Protein AF-A0A841BF61-F1 (afdb_monomer_lite)

Radius of gyration: 32.75 Å; chains: 1; bounding box: 79×41×87 Å

Foldseek 3Di:
DFWPCLVPPVADPVLNVLLVVLQVVLQQVLCVQLVQHPVQWDWDDPSGDIDIHTDPPRDLQSVPQGNQVSSQVSLVVQQVVDDPSNRTADEEEDDDDDWDADPVGIDDPRSVVSVLQSVFPVQVVVSVPFPTRYKYKYFPCCLVPHQVPDPRHDSLQWDWDFRDGDPDTGIITMHGPGGGDDPPVVSVVCVVDDPLVQLAAQDDQDPDDFDPPVLLVVLVVLLVVLVVVVAAEAAAEEAAAPQLCLSNSVRNSCVVCQVLFRSYEAEDEQCLPPPDDHGHALQVVLLVLCVSVVNDPVPQDPDLQSSLVVSLVSCAPGQYEYEHEADNELVRCVSVDHGHSSYYYYYYYNDQNVCCCPPVVYHYRYRYADDPVRLVVSLCVLVNPVVCVVPVVLVVVQCVLQVRRNRSSVLVSVVCVVDVPPDSDDDPDDPPDDVCNVVSVDDDD

Sequence (445 aa):
MDVEAFTDSRRTTPHQLVVREALYSALSQGFEVAGAPWSDCHHEDRGDGVFVLAPAHIPKAPFIELLPNALAARLTLHNAAHPAEQRIRLRMALHAGEIVYDDHGATAKSVNFTFRLLEAASLRTALARSEGVLAVIVSKWFFDEVVRNSEEIDPATFRPARVQVKDTSAIGWIWLPDHQYPADLTYLASSRGRAEPEVRQLPAAPRSFTGRADELAVLTSVLEDAAEEARTIVISAIFGTGGVGKTWLALHWAYQHLDLFPDGQLFVDLRGFAPEGQPLSPSVVVQGFLDTFGVDPARVPAELEAQSALYRSILADKRLLIVLDNARDTKQVIPLLPASPGCTVVITSRDRLAGLVTAHGARPIPVDVFSDSEAREMLATRLGAGRLNAEPGAVDELLSCCGGFPLALSIVAGRAEAHRDFPTRGRHRGCATAPRRARLLSVPP

Structure (mmCIF, N/CA/C/O backbone):
data_AF-A0A841BF61-F1
#
_entry.id   AF-A0A841BF61-F1
#
loop_
_atom_site.group_PDB
_atom_site.id
_atom_site.type_symbol
_atom_site.label_atom_id
_atom_site.label_alt_id
_atom_site.label_comp_id
_atom_site.label_asym_id
_atom_site.label_entity_id
_atom_site.label_seq_id
_atom_site.pdbx_PDB_ins_code
_atom_site.Cartn_x
_atom_site.Cartn_y
_atom_site.Cartn_z
_atom_site.occupancy
_atom_site.B_iso_or_equiv
_atom_site.auth_seq_id
_atom_site.auth_comp_id
_atom_site.auth_asym_id
_atom_site.auth_atom_id
_atom_site.pdbx_PDB_model_num
ATOM 1 N N . MET A 1 1 ? 29.853 -0.343 -21.469 1.00 93.50 1 MET A N 1
ATOM 2 C CA . MET A 1 1 ? 29.676 -1.764 -21.831 1.00 93.50 1 MET A CA 1
ATOM 3 C C . MET A 1 1 ? 31.009 -2.449 -21.643 1.00 93.50 1 MET A C 1
ATOM 5 O O . MET A 1 1 ? 32.015 -1.782 -21.854 1.00 93.50 1 MET A O 1
ATOM 9 N N . ASP A 1 2 ? 31.039 -3.718 -21.256 1.00 95.38 2 ASP A N 1
ATOM 10 C CA . ASP A 1 2 ? 32.288 -4.469 -21.089 1.00 95.38 2 ASP A CA 1
ATOM 11 C C . ASP A 1 2 ? 32.152 -5.941 -21.501 1.00 95.38 2 ASP A C 1
ATOM 13 O O . ASP A 1 2 ? 31.062 -6.523 -21.495 1.00 95.38 2 ASP A O 1
ATOM 17 N N . VAL A 1 3 ? 33.272 -6.533 -21.913 1.00 94.75 3 VAL A N 1
ATOM 18 C CA . VAL A 1 3 ? 33.342 -7.917 -22.385 1.00 94.75 3 VAL A CA 1
ATOM 19 C C . VAL A 1 3 ? 33.635 -8.850 -21.213 1.00 94.75 3 VAL A C 1
ATOM 21 O O . VAL A 1 3 ? 34.612 -8.687 -20.479 1.00 94.75 3 VAL A O 1
ATOM 24 N N . GLU A 1 4 ? 32.803 -9.877 -21.050 1.00 93.00 4 GLU A N 1
ATOM 25 C CA . GLU A 1 4 ? 33.015 -10.919 -20.051 1.00 93.00 4 GLU A CA 1
ATOM 26 C C . GLU A 1 4 ? 34.364 -11.619 -20.278 1.00 93.00 4 GLU A C 1
ATOM 28 O O . GLU A 1 4 ? 34.666 -12.084 -21.377 1.00 93.00 4 GLU A O 1
ATOM 33 N N . ALA A 1 5 ? 35.169 -11.701 -19.213 1.00 88.19 5 ALA A N 1
ATOM 34 C CA . ALA A 1 5 ? 36.451 -12.405 -19.197 1.00 88.19 5 ALA A CA 1
ATOM 35 C C . ALA A 1 5 ? 37.446 -11.944 -20.291 1.00 88.19 5 ALA A C 1
ATOM 37 O O . ALA A 1 5 ? 38.224 -12.740 -20.814 1.00 88.19 5 ALA A O 1
ATOM 38 N N . PHE A 1 6 ? 37.460 -10.648 -20.631 1.00 89.75 6 PHE A N 1
ATOM 39 C CA . PHE A 1 6 ? 38.381 -10.097 -21.636 1.00 89.75 6 PHE A CA 1
ATOM 40 C C . PHE A 1 6 ? 39.869 -10.332 -21.313 1.00 89.75 6 PHE A C 1
ATOM 42 O O . PHE A 1 6 ? 40.676 -10.589 -22.208 1.00 89.75 6 PHE A O 1
ATOM 49 N N . THR A 1 7 ? 40.221 -10.285 -20.027 1.00 86.50 7 THR A N 1
ATOM 50 C CA . THR A 1 7 ? 41.579 -10.479 -19.494 1.00 86.50 7 THR A CA 1
ATOM 51 C C . THR A 1 7 ? 41.870 -11.922 -19.061 1.00 86.50 7 THR A C 1
ATOM 53 O O . THR A 1 7 ? 42.842 -12.162 -18.347 1.00 86.50 7 THR A O 1
ATOM 56 N N . ASP A 1 8 ? 41.045 -12.892 -19.472 1.00 87.94 8 ASP A N 1
ATOM 57 C CA . ASP A 1 8 ? 41.276 -14.318 -19.205 1.00 87.94 8 ASP A CA 1
ATOM 58 C C . ASP A 1 8 ? 42.648 -14.760 -19.737 1.00 87.94 8 ASP A C 1
ATOM 60 O O . ASP A 1 8 ? 43.019 -14.433 -20.865 1.00 87.94 8 ASP A O 1
ATOM 64 N N . SER A 1 9 ? 43.393 -15.530 -18.941 1.00 88.88 9 SER A N 1
ATOM 65 C CA . SER A 1 9 ? 44.755 -15.970 -19.271 1.00 88.88 9 SER A CA 1
ATOM 66 C C . SER A 1 9 ? 44.841 -16.838 -20.531 1.00 88.88 9 SER A C 1
ATOM 68 O O . SER A 1 9 ? 45.921 -16.977 -21.103 1.00 88.88 9 SER A O 1
ATOM 70 N N . ARG A 1 10 ? 43.718 -17.399 -20.995 1.00 91.50 10 ARG A N 1
ATOM 71 C CA . ARG A 1 10 ? 43.618 -18.140 -22.263 1.00 91.50 10 ARG A CA 1
ATOM 72 C C . ARG A 1 10 ? 43.599 -17.223 -23.491 1.00 91.50 10 ARG A C 1
ATOM 74 O O . ARG A 1 10 ? 43.847 -17.679 -24.608 1.00 91.50 10 ARG A O 1
ATOM 81 N N . ARG A 1 11 ? 43.300 -15.929 -23.324 1.00 92.75 11 ARG A N 1
ATOM 82 C CA . ARG A 1 11 ? 43.302 -14.947 -24.416 1.00 92.75 11 ARG A CA 1
ATOM 83 C C . ARG A 1 11 ? 44.697 -14.366 -24.597 1.00 92.75 11 ARG A C 1
ATOM 85 O O . ARG A 1 11 ? 45.239 -13.712 -23.714 1.00 92.75 11 ARG A O 1
ATOM 92 N N . THR A 1 12 ? 45.261 -14.574 -25.780 1.00 94.69 12 THR A N 1
ATOM 93 C CA . THR A 1 12 ? 46.500 -13.921 -26.206 1.00 94.69 12 THR A CA 1
ATOM 94 C C . THR A 1 12 ? 46.198 -12.520 -26.750 1.00 94.69 12 THR A C 1
ATOM 96 O O . THR A 1 12 ? 45.047 -12.201 -27.058 1.00 94.69 12 THR A O 1
ATOM 99 N N . THR A 1 13 ? 47.222 -11.682 -26.932 1.00 93.44 13 THR A N 1
ATOM 100 C CA . THR A 1 13 ? 47.054 -10.349 -27.539 1.00 93.44 13 THR A CA 1
ATOM 101 C C . THR A 1 13 ? 46.372 -10.402 -28.917 1.00 93.44 13 THR A C 1
ATOM 103 O O . THR A 1 13 ? 45.440 -9.627 -29.129 1.00 93.44 13 THR A O 1
ATOM 106 N N . PRO A 1 14 ? 46.717 -11.330 -29.839 1.00 96.06 14 PRO A N 1
ATOM 107 C CA . PRO A 1 14 ? 45.956 -11.507 -31.078 1.00 96.06 14 PRO A CA 1
ATOM 108 C C . PRO A 1 14 ? 44.468 -11.814 -30.861 1.00 96.06 14 PRO A C 1
ATOM 110 O O . PRO A 1 14 ? 43.628 -11.250 -31.556 1.00 96.06 14 PRO A O 1
ATOM 113 N N . HIS A 1 15 ? 44.117 -12.653 -29.876 1.00 95.62 15 HIS A N 1
ATOM 114 C CA . HIS A 1 15 ? 42.710 -12.935 -29.560 1.00 95.62 15 HIS A CA 1
ATOM 115 C C . HIS A 1 15 ? 41.978 -11.671 -29.088 1.00 95.62 15 HIS A C 1
ATOM 117 O O . HIS A 1 15 ? 40.862 -11.401 -29.524 1.00 95.62 15 HIS A O 1
ATOM 123 N N . GLN A 1 16 ? 42.619 -10.872 -28.231 1.00 92.81 16 GLN A N 1
ATOM 124 C CA . GLN A 1 16 ? 42.060 -9.613 -27.733 1.00 92.81 16 GLN A CA 1
ATOM 125 C C . GLN A 1 16 ? 41.846 -8.580 -28.848 1.00 92.81 16 GLN A C 1
ATOM 127 O O . GLN A 1 16 ? 40.845 -7.868 -28.816 1.00 92.81 16 GLN A O 1
ATOM 132 N N . LEU A 1 17 ? 42.740 -8.514 -29.841 1.00 93.88 17 LEU A N 1
ATOM 133 C CA . LEU A 1 17 ? 42.584 -7.625 -30.998 1.00 93.88 17 LEU A CA 1
ATOM 134 C C . LEU A 1 17 ? 41.359 -7.999 -31.842 1.00 93.88 17 LEU A C 1
ATOM 136 O O . LEU A 1 17 ? 40.550 -7.121 -32.127 1.00 93.88 17 LEU A O 1
ATOM 140 N N . VAL A 1 18 ? 41.168 -9.289 -32.148 1.00 95.88 18 VAL A N 1
ATOM 141 C CA . VAL A 1 18 ? 39.983 -9.775 -32.886 1.00 95.88 18 VAL A CA 1
ATOM 142 C C . VAL A 1 18 ? 38.694 -9.475 -32.119 1.00 95.88 18 VAL A C 1
ATOM 144 O O . VAL A 1 18 ? 37.719 -8.997 -32.695 1.00 95.88 18 VAL A O 1
ATOM 147 N N . VAL A 1 19 ? 38.688 -9.703 -30.800 1.00 95.50 19 VAL A N 1
ATOM 148 C CA . VAL A 1 19 ? 37.531 -9.388 -29.946 1.00 95.50 19 VAL A CA 1
ATOM 149 C C . VAL A 1 19 ? 37.205 -7.896 -29.978 1.00 95.50 19 VAL A C 1
ATOM 151 O O . VAL A 1 19 ? 36.034 -7.533 -30.078 1.00 95.50 19 VAL A O 1
ATOM 154 N N . ARG A 1 20 ? 38.219 -7.025 -29.901 1.00 94.75 20 ARG A N 1
ATOM 155 C CA . ARG A 1 20 ? 38.017 -5.571 -29.954 1.00 94.75 20 ARG A CA 1
ATOM 156 C C . ARG A 1 20 ? 37.482 -5.133 -31.310 1.00 94.75 20 ARG A C 1
ATOM 158 O O . ARG A 1 20 ? 36.492 -4.412 -31.347 1.00 94.75 20 ARG A O 1
ATOM 165 N N . GLU A 1 21 ? 38.083 -5.590 -32.403 1.00 94.69 21 GLU A N 1
ATOM 166 C CA . GLU A 1 21 ? 37.637 -5.257 -33.761 1.00 94.69 21 GLU A CA 1
ATOM 167 C C . GLU A 1 21 ? 36.171 -5.657 -33.986 1.00 94.69 21 GLU A C 1
ATOM 169 O O . GLU A 1 21 ? 35.352 -4.838 -34.412 1.00 94.69 21 GLU A O 1
ATOM 174 N N . ALA A 1 22 ? 35.808 -6.884 -33.605 1.00 95.56 22 ALA A N 1
ATOM 175 C CA . ALA A 1 22 ? 34.440 -7.375 -33.713 1.00 95.56 22 ALA A CA 1
ATOM 176 C C . ALA A 1 22 ? 33.457 -6.606 -32.815 1.00 95.56 22 ALA A C 1
ATOM 178 O O . ALA A 1 22 ? 32.346 -6.300 -33.252 1.00 95.56 22 ALA A O 1
ATOM 179 N N . LEU A 1 23 ? 33.859 -6.242 -31.590 1.00 95.62 23 LEU A N 1
ATOM 180 C CA . LEU A 1 23 ? 33.042 -5.425 -30.691 1.00 95.62 23 LEU A CA 1
ATOM 181 C C . LEU A 1 23 ? 32.741 -4.052 -31.305 1.00 95.62 23 LEU A C 1
ATOM 183 O O . LEU A 1 23 ? 31.577 -3.662 -31.365 1.00 95.62 23 LEU A O 1
ATOM 187 N N . TYR A 1 24 ? 33.758 -3.334 -31.787 1.00 95.69 24 TYR A N 1
ATOM 188 C CA . TYR A 1 24 ? 33.568 -2.011 -32.392 1.00 95.69 24 TYR A CA 1
ATOM 189 C C . TYR A 1 24 ? 32.743 -2.073 -33.681 1.00 95.69 24 TYR A C 1
ATOM 191 O O . TYR A 1 24 ? 31.885 -1.217 -33.893 1.00 95.69 24 TYR A O 1
ATOM 199 N N . SER A 1 25 ? 32.929 -3.111 -34.501 1.00 95.50 25 SER A N 1
ATOM 200 C CA . SER A 1 25 ? 32.094 -3.345 -35.684 1.00 95.50 25 SER A CA 1
ATOM 201 C C . SER A 1 25 ? 30.626 -3.592 -35.309 1.00 95.50 25 SER A C 1
ATOM 203 O O . SER A 1 25 ? 29.722 -2.994 -35.898 1.00 95.50 25 SER A O 1
ATOM 205 N N . ALA A 1 26 ? 30.371 -4.415 -34.284 1.00 96.12 26 ALA A N 1
ATOM 206 C CA . ALA A 1 26 ? 29.020 -4.683 -33.798 1.00 96.12 26 ALA A CA 1
ATOM 207 C C . ALA A 1 26 ? 28.352 -3.428 -33.221 1.00 96.12 26 ALA A C 1
ATOM 209 O O . ALA A 1 26 ? 27.184 -3.173 -33.511 1.00 96.12 26 ALA A O 1
ATOM 210 N N . LEU A 1 27 ? 29.096 -2.634 -32.447 1.00 95.88 27 LEU A N 1
ATOM 211 C CA . LEU A 1 27 ? 28.622 -1.381 -31.866 1.00 95.88 27 LEU A CA 1
ATOM 212 C C . LEU A 1 27 ? 28.289 -0.350 -32.930 1.00 95.88 27 LEU A C 1
ATOM 214 O O . LEU A 1 27 ? 27.166 0.139 -32.939 1.00 95.88 27 LEU A O 1
ATOM 218 N N . SER A 1 28 ? 29.216 -0.076 -33.849 1.00 95.31 28 SER A N 1
ATOM 219 C CA . SER A 1 28 ? 28.999 0.896 -34.919 1.00 95.31 28 SER A CA 1
ATOM 220 C C . SER A 1 28 ? 27.721 0.571 -35.691 1.00 95.31 28 SER A C 1
ATOM 222 O O . SER A 1 28 ? 26.822 1.401 -35.771 1.00 95.31 28 SER A O 1
ATOM 224 N N . GLN A 1 29 ? 27.563 -0.674 -36.145 1.00 94.12 29 GLN A N 1
ATOM 225 C CA . GLN A 1 29 ? 26.372 -1.077 -36.891 1.00 94.12 29 GLN A CA 1
ATOM 226 C C . GLN A 1 29 ? 25.094 -1.126 -36.037 1.00 94.12 29 GLN A C 1
ATOM 228 O O . GLN A 1 29 ? 24.009 -0.858 -36.545 1.00 94.12 29 GLN A O 1
ATOM 233 N N . GLY A 1 30 ? 25.187 -1.507 -34.760 1.00 95.75 30 GLY A N 1
ATOM 234 C CA . GLY A 1 30 ? 24.036 -1.531 -33.855 1.00 95.75 30 GLY A CA 1
ATOM 235 C C . GLY A 1 30 ? 23.496 -0.129 -33.570 1.00 95.75 30 GLY A C 1
ATOM 236 O O . GLY A 1 30 ? 22.285 0.068 -33.528 1.00 95.75 30 GLY A O 1
ATOM 237 N N . PHE A 1 31 ? 24.393 0.843 -33.420 1.00 96.06 31 PHE A N 1
ATOM 238 C CA . PHE A 1 31 ? 24.061 2.249 -33.207 1.00 96.06 31 PHE A CA 1
ATOM 239 C C . PHE A 1 31 ? 23.434 2.894 -34.453 1.00 96.06 31 PHE A C 1
ATOM 241 O O . PHE A 1 31 ? 22.434 3.598 -34.323 1.00 96.06 31 PHE A O 1
ATOM 248 N N . GLU A 1 32 ? 23.912 2.550 -35.657 1.00 94.50 32 GLU A N 1
ATOM 249 C CA . GLU A 1 32 ? 23.241 2.930 -36.913 1.00 94.50 32 GLU A CA 1
ATOM 250 C C . GLU A 1 32 ? 21.790 2.423 -36.963 1.00 94.50 32 GLU A C 1
ATOM 252 O O . GLU A 1 32 ? 20.868 3.179 -37.265 1.00 94.50 32 GLU A O 1
ATOM 257 N N . VAL A 1 33 ? 21.555 1.157 -36.596 1.00 93.25 33 VAL A N 1
ATOM 258 C CA . VAL A 1 33 ? 20.197 0.577 -36.550 1.00 93.25 33 VAL A CA 1
ATOM 259 C C . VAL A 1 33 ? 19.308 1.285 -35.523 1.00 93.25 33 VAL A C 1
ATOM 261 O O . VAL A 1 33 ? 18.108 1.421 -35.744 1.00 93.25 33 VAL A O 1
ATOM 264 N N . ALA A 1 34 ? 19.881 1.763 -34.420 1.00 93.31 34 ALA A N 1
ATOM 265 C CA . ALA A 1 34 ? 19.156 2.486 -33.380 1.00 93.31 34 ALA A CA 1
ATOM 266 C C . ALA A 1 34 ? 18.894 3.967 -33.719 1.00 93.31 34 ALA A C 1
ATOM 268 O O . ALA A 1 34 ? 18.385 4.700 -32.872 1.00 93.31 34 ALA A O 1
ATOM 269 N N . GLY A 1 35 ? 19.247 4.430 -34.925 1.00 92.25 35 GLY A N 1
ATOM 270 C CA . GLY A 1 35 ? 19.091 5.834 -35.312 1.00 92.25 35 GLY A CA 1
ATOM 271 C C . GLY A 1 35 ? 19.985 6.781 -34.506 1.00 92.25 35 GLY A C 1
ATOM 272 O O . GLY A 1 35 ? 19.652 7.953 -34.345 1.00 92.25 35 GLY A O 1
ATOM 273 N N . ALA A 1 36 ? 21.098 6.267 -33.980 1.00 93.50 36 ALA A N 1
ATOM 274 C CA . ALA A 1 36 ? 22.086 7.018 -33.222 1.00 93.50 36 ALA A CA 1
ATOM 275 C C . ALA A 1 36 ? 23.464 6.814 -33.863 1.00 93.50 36 ALA A C 1
ATOM 277 O O . ALA A 1 36 ? 24.226 5.991 -33.357 1.00 93.50 36 ALA A O 1
ATOM 278 N N . PRO A 1 37 ? 23.781 7.500 -34.981 1.00 92.25 37 PRO A N 1
ATOM 279 C CA . PRO A 1 37 ? 24.991 7.239 -35.753 1.00 92.25 37 PRO A CA 1
ATOM 280 C C . PRO A 1 37 ? 26.237 7.215 -34.873 1.00 92.25 37 PRO A C 1
ATOM 282 O O . PRO A 1 37 ? 26.397 8.035 -33.961 1.00 92.25 37 PRO A O 1
ATOM 285 N N . TRP A 1 38 ? 27.138 6.269 -35.137 1.00 92.69 38 TRP A N 1
ATOM 286 C CA . TRP A 1 38 ? 28.313 6.076 -34.279 1.00 92.69 38 TRP A CA 1
ATOM 287 C C . TRP A 1 38 ? 29.227 7.313 -34.259 1.00 92.69 38 TRP A C 1
ATOM 289 O O . TRP A 1 38 ? 29.857 7.599 -33.244 1.00 92.69 38 TRP A O 1
ATOM 299 N N . SER A 1 39 ? 29.257 8.072 -35.361 1.00 91.75 39 SER A N 1
ATOM 300 C CA . SER A 1 39 ? 29.976 9.348 -35.485 1.00 91.75 39 SER A CA 1
ATOM 301 C C . SER A 1 39 ? 29.442 10.452 -34.577 1.00 91.75 39 SER A C 1
ATOM 303 O O . SER A 1 39 ? 30.197 11.345 -34.199 1.00 91.75 39 SER A O 1
ATOM 305 N N . ASP A 1 40 ? 28.155 10.395 -34.240 1.00 91.75 40 ASP A N 1
ATOM 306 C CA . ASP A 1 40 ? 27.459 11.440 -33.488 1.00 91.75 40 ASP A CA 1
ATOM 307 C C . ASP A 1 40 ? 27.532 11.174 -31.979 1.00 91.75 40 ASP A C 1
ATOM 309 O O . ASP A 1 40 ? 27.249 12.050 -31.160 1.00 91.75 40 ASP A O 1
ATOM 313 N N . CYS A 1 41 ? 27.925 9.957 -31.602 1.00 92.50 41 CYS A N 1
ATOM 314 C CA . CYS A 1 41 ? 28.104 9.545 -30.223 1.00 92.50 41 CYS A CA 1
ATOM 315 C C . CYS A 1 41 ? 29.557 9.746 -29.779 1.00 92.50 41 CYS A C 1
ATOM 317 O O . CYS A 1 41 ? 30.500 9.242 -30.396 1.00 92.50 41 CYS A O 1
ATOM 319 N N . HIS A 1 42 ? 29.746 10.403 -28.634 1.00 91.50 42 HIS A N 1
ATOM 320 C CA . HIS A 1 42 ? 31.055 10.420 -27.980 1.00 91.50 42 HIS A CA 1
ATOM 321 C C . HIS A 1 42 ? 31.354 9.027 -27.431 1.00 91.50 42 HIS A C 1
ATOM 323 O O . HIS A 1 42 ? 30.512 8.441 -26.751 1.00 91.50 42 HIS A O 1
ATOM 329 N N . HIS A 1 43 ? 32.538 8.490 -27.709 1.00 91.81 43 HIS A N 1
ATOM 330 C CA . HIS A 1 43 ? 32.917 7.152 -27.272 1.00 91.81 43 HIS A CA 1
ATOM 331 C C . HIS A 1 43 ? 34.367 7.096 -26.789 1.00 91.81 43 HIS A C 1
ATOM 333 O O . HIS A 1 43 ? 35.262 7.705 -27.366 1.00 91.81 43 HIS A O 1
ATOM 339 N N . GLU A 1 44 ? 34.593 6.339 -25.719 1.00 90.56 44 GLU A N 1
ATOM 340 C CA . GLU A 1 44 ? 35.895 6.172 -25.080 1.00 90.56 44 GLU A CA 1
ATOM 341 C C . GLU A 1 44 ? 36.216 4.691 -24.906 1.00 90.56 44 GLU A C 1
ATOM 343 O O . GLU A 1 44 ? 35.427 3.927 -24.337 1.00 90.56 44 GLU A O 1
ATOM 348 N N . ASP A 1 45 ? 37.409 4.304 -25.345 1.00 88.69 45 ASP A N 1
ATOM 349 C CA . ASP A 1 45 ? 37.940 2.964 -25.130 1.00 88.69 45 ASP A CA 1
ATOM 350 C C . ASP A 1 45 ? 38.346 2.770 -23.663 1.00 88.69 45 ASP A C 1
ATOM 352 O O . ASP A 1 45 ? 39.010 3.621 -23.067 1.00 88.69 45 ASP A O 1
ATOM 356 N N . ARG A 1 46 ? 37.944 1.642 -23.072 1.00 87.44 46 ARG A N 1
ATOM 357 C CA . ARG A 1 46 ? 38.235 1.292 -21.672 1.00 87.44 46 ARG A CA 1
ATOM 358 C C . ARG A 1 46 ? 39.109 0.040 -21.535 1.00 87.44 46 ARG A C 1
ATOM 360 O O . ARG A 1 46 ? 39.289 -0.466 -20.434 1.00 87.44 46 ARG A O 1
ATOM 367 N N . GLY A 1 47 ? 39.684 -0.445 -22.632 1.00 84.38 47 GLY A N 1
ATOM 368 C CA . GLY A 1 47 ? 40.507 -1.649 -22.693 1.00 84.38 47 GLY A CA 1
ATOM 369 C C . GLY A 1 47 ? 39.673 -2.913 -22.880 1.00 84.38 47 GLY A C 1
ATOM 370 O O . GLY A 1 47 ? 39.787 -3.568 -23.913 1.00 84.38 47 GLY A O 1
ATOM 371 N N . ASP A 1 48 ? 38.829 -3.243 -21.902 1.00 86.69 48 ASP A N 1
ATOM 372 C CA . ASP A 1 48 ? 37.932 -4.411 -21.915 1.00 86.69 48 ASP A CA 1
ATOM 373 C C . ASP A 1 48 ? 36.491 -4.076 -22.334 1.00 86.69 48 ASP A C 1
ATOM 375 O O . ASP A 1 48 ? 35.604 -4.934 -22.329 1.00 86.69 48 ASP A O 1
ATOM 379 N N . GLY A 1 49 ? 36.253 -2.825 -22.720 1.00 90.94 49 GLY A N 1
ATOM 380 C CA . GLY A 1 49 ? 34.933 -2.312 -23.020 1.00 90.94 49 GLY A CA 1
ATOM 381 C C . GLY A 1 49 ? 34.962 -0.928 -23.648 1.00 90.94 49 GLY A C 1
ATOM 382 O O . GLY A 1 49 ? 36.014 -0.375 -23.969 1.00 90.94 49 GLY A O 1
ATOM 383 N N . VAL A 1 50 ? 33.769 -0.363 -23.798 1.00 94.44 50 VAL A N 1
ATOM 384 C CA . VAL A 1 50 ? 33.555 0.967 -24.365 1.00 94.44 50 VAL A CA 1
ATOM 385 C C . VAL A 1 50 ? 32.575 1.750 -23.501 1.00 94.44 50 VAL A C 1
ATOM 387 O O . VAL A 1 50 ? 31.590 1.208 -22.978 1.00 94.44 50 VAL A O 1
ATOM 390 N N . PHE A 1 51 ? 32.831 3.039 -23.350 1.00 94.56 51 PHE A N 1
ATOM 391 C CA . PHE A 1 51 ? 31.874 3.996 -22.819 1.00 94.56 51 PHE A CA 1
ATOM 392 C C . PHE A 1 51 ? 31.329 4.835 -23.972 1.00 94.56 51 PHE A C 1
ATOM 394 O O . PHE A 1 51 ? 32.111 5.280 -24.802 1.00 94.56 51 PHE A O 1
ATOM 401 N N . VAL A 1 52 ? 30.008 5.014 -24.045 1.00 95.00 52 VAL A N 1
ATOM 402 C CA . VAL A 1 52 ? 29.348 5.747 -25.135 1.00 95.00 52 VAL A CA 1
ATOM 403 C C . VAL A 1 52 ? 28.354 6.740 -24.543 1.00 95.00 52 VAL A C 1
ATOM 405 O O . VAL A 1 52 ? 27.583 6.386 -23.650 1.00 95.00 52 VAL A O 1
ATOM 408 N N . LEU A 1 53 ? 28.366 7.965 -25.057 1.00 94.25 53 LEU A N 1
ATOM 409 C CA . LEU A 1 53 ? 27.429 9.035 -24.746 1.00 94.25 53 LEU A CA 1
ATOM 410 C C . LEU A 1 53 ? 26.695 9.447 -26.019 1.00 94.25 53 LEU A C 1
ATOM 412 O O . LEU A 1 53 ? 27.286 10.020 -26.935 1.00 94.25 53 LEU A O 1
ATOM 416 N N . ALA A 1 54 ? 25.395 9.168 -26.047 1.00 94.00 54 ALA A N 1
ATOM 417 C CA . ALA A 1 54 ? 24.508 9.624 -27.104 1.00 94.00 54 ALA A CA 1
ATOM 418 C C . ALA A 1 54 ? 24.035 11.068 -26.829 1.00 94.00 54 ALA A C 1
ATOM 420 O O . ALA A 1 54 ? 23.684 11.382 -25.684 1.00 94.00 54 ALA A O 1
ATOM 421 N N . PRO A 1 55 ? 23.987 11.944 -27.848 1.00 91.19 55 PRO A N 1
ATOM 422 C CA . PRO A 1 55 ? 23.435 13.289 -27.724 1.00 91.19 55 PRO A CA 1
ATOM 423 C C . PRO A 1 55 ? 22.001 13.326 -27.176 1.00 91.19 55 PRO A C 1
ATOM 425 O O . PRO A 1 55 ? 21.166 12.481 -27.491 1.00 91.19 55 PRO A O 1
ATOM 428 N N . ALA A 1 56 ? 21.677 14.371 -26.408 1.00 90.12 56 ALA A N 1
ATOM 429 C CA . ALA A 1 56 ? 20.388 14.489 -25.717 1.00 90.12 56 ALA A CA 1
ATOM 430 C C . ALA A 1 56 ? 19.158 14.538 -26.649 1.00 90.12 56 ALA A C 1
ATOM 432 O O . ALA A 1 56 ? 18.063 14.168 -26.217 1.00 90.12 56 ALA A O 1
ATOM 433 N N . HIS A 1 57 ? 19.340 14.981 -27.900 1.00 89.69 57 HIS A N 1
ATOM 434 C CA . HIS A 1 57 ? 18.282 15.073 -28.911 1.00 89.69 57 HIS A CA 1
ATOM 435 C C . HIS A 1 57 ? 17.892 13.713 -29.506 1.00 89.69 57 HIS A C 1
ATOM 437 O O . HIS A 1 57 ? 16.843 13.607 -30.137 1.00 89.69 57 HIS A O 1
ATOM 443 N N . ILE A 1 58 ? 18.711 12.677 -29.303 1.00 93.31 58 ILE A N 1
ATOM 444 C CA . ILE A 1 58 ? 18.405 11.329 -29.770 1.00 93.31 58 ILE A CA 1
ATOM 445 C C . ILE A 1 58 ? 17.342 10.710 -28.840 1.00 93.31 58 ILE A C 1
ATOM 447 O O . ILE A 1 58 ? 17.492 10.747 -27.606 1.00 93.31 58 ILE A O 1
ATOM 451 N N . PRO A 1 59 ? 16.254 10.142 -29.395 1.00 92.69 59 PRO A N 1
ATOM 452 C CA . PRO A 1 59 ? 15.263 9.407 -28.617 1.00 92.69 59 PRO A CA 1
ATOM 453 C C . PRO A 1 59 ? 15.898 8.264 -27.818 1.00 92.69 59 PRO A C 1
ATOM 455 O O . PRO A 1 59 ? 16.841 7.617 -28.261 1.00 92.69 59 PRO A O 1
ATOM 458 N N . LYS A 1 60 ? 15.375 7.995 -26.619 1.00 94.81 60 LYS A N 1
ATOM 459 C CA . LYS A 1 60 ? 15.953 6.980 -25.717 1.00 94.81 60 LYS A CA 1
ATOM 460 C C . LYS A 1 60 ? 15.438 5.565 -25.993 1.00 94.81 60 LYS A C 1
ATOM 462 O O . LYS A 1 60 ? 16.141 4.605 -25.692 1.00 94.81 60 LYS A O 1
ATOM 467 N N . ALA A 1 61 ? 14.244 5.445 -26.575 1.00 94.50 61 ALA A N 1
ATOM 468 C CA . ALA A 1 61 ? 13.579 4.170 -26.841 1.00 94.50 61 ALA A CA 1
ATOM 469 C C . ALA A 1 61 ? 14.401 3.210 -27.736 1.00 94.50 61 ALA A C 1
ATOM 471 O O . ALA A 1 61 ? 14.603 2.063 -27.331 1.00 94.50 61 ALA A O 1
ATOM 472 N N . PRO A 1 62 ? 15.050 3.657 -28.834 1.00 95.19 62 PRO A N 1
ATOM 473 C CA . PRO A 1 62 ? 15.868 2.768 -29.667 1.00 95.19 62 PRO A CA 1
ATOM 474 C C . PRO A 1 62 ? 17.018 2.055 -28.937 1.00 95.19 62 PRO A C 1
ATOM 476 O O . PRO A 1 62 ? 17.439 0.975 -29.357 1.00 95.19 62 PRO A O 1
ATOM 479 N N . PHE A 1 63 ? 17.516 2.607 -27.822 1.00 96.06 63 PHE A N 1
ATOM 480 C CA . PHE A 1 63 ? 18.584 1.986 -27.027 1.00 96.06 63 PHE A CA 1
ATOM 481 C C . PHE A 1 63 ? 18.140 0.730 -26.266 1.00 96.06 63 PHE A C 1
ATOM 483 O O . PHE A 1 63 ? 19.003 -0.018 -25.805 1.00 96.06 63 PHE A O 1
ATOM 490 N N . ILE A 1 64 ? 16.832 0.487 -26.139 1.00 94.69 64 ILE A N 1
ATOM 491 C CA . ILE A 1 64 ? 16.266 -0.747 -25.571 1.00 94.69 64 ILE A CA 1
ATOM 492 C C . ILE A 1 64 ? 15.462 -1.554 -26.598 1.00 94.69 64 ILE A C 1
ATOM 494 O O . ILE A 1 64 ? 15.458 -2.776 -26.506 1.00 94.69 64 ILE A O 1
ATOM 498 N N . GLU A 1 65 ? 14.871 -0.909 -27.607 1.00 92.69 65 GLU A N 1
ATOM 499 C CA . GLU A 1 65 ? 14.042 -1.575 -28.628 1.00 92.69 65 GLU A CA 1
ATOM 500 C C . GLU A 1 65 ? 14.888 -2.217 -29.736 1.00 92.69 65 GLU A C 1
ATOM 502 O O . GLU A 1 65 ? 14.652 -3.357 -30.145 1.00 92.69 65 GLU A O 1
ATOM 507 N N . LEU A 1 66 ? 15.914 -1.500 -30.208 1.00 94.81 66 LEU A N 1
ATOM 508 C CA . LEU A 1 66 ? 16.647 -1.851 -31.426 1.00 94.81 66 LEU A CA 1
ATOM 509 C C . LEU A 1 66 ? 18.091 -2.263 -31.140 1.00 94.81 66 LEU A C 1
ATOM 511 O O . LEU A 1 66 ? 18.539 -3.325 -31.582 1.00 94.81 66 LEU A O 1
ATOM 515 N N . LEU A 1 67 ? 18.820 -1.445 -30.376 1.00 96.50 67 LEU A N 1
ATOM 516 C CA . LEU A 1 67 ? 20.255 -1.629 -30.164 1.00 96.50 67 LEU A CA 1
ATOM 517 C C . LEU A 1 67 ? 20.602 -3.000 -29.548 1.00 96.50 67 LEU A C 1
ATOM 519 O O . LEU A 1 67 ? 21.465 -3.682 -30.104 1.00 96.50 67 LEU A O 1
ATOM 523 N N . PRO A 1 68 ? 19.964 -3.467 -28.455 1.00 96.12 68 PRO A N 1
ATOM 524 C CA . PRO A 1 68 ? 20.380 -4.710 -27.802 1.00 96.12 68 PRO A CA 1
ATOM 525 C C . PRO A 1 68 ? 20.160 -5.944 -28.681 1.00 96.12 68 PRO A C 1
ATOM 527 O O . PRO A 1 68 ? 21.036 -6.804 -28.760 1.00 96.12 68 PRO A O 1
ATOM 530 N N . ASN A 1 69 ? 19.051 -5.992 -29.421 1.00 91.62 69 ASN A N 1
ATOM 531 C CA . ASN A 1 69 ? 18.765 -7.072 -30.366 1.00 91.62 69 ASN A CA 1
ATOM 532 C C . ASN A 1 69 ? 19.756 -7.066 -31.543 1.00 91.62 69 ASN A C 1
ATOM 534 O O . ASN A 1 69 ? 20.293 -8.112 -31.918 1.00 91.62 69 ASN A O 1
ATOM 538 N N . ALA A 1 70 ? 20.068 -5.882 -32.083 1.00 94.44 70 ALA A N 1
ATOM 539 C CA . ALA A 1 70 ? 21.049 -5.720 -33.154 1.00 94.44 70 ALA A CA 1
ATOM 540 C C . ALA A 1 70 ? 22.470 -6.132 -32.729 1.00 94.44 70 ALA A C 1
ATOM 542 O O . ALA A 1 70 ? 23.210 -6.700 -33.542 1.00 94.44 70 ALA A O 1
ATOM 543 N N . LEU A 1 71 ? 22.845 -5.863 -31.472 1.00 96.94 71 LEU A N 1
ATOM 544 C CA . LEU A 1 71 ? 24.110 -6.300 -30.882 1.00 96.94 71 LEU A CA 1
ATOM 545 C C . LEU A 1 71 ? 24.128 -7.814 -30.670 1.00 96.94 71 LEU A C 1
ATOM 547 O O . LEU A 1 71 ? 25.042 -8.479 -31.154 1.00 96.94 71 LEU A O 1
ATOM 551 N N . ALA A 1 72 ? 23.119 -8.372 -29.997 1.00 95.50 72 ALA A N 1
ATOM 552 C CA . ALA A 1 72 ? 23.060 -9.799 -29.691 1.00 95.50 72 ALA A CA 1
ATOM 553 C C . ALA A 1 72 ? 23.110 -10.668 -30.956 1.00 95.50 72 ALA A C 1
ATOM 555 O O . ALA A 1 72 ? 23.875 -11.633 -31.013 1.00 95.50 72 ALA A O 1
ATOM 556 N N . ALA A 1 73 ? 22.382 -10.287 -32.012 1.00 92.31 73 ALA A N 1
ATOM 557 C CA . ALA A 1 73 ? 22.422 -10.981 -33.299 1.00 92.31 73 ALA A CA 1
ATOM 558 C C . ALA A 1 73 ? 23.839 -11.014 -33.903 1.00 92.31 73 ALA A C 1
ATOM 560 O O . ALA A 1 73 ? 24.320 -12.067 -34.324 1.00 92.31 73 ALA A O 1
ATOM 561 N N . ARG A 1 74 ? 24.548 -9.878 -33.904 1.00 95.50 74 ARG A N 1
ATOM 562 C CA . ARG A 1 74 ? 25.907 -9.774 -34.463 1.00 95.50 74 ARG A CA 1
ATOM 563 C C . ARG A 1 74 ? 26.939 -10.528 -33.640 1.00 95.50 74 ARG A C 1
ATOM 565 O O . ARG A 1 74 ? 27.774 -11.229 -34.206 1.00 95.50 74 ARG A O 1
ATOM 572 N N . LEU A 1 75 ? 26.863 -10.421 -32.316 1.00 96.81 75 LEU A N 1
ATOM 573 C CA . LEU A 1 75 ? 27.744 -11.161 -31.416 1.00 96.81 75 LEU A CA 1
ATOM 574 C C . LEU A 1 75 ? 27.510 -12.673 -31.529 1.00 96.81 75 LEU A C 1
ATOM 576 O O . LEU A 1 75 ? 28.468 -13.440 -31.508 1.00 96.81 75 LEU A O 1
ATOM 580 N N . THR A 1 76 ? 26.264 -13.108 -31.727 1.00 95.19 76 THR A N 1
ATOM 581 C CA . THR A 1 76 ? 25.929 -14.521 -31.958 1.00 95.19 76 THR A CA 1
ATOM 582 C C . THR A 1 76 ? 26.546 -15.035 -33.260 1.00 95.19 76 THR A C 1
ATOM 584 O O . THR A 1 76 ? 27.199 -16.080 -33.258 1.00 95.19 76 THR A O 1
ATOM 587 N N . LEU A 1 77 ? 26.413 -14.277 -34.356 1.00 94.06 77 LEU A N 1
ATOM 588 C CA . LEU A 1 77 ? 27.040 -14.600 -35.644 1.00 94.06 77 LEU A CA 1
ATOM 589 C C . LEU A 1 77 ? 28.569 -14.659 -35.541 1.00 94.06 77 LEU A C 1
ATOM 591 O O . LEU A 1 77 ? 29.183 -15.614 -36.016 1.00 94.06 77 LEU A O 1
ATOM 595 N N . HIS A 1 78 ? 29.182 -13.679 -34.872 1.00 96.62 78 HIS A N 1
ATOM 596 C CA . HIS A 1 78 ? 30.619 -13.679 -34.595 1.00 96.62 78 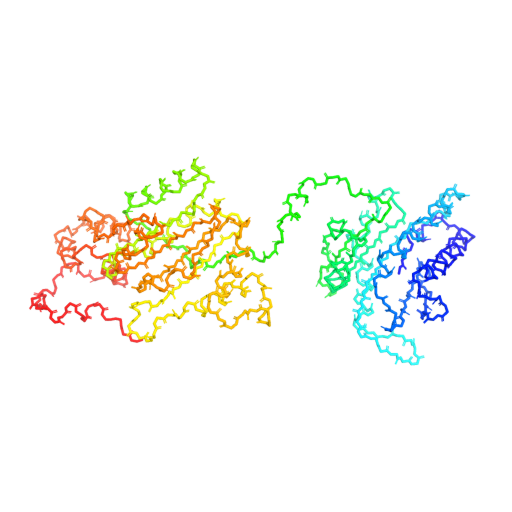HIS A CA 1
ATOM 597 C C . HIS A 1 78 ? 31.026 -14.928 -33.805 1.00 96.62 78 HIS A C 1
ATOM 599 O O . HIS A 1 78 ? 31.917 -15.662 -34.222 1.00 96.62 78 HIS A O 1
ATOM 605 N N . ASN A 1 79 ? 30.339 -15.230 -32.705 1.00 96.88 79 ASN A N 1
ATOM 606 C CA . ASN A 1 79 ? 30.685 -16.350 -31.829 1.00 96.88 79 ASN A CA 1
ATOM 607 C C . ASN A 1 79 ? 30.567 -17.719 -32.504 1.00 96.88 79 ASN A C 1
ATOM 609 O O . ASN A 1 79 ? 31.318 -18.633 -32.156 1.00 96.88 79 ASN A O 1
ATOM 613 N N . ALA A 1 80 ? 29.641 -17.861 -33.454 1.00 95.25 80 ALA A N 1
ATOM 614 C CA . ALA A 1 80 ? 29.481 -19.076 -34.242 1.00 95.25 80 ALA A CA 1
ATOM 615 C C . ALA A 1 80 ? 30.668 -19.320 -35.191 1.00 95.25 80 ALA A C 1
ATOM 617 O O . ALA A 1 80 ? 31.028 -20.470 -35.432 1.00 95.25 80 ALA A O 1
ATOM 618 N N . ALA A 1 81 ? 31.296 -18.253 -35.694 1.00 95.69 81 ALA A N 1
ATOM 619 C CA . ALA A 1 81 ? 32.410 -18.322 -36.640 1.00 95.69 81 ALA A CA 1
ATOM 620 C C . ALA A 1 81 ? 33.802 -18.369 -35.979 1.00 95.69 81 ALA A C 1
ATOM 622 O O . ALA A 1 81 ? 34.795 -18.571 -36.677 1.00 95.69 81 ALA A O 1
ATOM 623 N N . HIS A 1 82 ? 33.893 -18.189 -34.657 1.00 96.38 82 HIS A N 1
ATOM 624 C CA . HIS A 1 82 ? 35.167 -17.984 -33.962 1.00 96.38 82 HIS A CA 1
ATOM 625 C C . HIS A 1 82 ? 35.411 -18.984 -32.811 1.00 96.38 82 HIS A C 1
ATOM 627 O O . HIS A 1 82 ? 34.463 -19.483 -32.184 1.00 96.38 82 HIS A O 1
ATOM 633 N N . PRO A 1 83 ? 36.692 -19.286 -32.503 1.00 95.62 83 PRO A N 1
ATOM 634 C CA . PRO A 1 83 ? 37.068 -20.152 -31.387 1.00 95.62 83 PRO A CA 1
ATOM 635 C C . PRO A 1 83 ? 36.723 -19.515 -30.034 1.00 95.62 83 PRO A C 1
ATOM 637 O O . PRO A 1 83 ? 36.495 -18.308 -29.936 1.00 95.62 83 PRO A O 1
ATOM 640 N N . ALA A 1 84 ? 36.695 -20.327 -28.974 1.00 92.75 84 ALA A N 1
ATOM 641 C CA . ALA A 1 84 ? 36.217 -19.928 -27.648 1.00 92.75 84 ALA A CA 1
ATOM 642 C C . ALA A 1 84 ? 36.929 -18.684 -27.081 1.00 92.75 84 ALA A C 1
ATOM 644 O O . ALA A 1 84 ? 36.293 -17.839 -26.453 1.00 92.75 84 ALA A O 1
ATOM 645 N N . GLU A 1 85 ? 38.225 -18.534 -27.347 1.00 95.25 85 GLU A N 1
ATOM 646 C CA . GLU A 1 85 ? 39.058 -17.413 -26.908 1.00 95.25 85 GLU A CA 1
ATOM 647 C C . GLU A 1 85 ? 38.668 -16.082 -27.570 1.00 95.25 85 GLU A C 1
ATOM 649 O O . GLU A 1 85 ? 38.973 -15.018 -27.036 1.00 95.25 85 GLU A O 1
ATOM 654 N N . GLN A 1 86 ? 37.988 -16.137 -28.717 1.00 95.88 86 GLN A N 1
ATOM 655 C CA . GLN A 1 86 ? 37.568 -14.981 -29.512 1.00 95.88 86 GLN A CA 1
ATOM 656 C C . GLN A 1 86 ? 36.056 -14.726 -29.438 1.00 95.88 86 GLN A C 1
ATOM 658 O O . GLN A 1 86 ? 35.561 -13.772 -30.040 1.00 95.88 86 GLN A O 1
ATOM 663 N N . ARG A 1 87 ? 35.314 -15.555 -28.691 1.00 96.06 87 ARG A N 1
ATOM 664 C CA . ARG A 1 87 ? 33.884 -15.346 -28.447 1.00 96.06 87 ARG A CA 1
ATOM 665 C C . ARG A 1 87 ? 33.654 -14.165 -27.511 1.00 96.06 87 ARG A C 1
ATOM 667 O O . ARG A 1 87 ? 34.430 -13.901 -26.594 1.00 96.06 87 ARG A O 1
ATOM 674 N N . ILE A 1 88 ? 32.555 -13.464 -27.721 1.00 96.81 88 ILE A N 1
ATOM 675 C CA . ILE A 1 88 ? 32.198 -12.235 -27.031 1.00 96.81 88 ILE A CA 1
ATOM 676 C C . ILE A 1 88 ? 30.877 -12.454 -26.313 1.00 96.81 88 ILE A C 1
ATOM 678 O O . ILE A 1 88 ? 29.878 -12.830 -26.922 1.00 96.81 88 ILE A O 1
ATOM 682 N N . ARG A 1 89 ? 30.876 -12.185 -25.012 1.00 96.88 89 ARG A N 1
ATOM 683 C CA . ARG A 1 89 ? 29.657 -11.996 -24.231 1.00 96.88 89 ARG A CA 1
ATOM 684 C C . ARG A 1 89 ? 29.752 -10.628 -23.583 1.00 96.88 89 ARG A C 1
ATOM 686 O O . ARG A 1 89 ? 30.799 -10.281 -23.037 1.00 96.88 89 ARG A O 1
ATOM 693 N N . LEU A 1 90 ? 28.706 -9.833 -23.720 1.00 97.69 90 LEU A N 1
ATOM 694 C CA . LEU A 1 90 ? 28.723 -8.404 -23.452 1.00 97.69 90 LEU A CA 1
ATOM 695 C C . LEU A 1 90 ? 27.790 -8.084 -22.287 1.00 97.69 90 LEU A C 1
ATOM 697 O O . LEU A 1 90 ? 26.658 -8.566 -22.231 1.00 97.69 90 LEU A O 1
ATOM 701 N N . ARG A 1 91 ? 28.245 -7.225 -21.375 1.00 97.94 91 ARG A N 1
ATOM 702 C CA . ARG A 1 91 ? 27.364 -6.564 -20.412 1.00 97.94 91 ARG A CA 1
ATOM 703 C C . ARG A 1 91 ? 27.221 -5.099 -20.786 1.00 97.94 91 ARG A C 1
ATOM 705 O O . ARG A 1 91 ? 28.184 -4.410 -21.136 1.00 97.94 91 ARG A O 1
ATOM 712 N N . MET A 1 92 ? 26.000 -4.607 -20.698 1.00 97.94 92 MET A N 1
ATOM 713 C CA . MET A 1 92 ? 25.624 -3.263 -21.102 1.00 97.94 92 MET A CA 1
ATOM 714 C C . MET A 1 92 ? 24.880 -2.584 -19.960 1.00 97.94 92 MET A C 1
ATOM 716 O O . MET A 1 92 ? 24.024 -3.194 -19.333 1.00 97.94 92 MET A O 1
ATOM 720 N N . ALA A 1 93 ? 25.206 -1.322 -19.690 1.00 97.94 93 ALA A N 1
ATOM 721 C CA . ALA A 1 93 ? 24.496 -0.500 -18.719 1.00 97.94 93 ALA A CA 1
ATOM 722 C C . ALA A 1 93 ? 23.938 0.741 -19.417 1.00 97.94 93 ALA A C 1
ATOM 724 O O . ALA A 1 93 ? 24.681 1.411 -20.136 1.00 97.94 93 ALA A O 1
ATOM 725 N N . LEU A 1 94 ? 22.658 1.041 -19.195 1.00 97.50 94 LEU A N 1
ATOM 726 C CA . LEU A 1 94 ? 21.970 2.204 -19.753 1.00 97.50 94 LEU A CA 1
ATOM 727 C C . LEU A 1 94 ? 21.421 3.105 -18.650 1.00 97.50 94 LEU A C 1
ATOM 729 O O . LEU A 1 94 ? 20.758 2.673 -17.700 1.00 97.50 94 LEU A O 1
ATOM 733 N N . HIS A 1 95 ? 21.678 4.393 -18.806 1.00 95.50 95 HIS A N 1
ATOM 734 C CA . HIS A 1 95 ? 21.186 5.442 -17.934 1.00 95.50 95 HIS A CA 1
ATOM 735 C C . HIS A 1 95 ? 21.161 6.754 -18.717 1.00 95.50 95 HIS A C 1
ATOM 737 O O . HIS A 1 95 ? 21.917 6.926 -19.670 1.00 95.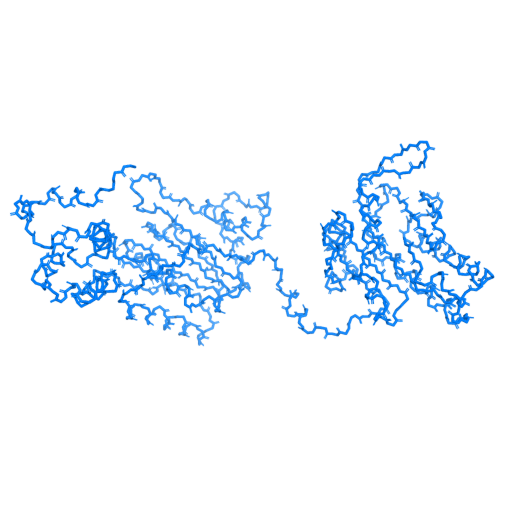50 95 HIS A O 1
ATOM 743 N N . ALA A 1 96 ? 20.295 7.670 -18.302 1.00 90.81 96 ALA A N 1
ATOM 744 C CA . ALA A 1 96 ? 20.235 9.019 -18.829 1.00 90.81 96 ALA A CA 1
ATOM 745 C C . ALA A 1 96 ? 20.212 10.002 -17.660 1.00 90.81 96 ALA A C 1
ATOM 747 O O . ALA A 1 96 ? 19.617 9.732 -16.617 1.00 90.81 96 ALA A O 1
ATOM 748 N N . GLY A 1 97 ? 20.869 11.135 -17.855 1.00 88.44 97 GLY A N 1
ATOM 749 C CA . GLY A 1 97 ? 20.962 12.207 -16.882 1.00 88.44 97 GLY A CA 1
ATOM 750 C C . GLY A 1 97 ? 21.871 13.307 -17.409 1.00 88.44 97 GLY A C 1
ATOM 751 O O . GLY A 1 97 ? 22.439 13.182 -18.492 1.00 88.44 97 GLY A O 1
ATOM 752 N N . GLU A 1 98 ? 22.015 14.366 -16.623 1.00 86.12 98 GLU A N 1
ATOM 753 C CA . GLU A 1 98 ? 22.872 15.503 -16.960 1.00 86.12 98 GLU A CA 1
ATOM 754 C C . GLU A 1 98 ? 24.334 15.069 -17.120 1.00 86.12 98 GLU A C 1
ATOM 756 O O . GLU A 1 98 ? 24.842 14.275 -16.314 1.00 86.12 98 GLU A O 1
ATOM 761 N N . ILE A 1 99 ? 24.993 15.604 -18.151 1.00 87.69 99 ILE A N 1
ATOM 762 C CA . ILE A 1 99 ? 26.400 15.369 -18.488 1.00 87.69 99 ILE A CA 1
ATOM 763 C C . ILE A 1 99 ? 27.100 16.722 -18.591 1.00 87.69 99 ILE A C 1
ATOM 765 O O . ILE A 1 99 ? 26.608 17.624 -19.265 1.00 87.69 99 ILE A O 1
ATOM 769 N N . VAL A 1 100 ? 28.255 16.852 -17.940 1.00 82.94 100 VAL A N 1
ATOM 770 C CA . VAL A 1 100 ? 29.121 18.028 -18.059 1.00 82.94 100 VAL A CA 1
ATOM 771 C C . VAL A 1 100 ? 30.375 17.626 -18.824 1.00 82.94 100 VAL A C 1
ATOM 773 O O . VAL A 1 100 ? 30.919 16.545 -18.593 1.00 82.94 100 VAL A O 1
ATOM 776 N N . TYR A 1 101 ? 30.816 18.491 -19.732 1.00 82.94 101 TYR A N 1
ATOM 777 C CA . TYR A 1 101 ? 32.035 18.309 -20.513 1.00 82.94 101 TYR A CA 1
ATOM 778 C C . TYR A 1 101 ? 33.122 19.265 -20.016 1.00 82.94 101 TYR A C 1
ATOM 780 O O . TYR A 1 101 ? 32.832 20.424 -19.714 1.00 82.94 101 TYR A O 1
ATOM 788 N N . ASP A 1 102 ? 34.356 18.780 -19.948 1.00 77.06 102 ASP A N 1
ATOM 789 C CA . ASP A 1 102 ? 35.564 19.564 -19.699 1.00 77.06 102 ASP A CA 1
ATOM 790 C C . ASP A 1 102 ? 36.664 19.209 -20.721 1.00 77.06 102 ASP A C 1
ATOM 792 O O . ASP A 1 102 ? 36.458 18.385 -21.616 1.00 77.06 102 ASP A O 1
ATOM 796 N N . ASP A 1 103 ? 37.842 19.828 -20.592 1.00 76.62 103 ASP A N 1
ATOM 797 C CA . ASP A 1 103 ? 38.996 19.592 -21.476 1.00 76.62 103 ASP A CA 1
ATOM 798 C C . ASP A 1 103 ? 39.539 18.145 -21.410 1.00 76.62 103 ASP A C 1
ATOM 800 O O . ASP A 1 103 ? 40.415 17.763 -22.190 1.00 76.62 103 ASP A O 1
ATOM 804 N N . HIS A 1 104 ? 39.041 17.327 -20.479 1.00 71.56 104 HIS A N 1
ATOM 805 C CA . HIS A 1 104 ? 39.449 15.945 -20.242 1.00 71.56 104 HIS A CA 1
ATOM 806 C C . HIS A 1 104 ? 38.348 14.918 -20.558 1.00 71.56 104 HIS A C 1
ATOM 808 O O . HIS A 1 104 ? 38.593 13.717 -20.420 1.00 71.56 104 HIS A O 1
ATOM 814 N N . GLY A 1 105 ? 37.174 15.356 -21.025 1.00 72.75 105 GLY A N 1
ATOM 815 C CA . GLY A 1 105 ? 36.080 14.494 -21.470 1.00 72.75 105 GLY A CA 1
ATOM 816 C C . GLY A 1 105 ? 34.761 14.787 -20.759 1.00 72.75 105 GLY A C 1
ATOM 817 O O . GLY A 1 105 ? 34.431 15.929 -20.454 1.00 72.75 105 GLY A O 1
ATOM 818 N N . ALA A 1 106 ? 33.958 13.744 -20.541 1.00 77.31 106 ALA A N 1
ATOM 819 C CA . ALA A 1 106 ? 32.655 13.864 -19.896 1.00 77.31 106 ALA A CA 1
ATOM 820 C C . ALA A 1 106 ? 32.701 13.403 -18.434 1.00 77.31 106 ALA A C 1
ATOM 822 O O . ALA A 1 106 ? 33.107 12.280 -18.127 1.00 77.31 106 ALA A O 1
ATOM 823 N N . THR A 1 107 ? 32.200 14.237 -17.523 1.00 74.38 107 THR A N 1
ATOM 824 C CA . THR A 1 107 ? 32.107 13.929 -16.094 1.00 74.38 107 THR A CA 1
ATOM 825 C C . THR A 1 107 ? 30.728 14.278 -15.546 1.00 74.38 107 THR A C 1
ATOM 827 O O . THR A 1 107 ? 30.195 15.363 -15.764 1.00 74.38 107 THR A O 1
ATOM 830 N N . ALA A 1 108 ? 30.107 13.338 -14.832 1.00 80.69 108 ALA A N 1
ATOM 831 C CA . ALA A 1 108 ? 28.866 13.588 -14.104 1.00 80.69 108 ALA A CA 1
ATOM 832 C C . ALA A 1 108 ? 28.586 12.496 -13.071 1.00 80.69 108 ALA A C 1
ATOM 834 O O . ALA A 1 108 ? 29.069 11.363 -13.167 1.00 80.69 108 ALA A O 1
ATOM 835 N N . LYS A 1 109 ? 27.697 12.804 -12.118 1.00 83.62 109 LYS A N 1
ATOM 836 C CA . LYS A 1 109 ? 27.103 11.786 -11.237 1.00 83.62 109 LYS A CA 1
ATOM 837 C C . LYS A 1 109 ? 26.411 10.684 -12.048 1.00 83.62 109 LYS A C 1
ATOM 839 O O . LYS A 1 109 ? 26.550 9.518 -11.696 1.00 83.62 109 LYS A O 1
ATOM 844 N N . SER A 1 110 ? 25.755 11.049 -13.150 1.00 86.31 110 SER A N 1
ATOM 845 C CA . SER A 1 110 ? 25.109 10.128 -14.091 1.00 86.31 110 SER A CA 1
ATOM 846 C C . SER A 1 110 ? 26.120 9.143 -14.688 1.00 86.31 110 SER A C 1
ATOM 848 O O . SER A 1 110 ? 25.891 7.939 -14.666 1.00 86.31 110 SER A O 1
ATOM 850 N N . VAL A 1 111 ? 27.290 9.628 -15.121 1.00 89.06 111 VAL A N 1
ATOM 851 C CA . VAL A 1 111 ? 28.375 8.790 -15.665 1.00 89.06 111 VAL A CA 1
ATOM 852 C C . VAL A 1 111 ? 28.883 7.798 -14.616 1.00 89.06 111 VAL A C 1
ATOM 854 O O . VAL A 1 111 ? 28.931 6.592 -14.864 1.00 89.06 111 VAL A O 1
ATOM 857 N N . ASN A 1 112 ? 29.189 8.286 -13.409 1.00 87.12 112 ASN A N 1
ATOM 858 C CA . ASN A 1 112 ? 29.628 7.437 -12.301 1.00 87.12 112 ASN A CA 1
ATOM 859 C C . ASN A 1 112 ? 28.585 6.370 -11.951 1.00 87.12 112 ASN A C 1
ATOM 861 O O . ASN A 1 112 ? 28.939 5.218 -11.707 1.00 87.12 112 ASN A O 1
ATOM 865 N N . PHE A 1 113 ? 27.304 6.736 -11.948 1.00 88.56 113 PHE A N 1
ATOM 866 C CA . PHE A 1 113 ? 26.217 5.809 -11.671 1.00 88.56 113 PHE A CA 1
ATOM 867 C C . PHE A 1 113 ? 26.095 4.721 -12.746 1.00 88.56 113 PHE A C 1
ATOM 869 O O . PHE A 1 113 ? 25.983 3.546 -12.400 1.00 88.56 113 PHE A O 1
ATOM 876 N N . THR A 1 114 ? 26.219 5.063 -14.032 1.00 93.50 114 THR A N 1
ATOM 877 C CA . THR A 1 114 ? 26.228 4.083 -15.133 1.00 93.50 114 THR A CA 1
ATOM 878 C C . THR A 1 114 ? 27.344 3.052 -14.970 1.00 93.50 114 THR A C 1
ATOM 880 O O . THR A 1 114 ? 27.102 1.854 -15.129 1.00 93.50 114 THR A O 1
ATOM 883 N N . PHE A 1 115 ? 28.551 3.481 -14.584 1.00 93.25 115 PHE A N 1
ATOM 884 C CA . PHE A 1 115 ? 29.645 2.550 -14.289 1.00 93.25 115 PHE A CA 1
ATOM 885 C C . PHE A 1 115 ? 29.321 1.637 -13.101 1.00 93.25 115 PHE A C 1
ATOM 887 O O . PHE A 1 115 ? 29.584 0.439 -13.159 1.00 93.25 115 PHE A O 1
ATOM 894 N N . ARG A 1 116 ? 28.678 2.157 -12.048 1.00 94.06 116 ARG A N 1
ATOM 895 C CA . ARG A 1 116 ? 28.253 1.348 -10.889 1.00 94.06 116 ARG A CA 1
ATOM 896 C C . ARG A 1 116 ? 27.196 0.309 -11.254 1.00 94.06 116 ARG A C 1
ATOM 898 O O . ARG A 1 116 ? 27.233 -0.792 -10.712 1.00 94.06 116 ARG A O 1
ATOM 905 N N . LEU A 1 117 ? 26.289 0.629 -12.180 1.00 93.50 117 LEU A N 1
ATOM 906 C CA . LEU A 1 117 ? 25.342 -0.344 -12.729 1.00 93.50 117 LEU A CA 1
ATOM 907 C C . LEU A 1 117 ? 26.076 -1.459 -13.487 1.00 93.50 117 LEU A C 1
ATOM 909 O O . LEU A 1 117 ? 25.802 -2.633 -13.251 1.00 93.50 117 LEU A O 1
ATOM 913 N N . LEU A 1 118 ? 27.034 -1.105 -14.349 1.00 96.06 118 LEU A N 1
ATOM 914 C CA . LEU A 1 118 ? 27.824 -2.077 -15.113 1.00 96.06 118 LEU A CA 1
ATOM 915 C C . LEU A 1 118 ? 28.654 -3.000 -14.200 1.00 96.06 118 LEU A C 1
ATOM 917 O O . LEU A 1 118 ? 28.762 -4.198 -14.444 1.00 96.06 118 LEU A O 1
ATOM 921 N N . GLU A 1 119 ? 29.188 -2.460 -13.102 1.00 93.44 119 GLU A N 1
ATOM 922 C CA . GLU A 1 119 ? 29.970 -3.195 -12.101 1.00 93.44 119 GLU A CA 1
ATOM 923 C C . GLU A 1 119 ? 29.122 -4.097 -11.177 1.00 93.44 119 GLU A C 1
ATOM 925 O O . GLU A 1 119 ? 29.680 -4.791 -10.315 1.00 93.44 119 GLU A O 1
ATOM 930 N N . ALA A 1 120 ? 27.792 -4.103 -11.310 1.00 92.75 120 ALA A N 1
ATOM 931 C CA . ALA A 1 120 ? 26.906 -4.827 -10.409 1.00 92.75 120 ALA A CA 1
ATOM 932 C C . ALA A 1 120 ? 27.140 -6.349 -10.457 1.00 92.75 120 ALA A C 1
ATOM 934 O O . ALA A 1 120 ? 27.115 -6.987 -11.512 1.00 92.75 120 ALA A O 1
ATOM 935 N N . ALA A 1 121 ? 27.299 -6.971 -9.282 1.00 90.94 121 ALA A N 1
ATOM 936 C CA . ALA A 1 121 ? 27.463 -8.425 -9.173 1.00 90.94 121 ALA A CA 1
ATOM 937 C C . ALA A 1 121 ? 26.246 -9.199 -9.712 1.00 90.94 121 ALA A C 1
ATOM 939 O O . ALA A 1 121 ? 26.396 -10.287 -10.270 1.00 90.94 121 ALA A O 1
ATOM 940 N N . SER A 1 122 ? 25.052 -8.620 -9.582 1.00 91.19 122 SER A N 1
ATOM 941 C CA . SER A 1 122 ? 23.804 -9.159 -10.122 1.00 91.19 122 SER A CA 1
ATOM 942 C C . SER A 1 122 ? 23.823 -9.245 -11.649 1.00 91.19 122 SER A C 1
ATOM 944 O O . SER A 1 122 ? 23.452 -10.284 -12.187 1.00 91.19 122 SER A O 1
ATOM 946 N N . LEU A 1 123 ? 24.340 -8.225 -12.343 1.00 94.19 123 LEU A N 1
ATOM 947 C CA . LEU A 1 123 ? 24.507 -8.242 -13.801 1.00 94.19 123 LEU A CA 1
ATOM 948 C C . LEU A 1 123 ? 25.515 -9.304 -14.244 1.00 94.19 123 LEU A C 1
ATOM 950 O O . LEU A 1 123 ? 25.234 -10.082 -15.154 1.00 94.19 123 LEU A O 1
ATOM 954 N N . ARG A 1 124 ? 26.664 -9.387 -13.558 1.00 92.44 124 ARG A N 1
ATOM 955 C CA . ARG A 1 124 ? 27.663 -10.435 -13.823 1.00 92.44 124 ARG A CA 1
ATOM 956 C C . ARG A 1 124 ? 27.072 -11.834 -13.661 1.00 92.44 124 ARG A C 1
ATOM 958 O O . ARG A 1 124 ? 27.290 -12.693 -14.505 1.00 92.44 124 ARG A O 1
ATOM 965 N N . THR A 1 125 ? 26.298 -12.043 -12.599 1.00 89.56 125 THR A N 1
ATOM 966 C CA . THR A 1 125 ? 25.650 -13.331 -12.318 1.00 89.56 125 THR A CA 1
ATOM 967 C C . THR A 1 125 ? 24.584 -13.670 -13.358 1.00 89.56 125 THR A C 1
ATOM 969 O O . THR A 1 125 ? 24.480 -14.827 -13.755 1.00 89.56 125 THR A O 1
ATOM 972 N N . ALA A 1 126 ? 23.806 -12.680 -13.805 1.00 90.38 126 ALA A N 1
ATOM 973 C CA . ALA A 1 126 ? 22.767 -12.876 -14.809 1.00 90.38 126 ALA A CA 1
ATOM 974 C C . ALA A 1 126 ? 23.352 -13.353 -16.143 1.00 90.38 126 ALA A C 1
ATOM 976 O O . ALA A 1 126 ? 22.878 -14.350 -16.681 1.00 90.38 126 ALA A O 1
ATOM 977 N N . LEU A 1 127 ? 24.423 -12.712 -16.629 1.00 93.62 127 LEU A N 1
ATOM 978 C CA . LEU A 1 127 ? 25.101 -13.166 -17.844 1.00 93.62 127 LEU A CA 1
ATOM 979 C C . LEU A 1 127 ? 25.756 -14.538 -17.637 1.00 93.62 127 LEU A C 1
ATOM 981 O O . LEU A 1 127 ? 25.534 -15.443 -18.430 1.00 93.62 127 LEU A O 1
ATOM 985 N N . ALA A 1 128 ? 26.480 -14.748 -16.536 1.00 89.75 128 ALA A N 1
ATOM 986 C CA . ALA A 1 128 ? 27.159 -16.020 -16.276 1.00 89.75 128 ALA A CA 1
ATOM 987 C C . ALA A 1 128 ? 26.208 -17.235 -16.233 1.00 89.75 128 ALA A C 1
ATOM 989 O O . ALA A 1 128 ? 26.617 -18.338 -16.584 1.00 89.75 128 ALA A O 1
ATOM 990 N N . ARG A 1 129 ? 24.948 -17.042 -15.815 1.00 87.38 129 ARG A N 1
ATOM 991 C CA . ARG A 1 129 ? 23.901 -18.084 -15.777 1.00 87.38 129 ARG A CA 1
ATOM 992 C C . ARG A 1 129 ? 23.057 -18.175 -17.050 1.00 87.38 129 ARG A C 1
ATOM 994 O O . ARG A 1 129 ? 22.190 -19.038 -17.136 1.00 87.38 129 ARG A O 1
ATOM 1001 N N . SER A 1 130 ? 23.261 -17.259 -17.985 1.00 89.25 130 SER A N 1
ATOM 1002 C CA . SER A 1 130 ? 22.554 -17.201 -19.257 1.00 89.25 130 SER A CA 1
ATOM 1003 C C . SER A 1 130 ? 23.283 -18.032 -20.312 1.00 89.25 130 SER A C 1
ATOM 1005 O O . SER A 1 130 ? 24.508 -18.129 -20.260 1.00 89.25 130 SER A O 1
ATOM 1007 N N . GLU A 1 131 ? 22.565 -18.577 -21.293 1.00 88.75 131 GLU A N 1
ATOM 1008 C CA . GLU A 1 131 ? 23.177 -19.076 -22.538 1.00 88.75 131 GLU A CA 1
ATOM 1009 C C . GLU A 1 131 ? 23.374 -17.952 -23.574 1.00 88.75 131 GLU A C 1
ATOM 1011 O O . GLU A 1 131 ? 24.136 -18.106 -24.527 1.00 88.75 131 GLU A O 1
ATOM 1016 N N . GLY A 1 132 ? 22.741 -16.795 -23.352 1.00 91.62 132 GLY A N 1
ATOM 1017 C CA . GLY A 1 132 ? 22.834 -15.612 -24.205 1.00 91.62 132 GLY A CA 1
ATOM 1018 C C . GLY A 1 132 ? 24.213 -14.945 -24.202 1.00 91.62 132 GLY A C 1
ATOM 1019 O O . GLY A 1 132 ? 25.065 -15.166 -23.328 1.00 91.62 132 GLY A O 1
ATOM 1020 N N . VAL A 1 133 ? 24.428 -14.090 -25.197 1.00 95.94 133 VAL A N 1
ATOM 1021 C CA . VAL A 1 133 ? 25.640 -13.297 -25.416 1.00 95.94 133 VAL A CA 1
ATOM 1022 C C . VAL A 1 133 ? 25.515 -11.864 -24.901 1.00 95.94 133 VAL A C 1
ATOM 1024 O O . VAL A 1 133 ? 26.534 -11.177 -24.847 1.00 95.94 133 VAL A O 1
ATOM 1027 N N . LEU A 1 134 ? 24.329 -11.406 -24.486 1.00 96.94 134 LEU A N 1
ATOM 1028 C CA . LEU A 1 134 ? 24.124 -10.047 -23.982 1.00 96.94 134 LEU A CA 1
ATOM 1029 C C . LEU A 1 134 ? 23.329 -10.014 -22.669 1.00 96.94 134 LEU A C 1
ATOM 1031 O O . LEU A 1 134 ? 22.287 -10.643 -22.520 1.00 96.94 134 LEU A O 1
ATOM 1035 N N . ALA A 1 135 ? 23.802 -9.213 -21.715 1.00 96.62 135 ALA A N 1
ATOM 1036 C CA . ALA A 1 135 ? 23.021 -8.806 -20.552 1.00 96.62 135 ALA A CA 1
ATOM 1037 C C . ALA A 1 135 ? 22.992 -7.283 -20.434 1.00 96.62 135 ALA A C 1
ATOM 1039 O O . ALA A 1 135 ? 24.034 -6.626 -20.432 1.00 96.62 135 ALA A O 1
ATOM 1040 N N . VAL A 1 136 ? 21.797 -6.723 -20.298 1.00 97.75 136 VAL A N 1
ATOM 1041 C CA . VAL A 1 136 ? 21.567 -5.284 -20.169 1.00 97.75 136 VAL A CA 1
ATOM 1042 C C . VAL A 1 136 ? 21.105 -4.988 -18.750 1.00 97.75 136 VAL A C 1
ATOM 1044 O O . VAL A 1 136 ? 20.223 -5.667 -18.242 1.00 97.75 136 VAL A O 1
ATOM 1047 N N . ILE A 1 137 ? 21.662 -3.967 -18.105 1.00 97.38 137 ILE A N 1
ATOM 1048 C CA . ILE A 1 137 ? 21.098 -3.353 -16.903 1.00 97.38 137 ILE A CA 1
ATOM 1049 C C . ILE A 1 137 ? 20.696 -1.915 -17.209 1.00 97.38 137 ILE A C 1
ATOM 1051 O O . ILE A 1 137 ? 21.459 -1.158 -17.803 1.00 97.38 137 ILE A O 1
ATOM 1055 N N . VAL A 1 138 ? 19.511 -1.507 -16.776 1.00 97.19 138 VAL A N 1
ATOM 1056 C CA . VAL A 1 138 ? 19.056 -0.122 -16.911 1.00 97.19 138 VAL A CA 1
ATOM 1057 C C . VAL A 1 138 ? 18.831 0.503 -15.536 1.00 97.19 138 VAL A C 1
ATOM 1059 O O . VAL A 1 138 ? 18.469 -0.179 -14.573 1.00 97.19 138 VAL A O 1
ATOM 1062 N N . SER A 1 139 ? 19.082 1.805 -15.414 1.00 92.25 139 SER A N 1
ATOM 1063 C CA . SER A 1 139 ? 18.749 2.560 -14.196 1.00 92.25 139 SER A CA 1
ATOM 1064 C C . SER A 1 139 ? 17.239 2.595 -13.929 1.00 92.25 139 SER A C 1
ATOM 1066 O O . SER A 1 139 ? 16.458 2.450 -14.865 1.00 92.25 139 SER A O 1
ATOM 1068 N N . LYS A 1 140 ? 16.826 2.894 -12.686 1.00 88.31 140 LYS A N 1
ATOM 1069 C CA . LYS A 1 140 ? 15.407 3.110 -12.338 1.00 88.31 140 LYS A CA 1
ATOM 1070 C C . LYS A 1 140 ? 14.706 4.081 -13.276 1.00 88.31 140 LYS A C 1
ATOM 1072 O O . LYS A 1 140 ? 13.698 3.725 -13.862 1.00 88.31 140 LYS A O 1
ATOM 1077 N N . TRP A 1 141 ? 15.278 5.270 -13.446 1.00 91.38 141 TRP A N 1
ATOM 1078 C CA . TRP A 1 141 ? 14.701 6.291 -14.315 1.00 91.38 141 TRP A CA 1
ATOM 1079 C C . TRP A 1 141 ? 14.525 5.772 -15.745 1.00 91.38 141 TRP A C 1
ATOM 1081 O O . TRP A 1 141 ? 13.465 5.914 -16.330 1.00 91.38 141 TRP A O 1
ATOM 1091 N N . PHE A 1 142 ? 15.534 5.088 -16.289 1.00 93.75 142 PHE A N 1
ATOM 1092 C CA . PHE A 1 142 ? 15.456 4.557 -17.651 1.00 93.75 142 PHE A CA 1
ATOM 1093 C C . PHE A 1 142 ? 14.404 3.440 -17.764 1.00 93.75 142 PHE A C 1
ATOM 1095 O O . PHE A 1 142 ? 13.716 3.339 -18.772 1.00 93.75 142 PHE A O 1
ATOM 1102 N N . PHE A 1 143 ? 14.235 2.625 -16.720 1.00 90.50 143 PHE A N 1
ATOM 1103 C CA . PHE A 1 143 ? 13.167 1.631 -16.672 1.00 90.50 143 PHE A CA 1
ATOM 1104 C C . PHE A 1 143 ? 11.776 2.277 -16.617 1.00 90.50 143 PHE A C 1
ATOM 1106 O O . PHE A 1 143 ? 10.904 1.937 -17.411 1.00 90.50 143 PHE A O 1
ATOM 1113 N N . ASP A 1 144 ? 11.577 3.209 -15.687 1.00 77.88 144 ASP A N 1
ATOM 1114 C CA . ASP A 1 144 ? 10.279 3.832 -15.442 1.00 77.88 144 ASP A CA 1
ATOM 1115 C C . ASP A 1 144 ? 9.845 4.746 -16.601 1.00 77.88 144 ASP A C 1
ATOM 1117 O O . ASP A 1 144 ? 8.674 4.735 -16.966 1.00 77.88 144 ASP A O 1
ATOM 1121 N N . GLU A 1 145 ? 10.779 5.483 -17.209 1.00 87.25 145 GLU A N 1
ATOM 1122 C CA . GLU A 1 145 ? 10.469 6.491 -18.231 1.00 87.25 145 GLU A CA 1
ATOM 1123 C C . GLU A 1 145 ? 10.591 5.976 -19.667 1.00 87.25 145 GLU A C 1
ATOM 1125 O O . GLU A 1 145 ? 9.900 6.474 -20.552 1.00 87.25 145 GLU A O 1
ATOM 1130 N N . VAL A 1 146 ? 11.458 4.992 -19.925 1.00 91.88 146 VAL A N 1
ATOM 1131 C CA . VAL A 1 146 ? 11.697 4.488 -21.290 1.00 91.88 146 VAL A CA 1
ATOM 1132 C C . VAL A 1 146 ? 11.105 3.098 -21.464 1.00 91.88 146 VAL A C 1
ATOM 1134 O O . VAL A 1 146 ? 10.274 2.901 -22.340 1.00 91.88 146 VAL A O 1
ATOM 1137 N N . VAL A 1 147 ? 11.487 2.135 -20.618 1.00 90.38 147 VAL A N 1
ATOM 1138 C CA . VAL A 1 147 ? 11.062 0.734 -20.797 1.00 90.38 147 VAL A CA 1
ATOM 1139 C C . VAL A 1 147 ? 9.556 0.576 -20.600 1.00 90.38 147 VAL A C 1
ATOM 1141 O O . VAL A 1 147 ? 8.901 -0.034 -21.433 1.00 90.38 147 VAL A O 1
ATOM 1144 N N . ARG A 1 148 ? 8.978 1.147 -19.535 1.00 83.00 148 ARG A N 1
ATOM 1145 C CA . ARG A 1 148 ? 7.532 1.033 -19.264 1.00 83.00 148 ARG A CA 1
ATOM 1146 C C . ARG A 1 148 ? 6.630 1.691 -20.302 1.00 83.00 148 ARG A C 1
ATOM 1148 O O . ARG A 1 148 ? 5.455 1.347 -20.357 1.00 83.00 148 ARG A O 1
ATOM 1155 N N . ASN A 1 149 ? 7.167 2.633 -21.068 1.00 84.06 149 ASN A N 1
ATOM 1156 C CA . ASN A 1 149 ? 6.424 3.374 -22.081 1.00 84.06 149 ASN A CA 1
ATOM 1157 C C . ASN A 1 149 ? 6.716 2.868 -23.505 1.00 84.06 149 ASN A C 1
ATOM 1159 O O . ASN A 1 149 ? 6.259 3.486 -24.461 1.00 84.06 149 ASN A O 1
ATOM 1163 N N . SER A 1 150 ? 7.483 1.782 -23.653 1.00 84.12 150 SER A N 1
ATOM 1164 C CA . SER A 1 150 ? 7.738 1.140 -24.944 1.00 84.12 150 SER A CA 1
ATOM 1165 C C . SER A 1 150 ? 6.588 0.203 -25.312 1.00 84.12 150 SER A C 1
ATOM 1167 O O . SER A 1 150 ? 6.112 -0.563 -24.474 1.00 84.12 150 SER A O 1
ATOM 1169 N N . GLU A 1 151 ? 6.162 0.242 -26.574 1.00 84.50 151 GLU A N 1
ATOM 1170 C CA . GLU A 1 151 ? 5.171 -0.695 -27.128 1.00 84.50 151 GLU A CA 1
ATOM 1171 C C . GLU A 1 151 ? 5.822 -1.997 -27.635 1.00 84.50 151 GLU A C 1
ATOM 1173 O O . GLU A 1 151 ? 5.150 -3.017 -27.768 1.00 84.50 151 GLU A O 1
ATOM 1178 N N . GLU A 1 152 ? 7.137 -1.979 -27.873 1.00 82.56 152 GLU A N 1
ATOM 1179 C CA . GLU A 1 152 ? 7.898 -3.085 -28.476 1.00 82.56 152 GLU A CA 1
ATOM 1180 C C . GLU A 1 152 ? 8.517 -4.026 -27.431 1.00 82.56 152 GLU A C 1
ATOM 1182 O O . GLU A 1 152 ? 8.839 -5.182 -27.718 1.00 82.56 152 GLU A O 1
ATOM 1187 N N . ILE A 1 153 ? 8.715 -3.535 -26.206 1.00 83.50 153 ILE A N 1
ATOM 1188 C CA . ILE A 1 153 ? 9.412 -4.254 -25.141 1.00 83.50 153 ILE A CA 1
ATOM 1189 C C . ILE A 1 153 ? 8.475 -4.468 -23.963 1.00 83.50 153 ILE A C 1
ATOM 1191 O O . ILE A 1 153 ? 8.054 -3.517 -23.317 1.00 83.50 153 ILE A O 1
ATOM 1195 N N . ASP A 1 154 ? 8.221 -5.732 -23.620 1.00 83.44 154 ASP A N 1
ATOM 1196 C CA . ASP A 1 154 ? 7.468 -6.077 -22.415 1.00 83.44 154 ASP A CA 1
ATOM 1197 C C . ASP A 1 154 ? 8.312 -5.779 -21.155 1.00 83.44 154 ASP A C 1
ATOM 1199 O O . ASP A 1 154 ? 9.311 -6.472 -20.905 1.00 83.44 154 ASP A O 1
ATOM 1203 N N . PRO A 1 155 ? 7.922 -4.806 -20.303 1.00 80.94 155 PRO A N 1
ATOM 1204 C CA . PRO A 1 155 ? 8.652 -4.479 -19.080 1.00 80.94 155 PRO A CA 1
ATOM 1205 C C . PRO A 1 155 ? 8.751 -5.662 -18.111 1.00 80.94 155 PRO A C 1
ATOM 1207 O O . PRO A 1 155 ? 9.675 -5.713 -17.294 1.00 80.94 155 PRO A O 1
ATOM 1210 N N . ALA A 1 156 ? 7.838 -6.636 -18.206 1.00 80.12 156 ALA A N 1
ATOM 1211 C CA . ALA A 1 156 ? 7.853 -7.847 -17.397 1.00 80.12 156 ALA A CA 1
ATOM 1212 C C . ALA A 1 156 ? 8.996 -8.807 -17.764 1.00 80.12 156 ALA A C 1
ATOM 1214 O O . ALA A 1 156 ? 9.247 -9.768 -17.035 1.00 80.12 156 ALA A O 1
ATOM 1215 N N . THR A 1 157 ? 9.735 -8.555 -18.845 1.00 84.69 157 THR A N 1
ATOM 1216 C CA . THR A 1 157 ? 10.950 -9.309 -19.199 1.00 84.69 157 THR A CA 1
ATOM 1217 C C . THR A 1 157 ? 12.193 -8.838 -18.438 1.00 84.69 157 THR A C 1
ATOM 1219 O O . THR A 1 157 ? 13.204 -9.543 -18.402 1.00 84.69 157 THR A O 1
ATOM 1222 N N . PHE A 1 158 ? 12.122 -7.688 -17.762 1.00 88.94 158 PHE A N 1
ATOM 1223 C CA . PHE A 1 158 ? 13.199 -7.174 -16.923 1.00 88.94 158 PHE A CA 1
ATOM 1224 C C . PHE A 1 158 ? 13.082 -7.731 -15.498 1.00 88.94 158 PHE A C 1
ATOM 1226 O O . PHE A 1 158 ? 11.996 -8.009 -14.987 1.00 88.94 158 PHE A O 1
ATOM 1233 N N . ARG A 1 159 ? 14.215 -7.886 -14.808 1.00 85.69 159 ARG A N 1
ATOM 1234 C CA . ARG A 1 159 ? 14.269 -8.313 -13.404 1.00 85.69 159 ARG A CA 1
ATOM 1235 C C . ARG A 1 159 ? 14.926 -7.238 -12.545 1.00 85.69 159 ARG A C 1
ATOM 1237 O O . ARG A 1 159 ? 16.054 -6.842 -12.845 1.00 85.69 159 ARG A O 1
ATOM 1244 N N . PRO A 1 160 ? 14.271 -6.757 -11.474 1.00 84.50 160 PRO A N 1
ATOM 1245 C CA . PRO A 1 160 ? 14.891 -5.797 -10.578 1.00 84.50 160 PRO A CA 1
ATOM 1246 C C . PRO A 1 160 ? 16.078 -6.447 -9.865 1.00 84.50 160 PRO A C 1
ATOM 1248 O O . PRO A 1 160 ? 16.018 -7.583 -9.396 1.00 84.50 160 PRO A O 1
ATOM 1251 N N . ALA A 1 161 ? 17.160 -5.697 -9.754 1.00 83.69 161 ALA A N 1
ATOM 1252 C CA . ALA A 1 161 ? 18.406 -6.135 -9.169 1.00 83.69 161 ALA A CA 1
ATOM 1253 C C . ALA A 1 161 ? 18.949 -5.041 -8.254 1.00 83.69 161 ALA A C 1
ATOM 1255 O O . ALA A 1 161 ? 19.111 -3.885 -8.651 1.00 83.69 161 ALA A O 1
ATOM 1256 N N . ARG A 1 162 ? 19.262 -5.412 -7.009 1.00 79.56 162 ARG A N 1
ATOM 1257 C CA . ARG A 1 162 ? 19.970 -4.511 -6.097 1.00 79.56 162 ARG A CA 1
ATOM 1258 C C . ARG A 1 162 ? 21.390 -4.302 -6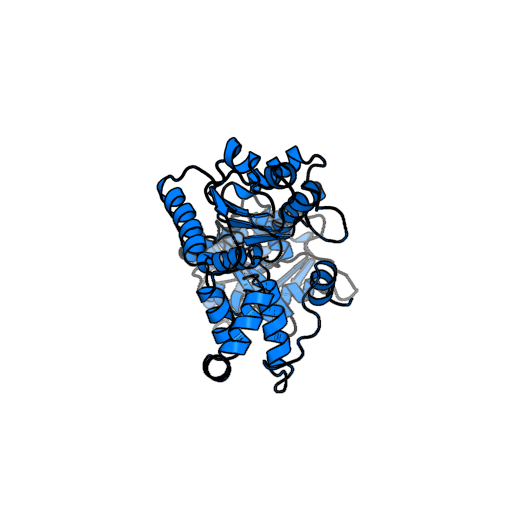.615 1.00 79.56 162 ARG A C 1
ATOM 1260 O O . ARG A 1 162 ? 22.113 -5.266 -6.868 1.00 79.56 162 ARG A O 1
ATOM 1267 N N . VAL A 1 163 ? 21.775 -3.041 -6.746 1.00 84.81 163 VAL A N 1
ATOM 1268 C CA . VAL A 1 163 ? 23.120 -2.604 -7.110 1.00 84.81 163 VAL A CA 1
ATOM 1269 C C . VAL A 1 163 ? 23.756 -2.031 -5.853 1.00 84.81 163 VAL A C 1
ATOM 1271 O O . VAL A 1 163 ? 23.309 -1.009 -5.342 1.00 84.81 163 VAL A O 1
ATOM 1274 N N . GLN A 1 164 ? 24.753 -2.747 -5.337 1.00 84.12 164 GLN A N 1
ATOM 1275 C CA . GLN A 1 164 ? 25.551 -2.374 -4.169 1.00 84.12 164 GLN A CA 1
ATOM 1276 C C . GLN A 1 164 ? 27.013 -2.379 -4.595 1.00 84.12 164 GLN A C 1
ATOM 1278 O O . GLN A 1 164 ? 27.634 -3.439 -4.687 1.00 84.12 164 GLN A O 1
ATOM 1283 N N . VAL A 1 165 ? 27.534 -1.210 -4.958 1.00 81.38 165 VAL A N 1
ATOM 1284 C CA . VAL A 1 165 ? 28.888 -1.072 -5.502 1.00 81.38 165 VAL A CA 1
ATOM 1285 C C . VAL A 1 165 ? 29.519 0.201 -4.953 1.00 81.38 165 VAL A C 1
ATOM 1287 O O . VAL A 1 165 ? 29.011 1.297 -5.187 1.00 81.38 165 VAL A O 1
ATOM 1290 N N . LYS A 1 166 ? 30.644 0.066 -4.239 1.00 84.31 166 LYS A N 1
ATOM 1291 C CA . LYS A 1 166 ? 31.259 1.163 -3.465 1.00 84.31 166 LYS A CA 1
ATOM 1292 C C . LYS A 1 166 ? 30.189 1.854 -2.598 1.00 84.31 166 LYS A C 1
ATOM 1294 O O . LYS A 1 166 ? 29.413 1.160 -1.954 1.00 84.31 166 LYS A O 1
ATOM 1299 N N . ASP A 1 167 ? 30.088 3.179 -2.644 1.00 73.69 167 ASP A N 1
ATOM 1300 C CA . ASP A 1 167 ? 29.091 3.952 -1.886 1.00 73.69 167 ASP A CA 1
ATOM 1301 C C . ASP A 1 167 ? 27.715 4.042 -2.581 1.00 73.69 167 ASP A C 1
ATOM 1303 O O . ASP A 1 167 ? 26.852 4.819 -2.179 1.00 73.69 167 ASP A O 1
ATOM 1307 N N . THR A 1 168 ? 27.493 3.292 -3.668 1.00 72.88 168 THR A N 1
ATOM 1308 C CA . THR A 1 168 ? 26.238 3.317 -4.435 1.00 72.88 168 THR A CA 1
ATOM 1309 C C . THR A 1 168 ? 25.319 2.170 -4.030 1.00 72.88 168 THR A C 1
ATOM 1311 O O . THR A 1 168 ? 25.641 1.005 -4.259 1.00 72.88 168 THR A O 1
ATOM 1314 N N . SER A 1 169 ? 24.143 2.529 -3.507 1.00 83.25 169 SER A N 1
ATOM 1315 C CA . SER A 1 169 ? 23.015 1.639 -3.214 1.00 83.25 169 SER A CA 1
ATOM 1316 C C . SER A 1 169 ? 21.816 2.054 -4.069 1.00 83.25 169 SER A C 1
ATOM 1318 O O . SER A 1 169 ? 21.270 3.142 -3.891 1.00 83.25 169 SER A O 1
ATOM 1320 N N . ALA A 1 170 ? 21.423 1.214 -5.027 1.00 81.94 170 ALA A N 1
ATOM 1321 C CA . ALA A 1 170 ? 20.318 1.496 -5.943 1.00 81.94 170 ALA A CA 1
ATOM 1322 C C . ALA A 1 170 ? 19.609 0.220 -6.422 1.00 81.94 170 ALA A C 1
ATOM 1324 O O . ALA A 1 170 ? 20.027 -0.903 -6.135 1.00 81.94 170 ALA A O 1
ATOM 1325 N N . ILE A 1 171 ? 18.526 0.403 -7.177 1.00 78.75 171 ILE A N 1
ATOM 1326 C CA . ILE A 1 171 ? 17.867 -0.662 -7.938 1.00 78.75 171 ILE A CA 1
ATOM 1327 C C . ILE A 1 171 ? 18.138 -0.394 -9.421 1.00 78.75 171 ILE A C 1
ATOM 1329 O O . ILE A 1 171 ? 17.921 0.724 -9.892 1.00 78.75 171 ILE A O 1
ATOM 1333 N N . GLY A 1 172 ? 18.631 -1.409 -10.126 1.00 87.94 172 GLY A N 1
ATOM 1334 C CA . GLY A 1 172 ? 18.679 -1.468 -11.587 1.00 87.94 172 GLY A CA 1
ATOM 1335 C C . GLY A 1 172 ? 17.793 -2.604 -12.098 1.00 87.94 172 GLY A C 1
ATOM 1336 O O . GLY A 1 172 ? 17.376 -3.455 -11.318 1.00 87.94 172 GLY A O 1
ATOM 1337 N N . TRP A 1 173 ? 17.500 -2.629 -13.392 1.00 93.50 173 TRP A N 1
ATOM 1338 C CA . TRP A 1 173 ? 16.658 -3.653 -14.016 1.00 93.50 173 TRP A CA 1
ATOM 1339 C C . TRP A 1 173 ? 17.459 -4.401 -15.064 1.00 93.50 173 TRP A C 1
ATOM 1341 O O . TRP A 1 173 ? 17.968 -3.780 -15.992 1.00 93.50 173 TRP A O 1
ATOM 1351 N N . ILE A 1 174 ? 17.591 -5.715 -14.894 1.00 95.19 174 ILE A N 1
ATOM 1352 C CA . ILE A 1 174 ? 18.383 -6.578 -15.766 1.00 95.19 174 ILE A CA 1
ATOM 1353 C C . ILE A 1 174 ? 17.485 -7.258 -16.792 1.00 95.19 174 ILE A C 1
ATOM 1355 O O . ILE A 1 174 ? 16.498 -7.898 -16.429 1.00 95.19 174 ILE A O 1
ATOM 1359 N N . TRP A 1 175 ? 17.887 -7.199 -18.051 1.00 94.38 175 TRP A N 1
ATOM 1360 C CA . TRP A 1 175 ? 17.243 -7.854 -19.178 1.00 94.38 175 TRP A CA 1
ATOM 1361 C C . TRP A 1 175 ? 18.256 -8.658 -19.994 1.00 94.38 175 TRP A C 1
ATOM 1363 O O . TRP A 1 175 ? 19.420 -8.274 -20.125 1.00 94.38 175 TRP A O 1
ATOM 1373 N N . LEU A 1 176 ? 17.800 -9.797 -20.507 1.00 92.81 176 LEU A N 1
ATOM 1374 C CA . LEU A 1 176 ? 18.560 -10.726 -21.336 1.00 92.81 176 LEU A CA 1
ATOM 1375 C C . LEU A 1 176 ? 17.839 -10.818 -22.696 1.00 92.81 176 LEU A C 1
ATOM 1377 O O . LEU A 1 176 ? 16.893 -11.594 -22.820 1.00 92.81 176 LEU A O 1
ATOM 1381 N N . PRO A 1 177 ? 18.207 -9.992 -23.692 1.00 90.44 177 PRO A N 1
ATOM 1382 C CA . PRO A 1 177 ? 17.468 -9.886 -24.958 1.00 90.44 177 PRO A CA 1
ATOM 1383 C C . PRO A 1 177 ? 17.464 -11.177 -25.784 1.00 90.44 177 PRO A C 1
ATOM 1385 O O . PRO A 1 177 ? 16.554 -11.422 -26.567 1.00 90.44 177 PRO A O 1
ATOM 1388 N N . ASP A 1 178 ? 18.475 -12.017 -25.600 1.00 87.38 178 ASP A N 1
ATOM 1389 C CA . ASP A 1 178 ? 18.751 -13.220 -26.382 1.00 87.38 178 ASP A CA 1
ATOM 1390 C C . ASP A 1 178 ? 18.648 -14.513 -25.564 1.00 87.38 178 ASP A C 1
ATOM 1392 O O . ASP A 1 178 ? 18.997 -15.591 -26.042 1.00 87.38 178 ASP A O 1
ATOM 1396 N N . HIS A 1 179 ? 18.155 -14.421 -24.330 1.00 78.62 179 HIS A N 1
ATOM 1397 C CA . HIS A 1 179 ? 17.896 -15.576 -23.487 1.00 78.62 179 HIS A CA 1
ATOM 1398 C C . HIS A 1 179 ? 16.747 -15.272 -22.532 1.00 78.62 179 HIS A C 1
ATOM 1400 O O . HIS A 1 179 ? 16.877 -14.486 -21.595 1.00 78.62 179 HIS A O 1
ATOM 1406 N N . GLN A 1 180 ? 15.601 -15.906 -22.765 1.00 61.41 180 GLN A N 1
ATOM 1407 C CA . GLN A 1 180 ? 14.446 -15.743 -21.893 1.00 61.41 180 GLN A CA 1
ATOM 1408 C C . GLN A 1 180 ? 14.761 -16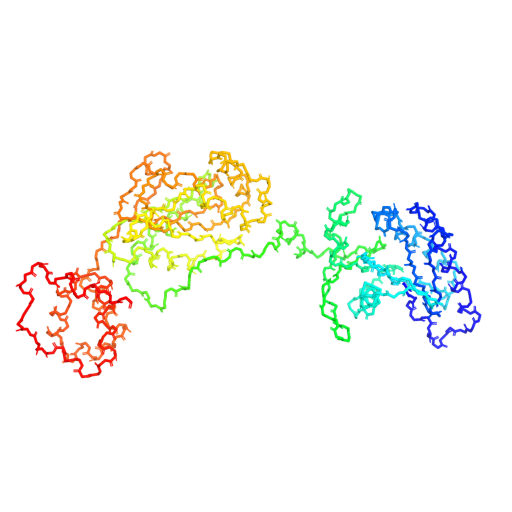.352 -20.526 1.00 61.41 180 GLN A C 1
ATOM 1410 O O . GLN A 1 180 ? 15.210 -17.495 -20.438 1.00 61.41 180 GLN A O 1
ATOM 1415 N N . TYR A 1 181 ? 14.513 -15.598 -19.449 1.00 54.22 181 TYR A N 1
ATOM 1416 C CA . TYR A 1 181 ? 14.498 -16.181 -18.110 1.00 54.22 181 TYR A CA 1
ATOM 1417 C C . TYR A 1 181 ? 13.604 -17.434 -18.142 1.00 54.22 181 TYR A C 1
ATOM 1419 O O . TYR A 1 181 ? 12.502 -17.348 -18.695 1.00 54.22 181 TYR A O 1
ATOM 1427 N N . PRO A 1 182 ? 14.019 -18.579 -17.562 1.00 47.94 182 PRO A N 1
ATOM 1428 C CA . PRO A 1 182 ? 13.099 -19.697 -17.386 1.00 47.94 182 PRO A CA 1
ATOM 1429 C C . PRO A 1 182 ? 11.841 -19.171 -16.695 1.00 47.94 182 PRO A C 1
ATOM 1431 O O . PRO A 1 182 ? 11.950 -18.286 -15.842 1.00 47.94 182 PRO A O 1
ATOM 1434 N N . ALA A 1 183 ? 10.670 -19.661 -17.115 1.00 41.06 183 ALA A N 1
ATOM 1435 C CA . ALA A 1 183 ? 9.375 -19.177 -16.653 1.00 41.06 183 ALA A CA 1
ATOM 1436 C C . ALA A 1 183 ? 9.307 -19.227 -15.123 1.00 41.06 183 ALA A C 1
ATOM 1438 O O . ALA A 1 183 ? 8.987 -20.247 -14.517 1.00 41.06 183 ALA A O 1
ATOM 1439 N N . ASP A 1 184 ? 9.633 -18.105 -14.497 1.00 42.75 184 ASP A N 1
ATOM 1440 C CA . ASP A 1 184 ? 9.440 -17.918 -13.080 1.00 42.75 184 ASP A CA 1
ATOM 1441 C C . ASP A 1 184 ? 7.954 -17.611 -12.918 1.00 42.75 184 ASP A C 1
ATOM 1443 O O . ASP A 1 184 ? 7.505 -16.474 -13.077 1.00 42.75 184 ASP A O 1
ATOM 1447 N N . LEU A 1 185 ? 7.165 -18.663 -12.692 1.00 42.28 185 LEU A N 1
ATOM 1448 C CA . LEU A 1 185 ? 5.726 -18.575 -12.427 1.00 42.28 185 LEU A CA 1
ATOM 1449 C C . LEU A 1 185 ? 5.433 -17.704 -11.192 1.00 42.28 185 LEU A C 1
ATOM 1451 O O . LEU A 1 185 ? 4.325 -17.193 -11.046 1.00 42.28 185 LEU A O 1
ATOM 1455 N N . THR A 1 186 ? 6.444 -17.451 -10.357 1.00 43.97 186 THR A N 1
ATOM 1456 C CA . THR A 1 186 ? 6.411 -16.471 -9.268 1.00 43.97 186 THR A CA 1
ATOM 1457 C C . THR A 1 186 ? 6.365 -15.030 -9.793 1.00 43.97 186 THR A C 1
ATOM 1459 O O . THR A 1 186 ? 5.719 -14.179 -9.185 1.00 43.97 186 THR A O 1
ATOM 1462 N N . TYR A 1 187 ? 6.982 -14.747 -10.950 1.00 39.19 187 TYR A N 1
ATOM 1463 C CA . TYR A 1 187 ? 6.978 -13.413 -11.554 1.00 39.19 187 TYR A CA 1
ATOM 1464 C C . TYR A 1 187 ? 5.675 -13.107 -12.306 1.00 39.19 187 TYR A C 1
ATOM 1466 O O . TYR A 1 187 ? 5.165 -11.999 -12.173 1.00 39.19 187 TYR A O 1
ATOM 1474 N N . LEU A 1 188 ? 5.080 -14.082 -13.009 1.00 40.50 188 LEU A N 1
ATOM 1475 C CA . LEU A 1 188 ? 3.754 -13.920 -13.640 1.00 40.50 188 LEU A CA 1
ATOM 1476 C C . LEU A 1 188 ? 2.627 -13.744 -12.605 1.00 40.50 188 LEU A C 1
ATOM 1478 O O . LEU A 1 188 ? 1.643 -13.056 -12.872 1.00 40.50 188 LEU A O 1
ATOM 1482 N N . ALA A 1 189 ? 2.795 -14.300 -11.401 1.00 41.94 189 ALA A N 1
ATOM 1483 C CA . ALA A 1 189 ? 1.926 -14.005 -10.263 1.00 41.94 189 ALA A CA 1
ATOM 1484 C C . ALA A 1 189 ? 2.135 -12.574 -9.725 1.00 41.94 189 ALA A C 1
ATOM 1486 O O . ALA A 1 189 ? 1.184 -11.947 -9.268 1.00 41.94 189 ALA A O 1
ATOM 1487 N N . SER A 1 190 ? 3.350 -12.025 -9.835 1.00 41.81 190 SER A N 1
ATOM 1488 C CA . SER A 1 190 ? 3.662 -10.644 -9.437 1.00 41.81 190 SER A CA 1
ATOM 1489 C C . SER A 1 190 ? 3.423 -9.589 -10.529 1.00 41.81 190 SER A C 1
ATOM 1491 O O . SER A 1 190 ? 3.304 -8.414 -10.214 1.00 41.81 190 SER A O 1
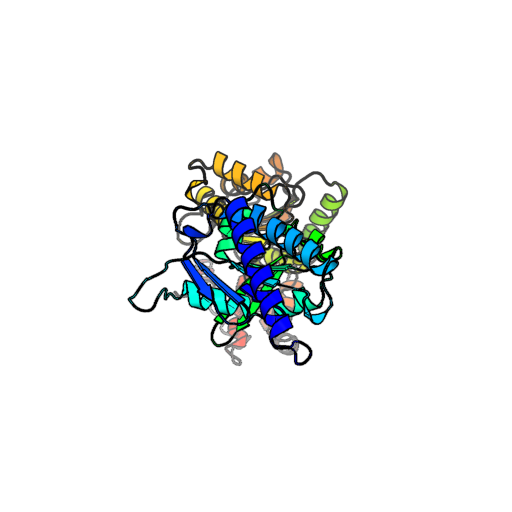ATOM 1493 N N . SER A 1 191 ? 3.296 -9.961 -11.807 1.00 38.00 191 SER A N 1
ATOM 1494 C CA . SER A 1 191 ? 3.088 -9.008 -12.910 1.00 38.00 191 SER A CA 1
ATOM 1495 C C . SER A 1 191 ? 1.621 -8.616 -13.125 1.00 38.00 191 SER A C 1
ATOM 1497 O O . SER A 1 191 ? 1.340 -7.743 -13.942 1.00 38.00 191 SER A O 1
ATOM 1499 N N . ARG A 1 192 ? 0.685 -9.196 -12.357 1.00 42.47 192 ARG A N 1
ATOM 1500 C CA . ARG A 1 192 ? -0.681 -8.663 -12.176 1.00 42.47 192 ARG A CA 1
ATOM 1501 C C . ARG A 1 192 ? -0.821 -7.703 -10.992 1.00 42.47 192 ARG A C 1
ATOM 1503 O O . ARG A 1 192 ? -1.893 -7.147 -10.797 1.00 42.47 192 ARG A O 1
ATOM 1510 N N . GLY A 1 193 ? 0.248 -7.462 -10.239 1.00 35.50 193 GLY A N 1
ATOM 1511 C CA . GLY A 1 193 ? 0.246 -6.536 -9.117 1.00 35.50 193 GLY A CA 1
ATOM 1512 C C . GLY A 1 193 ? 1.482 -5.662 -9.168 1.00 35.50 193 GLY A C 1
ATOM 1513 O O . GLY A 1 193 ? 2.568 -6.070 -8.767 1.00 35.50 193 GLY A O 1
ATOM 1514 N N . ARG A 1 194 ? 1.320 -4.412 -9.606 1.00 37.97 194 ARG A N 1
ATOM 1515 C CA . ARG A 1 194 ? 2.187 -3.326 -9.147 1.00 37.97 194 ARG A CA 1
ATOM 1516 C C . ARG A 1 194 ? 2.325 -3.533 -7.634 1.00 37.97 194 ARG A C 1
ATOM 1518 O O . ARG A 1 194 ? 1.323 -3.428 -6.938 1.00 37.97 194 ARG A O 1
ATOM 1525 N N . ALA A 1 195 ? 3.518 -3.792 -7.101 1.00 41.22 195 ALA A N 1
ATOM 1526 C CA . ALA A 1 195 ? 3.756 -3.418 -5.712 1.00 41.22 195 ALA A CA 1
ATOM 1527 C C . ALA A 1 195 ? 3.869 -1.883 -5.699 1.00 41.22 195 ALA A C 1
ATOM 1529 O O . ALA A 1 195 ? 4.939 -1.307 -5.498 1.00 41.22 195 ALA A O 1
ATOM 1530 N N . GLU A 1 196 ? 2.733 -1.225 -5.982 1.00 49.06 196 GLU A N 1
ATOM 1531 C CA . GLU A 1 196 ? 2.299 -0.069 -5.209 1.00 49.06 196 GLU A CA 1
ATOM 1532 C C . GLU A 1 196 ? 2.620 -0.420 -3.754 1.00 49.06 196 GLU A C 1
ATOM 1534 O O . GLU A 1 196 ? 2.418 -1.580 -3.375 1.00 49.06 196 GLU A O 1
ATOM 1539 N N . PRO A 1 197 ? 3.200 0.495 -2.959 1.00 47.00 197 PRO A N 1
ATOM 1540 C CA . PRO A 1 197 ? 3.369 0.222 -1.540 1.00 47.00 197 PRO A CA 1
ATOM 1541 C C . PRO A 1 197 ? 2.044 -0.334 -1.028 1.00 47.00 197 PRO A C 1
ATOM 1543 O O . PRO A 1 197 ? 1.015 0.321 -1.180 1.00 47.00 197 PRO A O 1
ATOM 1546 N N . GLU A 1 198 ? 2.074 -1.580 -0.550 1.00 61.03 198 GLU A N 1
ATOM 1547 C CA . GLU A 1 198 ? 0.874 -2.289 -0.123 1.00 61.03 198 GLU A CA 1
ATOM 1548 C C . GLU A 1 198 ? 0.132 -1.355 0.828 1.00 61.03 198 GLU A C 1
ATOM 1550 O O . GLU A 1 198 ? 0.726 -0.849 1.790 1.00 61.03 198 GLU A O 1
ATOM 1555 N N . VAL A 1 199 ? -1.104 -1.006 0.475 1.00 81.94 199 VAL A N 1
ATOM 1556 C CA . VAL A 1 199 ? -1.811 0.097 1.118 1.00 81.94 199 VAL A CA 1
ATOM 1557 C C . VAL A 1 199 ? -2.151 -0.342 2.530 1.00 81.94 199 VAL A C 1
ATOM 1559 O O . VAL A 1 199 ? -3.148 -1.005 2.737 1.00 81.94 199 VAL A O 1
ATOM 1562 N N . ARG A 1 200 ? -1.303 -0.030 3.511 1.00 89.06 200 ARG A N 1
ATOM 1563 C CA . ARG A 1 200 ? -1.441 -0.509 4.893 1.00 89.06 200 ARG A CA 1
ATOM 1564 C C . ARG A 1 200 ? -1.767 0.633 5.841 1.00 89.06 200 ARG A C 1
ATOM 1566 O O . ARG A 1 200 ? -0.919 1.059 6.620 1.00 89.06 200 ARG A O 1
ATOM 1573 N N . GLN A 1 201 ? -2.991 1.152 5.751 1.00 93.19 201 GLN A N 1
ATOM 1574 C CA . GLN A 1 201 ? -3.382 2.380 6.457 1.00 93.19 201 GLN A CA 1
ATOM 1575 C C . GLN A 1 201 ? -4.057 2.159 7.813 1.00 93.19 201 GLN A C 1
ATOM 1577 O O . GLN A 1 201 ? -4.352 3.136 8.502 1.00 93.19 201 GLN A O 1
ATOM 1582 N N . LEU A 1 202 ? -4.309 0.910 8.223 1.00 93.81 202 LEU A N 1
ATOM 1583 C CA . LEU A 1 202 ? -4.941 0.662 9.520 1.00 93.81 202 LEU A CA 1
ATOM 1584 C C . LEU A 1 202 ? -4.085 1.231 10.667 1.00 93.81 202 LEU A C 1
ATOM 1586 O O . LEU A 1 202 ? -2.880 0.965 10.727 1.00 93.81 202 LEU A O 1
ATOM 1590 N N . PRO A 1 203 ? -4.702 1.966 11.612 1.00 92.06 203 PRO A N 1
ATOM 1591 C CA . PRO A 1 203 ? -4.086 2.301 12.886 1.00 92.06 203 PRO A CA 1
ATOM 1592 C C . PRO A 1 203 ? -3.638 1.042 13.621 1.00 92.06 203 PRO A C 1
ATOM 1594 O O . PRO A 1 203 ? -4.194 -0.029 13.404 1.00 92.06 203 PRO A O 1
ATOM 1597 N N . ALA A 1 204 ? -2.680 1.190 14.538 1.00 85.88 204 ALA A N 1
ATOM 1598 C CA . ALA A 1 204 ? -2.125 0.071 15.292 1.00 85.88 204 ALA A CA 1
ATOM 1599 C C . ALA A 1 204 ? -3.207 -0.841 15.893 1.00 85.88 204 ALA A C 1
ATOM 1601 O O . ALA A 1 204 ? -4.191 -0.366 16.469 1.00 85.88 204 ALA A O 1
ATOM 1602 N N . ALA A 1 205 ? -2.963 -2.151 15.806 1.00 81.88 205 ALA A N 1
ATOM 1603 C CA . ALA A 1 205 ? -3.853 -3.158 16.357 1.00 81.88 205 ALA A CA 1
ATOM 1604 C C . ALA A 1 205 ? -4.160 -2.870 17.833 1.00 81.88 205 ALA A C 1
ATOM 1606 O O . ALA A 1 205 ? -3.243 -2.570 18.615 1.00 81.88 205 ALA A O 1
ATOM 1607 N N . PRO A 1 206 ? -5.430 -2.983 18.244 1.00 80.19 206 PRO A N 1
ATOM 1608 C CA . PRO A 1 206 ? -5.769 -2.819 19.639 1.00 80.19 206 PRO A CA 1
ATOM 1609 C C . PRO A 1 206 ? -5.088 -3.904 20.494 1.00 80.19 206 PRO A C 1
ATOM 1611 O O . PRO A 1 206 ? -5.286 -5.094 20.268 1.00 80.19 206 PRO A O 1
ATOM 1614 N N . ARG A 1 207 ? -4.258 -3.503 21.471 1.00 71.56 207 ARG A N 1
ATOM 1615 C CA . ARG A 1 207 ? -3.375 -4.423 22.228 1.00 71.56 207 ARG A CA 1
ATOM 1616 C C . ARG A 1 207 ? -4.107 -5.468 23.080 1.00 71.56 207 ARG A C 1
ATOM 1618 O O . ARG A 1 207 ? -3.521 -6.498 23.391 1.00 71.56 207 ARG A O 1
ATOM 1625 N N . SER A 1 208 ? -5.338 -5.188 23.501 1.00 76.81 208 SER A N 1
ATOM 1626 C CA . SER A 1 208 ? -6.123 -6.047 24.396 1.00 76.81 208 SER A CA 1
ATOM 1627 C C . SER A 1 208 ? -7.611 -5.917 24.081 1.00 76.81 208 SER A C 1
ATOM 1629 O O . SER A 1 208 ? -8.213 -4.895 24.402 1.00 76.81 208 SER A O 1
ATOM 1631 N N . PHE A 1 209 ? -8.203 -6.928 23.456 1.00 85.75 209 PHE A N 1
ATOM 1632 C CA . PHE A 1 209 ? -9.618 -6.942 23.091 1.00 85.75 209 PHE A CA 1
ATOM 1633 C C . PHE A 1 209 ? -10.380 -7.936 23.976 1.00 85.75 209 PHE A C 1
ATOM 1635 O O . PHE A 1 209 ? -9.850 -8.998 24.296 1.00 85.75 209 PHE A O 1
ATOM 1642 N N . THR A 1 210 ? -11.591 -7.582 24.404 1.00 86.69 210 THR A N 1
ATOM 1643 C CA . THR A 1 210 ? -12.411 -8.397 25.312 1.00 86.69 210 THR A CA 1
ATOM 1644 C C . THR A 1 210 ? -13.876 -8.311 24.906 1.00 86.69 210 THR A C 1
ATOM 1646 O O . THR A 1 210 ? -14.342 -7.233 24.529 1.00 86.69 210 THR A O 1
ATOM 1649 N N . GLY A 1 211 ? -14.590 -9.432 25.026 1.00 87.88 211 GLY A N 1
ATOM 1650 C CA . GLY A 1 211 ? -15.995 -9.545 24.644 1.00 87.88 211 GLY A CA 1
ATOM 1651 C C . GLY A 1 211 ? -16.217 -9.471 23.134 1.00 87.88 211 GLY A C 1
ATOM 1652 O O . GLY A 1 211 ? -15.286 -9.627 22.342 1.00 87.88 211 GLY A O 1
ATOM 1653 N N . ARG A 1 212 ? -17.466 -9.202 22.744 1.00 92.12 212 ARG A N 1
ATOM 1654 C CA . ARG A 1 212 ? -17.895 -8.999 21.343 1.00 92.12 212 ARG A CA 1
ATOM 1655 C C . ARG A 1 212 ? -17.761 -10.193 20.400 1.00 92.12 212 ARG A C 1
ATOM 1657 O O . ARG A 1 212 ? -17.621 -10.015 19.189 1.00 92.12 212 ARG A O 1
ATOM 1664 N N . ALA A 1 213 ? -17.777 -11.408 20.940 1.00 89.94 213 ALA A N 1
ATOM 1665 C CA . ALA A 1 213 ? -17.687 -12.620 20.129 1.00 89.94 213 ALA A CA 1
ATOM 1666 C C . ALA A 1 213 ? -18.849 -12.717 19.125 1.00 89.94 213 ALA A C 1
ATOM 1668 O O . ALA A 1 213 ? -18.624 -13.067 17.968 1.00 89.94 213 ALA A O 1
ATOM 1669 N N . ASP A 1 214 ? -20.057 -12.333 19.545 1.00 92.00 214 ASP A N 1
ATOM 1670 C CA . ASP A 1 214 ? -21.247 -12.367 18.696 1.00 92.00 214 ASP A CA 1
ATOM 1671 C C . ASP A 1 214 ? -21.143 -11.352 17.551 1.00 92.00 214 ASP A C 1
ATOM 1673 O O . ASP A 1 214 ? -21.354 -11.703 16.391 1.00 92.00 214 ASP A O 1
ATOM 1677 N N . GLU A 1 215 ? -20.758 -10.102 17.831 1.00 95.00 215 GLU A N 1
ATOM 1678 C CA . GLU A 1 215 ? -20.609 -9.085 16.788 1.00 95.00 215 GLU A CA 1
ATOM 1679 C C . GLU A 1 215 ? -19.467 -9.412 15.811 1.00 95.00 215 GLU A C 1
ATOM 1681 O O . GLU A 1 215 ? -19.598 -9.146 14.614 1.00 95.00 215 GLU A O 1
ATOM 1686 N N . LEU A 1 216 ? -18.373 -10.023 16.288 1.00 94.06 216 LEU A N 1
ATOM 1687 C CA . LEU A 1 216 ? -17.298 -10.539 15.432 1.00 94.06 216 LEU A CA 1
ATOM 1688 C C . LEU A 1 216 ? -17.787 -11.680 14.533 1.00 94.06 216 LEU A C 1
ATOM 1690 O O . LEU A 1 216 ? -17.529 -11.653 13.332 1.00 94.06 216 LEU A O 1
ATOM 1694 N N . ALA A 1 217 ? -18.529 -12.643 15.084 1.00 91.25 217 ALA A N 1
ATOM 1695 C CA . ALA A 1 217 ? -19.099 -13.746 14.314 1.00 91.25 217 ALA A CA 1
ATOM 1696 C C . ALA A 1 217 ? -20.088 -13.242 13.250 1.00 91.25 217 ALA A C 1
ATOM 1698 O O . ALA A 1 217 ? -20.101 -13.735 12.122 1.00 91.25 217 ALA A O 1
ATOM 1699 N N . VAL A 1 218 ? -20.878 -12.208 13.564 1.00 93.31 218 VAL A N 1
ATOM 1700 C CA . VAL A 1 218 ? -21.742 -11.553 12.573 1.00 93.31 218 VAL A CA 1
ATOM 1701 C C . VAL A 1 218 ? -20.907 -10.902 11.470 1.00 93.31 218 VAL A C 1
ATOM 1703 O O . VAL A 1 218 ? -21.209 -11.117 10.303 1.00 93.31 218 VAL A O 1
ATOM 1706 N N . LEU A 1 219 ? -19.850 -10.148 11.790 1.00 92.75 219 LEU A N 1
ATOM 1707 C CA . LEU A 1 219 ? -18.975 -9.555 10.768 1.00 92.75 219 LEU A CA 1
ATOM 1708 C C . LEU A 1 219 ? -18.345 -10.613 9.847 1.00 92.75 219 LEU A C 1
ATOM 1710 O O . LEU A 1 219 ? -18.322 -10.418 8.633 1.00 92.75 219 LEU A O 1
ATOM 1714 N N . THR A 1 220 ? -17.862 -11.721 10.411 1.00 92.00 220 THR A N 1
ATOM 1715 C CA . THR A 1 220 ? -17.244 -12.813 9.646 1.00 92.00 220 THR A CA 1
ATOM 1716 C C . THR A 1 220 ? -18.265 -13.561 8.792 1.00 92.00 220 THR A C 1
ATOM 1718 O O . THR A 1 220 ? -18.027 -13.720 7.601 1.00 92.00 220 THR A O 1
ATOM 1721 N N . SER A 1 221 ? -19.437 -13.913 9.333 1.00 88.06 221 SER A N 1
ATOM 1722 C CA . SER A 1 221 ? -20.487 -14.585 8.544 1.00 88.06 221 SER A CA 1
ATOM 1723 C C . SER A 1 221 ? -20.949 -13.750 7.351 1.00 88.06 221 SER A C 1
ATOM 1725 O O . SER A 1 221 ? -21.142 -14.282 6.271 1.00 88.06 221 SER A O 1
ATOM 1727 N N . VAL A 1 222 ? -21.047 -12.424 7.495 1.00 87.25 222 VAL A N 1
ATOM 1728 C CA . VAL A 1 222 ? -21.391 -11.533 6.374 1.00 87.25 222 VAL A CA 1
ATOM 1729 C C . VAL A 1 222 ? -20.347 -11.587 5.256 1.00 87.25 222 VAL A C 1
ATOM 1731 O O . VAL A 1 222 ? -20.699 -11.488 4.081 1.00 87.25 222 VAL A O 1
ATOM 1734 N N . LEU A 1 223 ? -19.069 -11.710 5.614 1.00 86.06 223 LEU A N 1
ATOM 1735 C CA . LEU A 1 223 ? -17.986 -11.848 4.646 1.00 86.06 223 LEU A CA 1
ATOM 1736 C C . LEU A 1 223 ? -18.022 -13.222 3.958 1.00 86.06 223 LEU A C 1
ATOM 1738 O O . LEU A 1 223 ? -17.825 -13.298 2.746 1.00 86.06 223 LEU A O 1
ATOM 1742 N N . GLU A 1 224 ? -18.288 -14.283 4.719 1.00 84.56 224 GLU A N 1
ATOM 1743 C CA . GLU A 1 224 ? -18.401 -15.660 4.221 1.00 84.56 224 GLU A CA 1
ATOM 1744 C C . GLU A 1 224 ? -19.611 -15.833 3.288 1.00 84.56 224 GLU A C 1
ATOM 1746 O O . GLU A 1 224 ? -19.436 -16.304 2.165 1.00 84.56 224 GLU A O 1
ATOM 1751 N N . ASP A 1 225 ? -20.795 -15.349 3.687 1.00 80.25 225 ASP A N 1
ATOM 1752 C CA . ASP A 1 225 ? -22.032 -15.363 2.886 1.00 80.25 225 ASP A CA 1
ATOM 1753 C C . ASP A 1 225 ? -21.785 -14.742 1.491 1.00 80.25 225 ASP A C 1
ATOM 1755 O O . ASP A 1 225 ? -22.181 -15.272 0.451 1.00 80.25 225 ASP A O 1
ATOM 1759 N N . ALA A 1 226 ? -21.064 -13.618 1.441 1.00 74.94 226 ALA A N 1
ATOM 1760 C CA . ALA A 1 226 ? -20.782 -12.919 0.190 1.00 74.94 226 ALA A CA 1
ATOM 1761 C C . ALA A 1 226 ? -19.742 -13.621 -0.698 1.00 74.94 226 ALA A C 1
ATOM 1763 O O . ALA A 1 226 ? -19.782 -13.468 -1.925 1.00 74.94 226 ALA A O 1
ATOM 1764 N N . ALA A 1 227 ? -18.824 -14.396 -0.112 1.00 68.69 227 ALA A N 1
ATOM 1765 C CA . ALA A 1 227 ? -17.879 -15.208 -0.873 1.00 68.69 227 ALA A CA 1
ATOM 1766 C C . ALA A 1 227 ? -18.597 -16.322 -1.657 1.00 68.69 227 ALA A C 1
ATOM 1768 O O . ALA A 1 227 ? -18.165 -16.673 -2.757 1.00 68.69 227 ALA A O 1
ATOM 1769 N N . GLU A 1 228 ? -19.716 -16.829 -1.132 1.00 65.69 228 GLU A N 1
ATOM 1770 C CA . GLU A 1 228 ? -20.554 -17.832 -1.797 1.00 65.69 228 GLU A CA 1
ATOM 1771 C C . GLU A 1 228 ? -21.442 -17.224 -2.900 1.00 65.69 228 GLU A C 1
ATOM 1773 O O . GLU A 1 228 ? -21.626 -17.829 -3.959 1.00 65.69 228 GLU A O 1
ATOM 1778 N N . GLU A 1 229 ? -21.951 -16.003 -2.700 1.00 63.53 229 GLU A N 1
ATOM 1779 C CA . GLU A 1 229 ? -22.867 -15.328 -3.637 1.00 63.53 229 GLU A CA 1
ATOM 1780 C C . GLU A 1 229 ? -22.158 -14.546 -4.771 1.00 63.53 229 GLU A C 1
ATOM 1782 O O . GLU A 1 229 ? -22.790 -14.166 -5.762 1.00 63.53 229 GLU A O 1
ATOM 1787 N N . ALA A 1 230 ? -20.839 -14.335 -4.658 1.00 57.03 230 ALA A N 1
ATOM 1788 C CA . ALA A 1 230 ? -19.878 -13.866 -5.672 1.00 57.03 230 ALA A CA 1
ATOM 1789 C C . ALA A 1 230 ? -20.230 -12.599 -6.492 1.00 57.03 230 ALA A C 1
ATOM 1791 O O . ALA A 1 230 ? -19.605 -12.351 -7.528 1.00 57.03 230 ALA A O 1
ATOM 1792 N N . ARG A 1 231 ? -21.223 -11.786 -6.098 1.00 60.09 231 ARG A N 1
ATOM 1793 C CA . ARG A 1 231 ? -21.739 -10.699 -6.964 1.00 60.09 231 ARG A CA 1
ATOM 1794 C C . ARG A 1 231 ? -21.950 -9.337 -6.308 1.00 60.09 231 ARG A C 1
ATOM 1796 O O . ARG A 1 231 ? -22.174 -8.375 -7.041 1.00 60.09 231 ARG A O 1
ATOM 1803 N N . THR A 1 232 ? -21.861 -9.211 -4.987 1.00 66.81 232 THR A N 1
ATOM 1804 C CA . THR A 1 232 ? -22.118 -7.938 -4.292 1.00 66.81 232 THR A CA 1
ATOM 1805 C C . THR A 1 232 ? -21.010 -7.574 -3.319 1.00 66.81 232 THR A C 1
ATOM 1807 O O . THR A 1 232 ? -20.461 -8.428 -2.634 1.00 66.81 232 THR A O 1
ATOM 1810 N N . ILE A 1 233 ? -20.713 -6.277 -3.246 1.00 82.62 233 ILE A N 1
ATOM 1811 C CA . ILE A 1 233 ? -19.855 -5.685 -2.219 1.00 82.62 233 ILE A CA 1
ATOM 1812 C C . ILE A 1 233 ? -20.394 -5.987 -0.813 1.00 82.62 233 ILE A C 1
ATOM 1814 O O . ILE A 1 233 ? -21.590 -5.841 -0.554 1.00 82.62 233 ILE A O 1
ATOM 1818 N N . VAL A 1 234 ? -19.499 -6.331 0.112 1.00 84.56 234 VAL A N 1
ATOM 1819 C CA . VAL A 1 234 ? -19.840 -6.472 1.532 1.00 84.56 234 VAL A CA 1
ATOM 1820 C C . VAL A 1 234 ? -19.814 -5.111 2.214 1.00 84.56 234 VAL A C 1
ATOM 1822 O O . VAL A 1 234 ? -18.781 -4.441 2.225 1.00 84.56 234 VAL A O 1
ATOM 1825 N N . ILE A 1 235 ? -20.932 -4.710 2.823 1.00 91.06 235 ILE A N 1
ATOM 1826 C CA . ILE A 1 235 ? -21.026 -3.470 3.602 1.00 91.06 235 ILE A CA 1
ATOM 1827 C C . ILE A 1 235 ? -21.574 -3.787 4.992 1.00 91.06 235 ILE A C 1
ATOM 1829 O O . ILE A 1 235 ? -22.740 -4.148 5.140 1.00 91.06 235 ILE A O 1
ATOM 1833 N N . SER A 1 236 ? -20.757 -3.582 6.021 1.00 94.38 236 SER A N 1
ATOM 1834 C CA . SER A 1 236 ? -21.137 -3.769 7.424 1.00 94.38 236 SER A CA 1
ATOM 1835 C C . SER A 1 236 ? -21.176 -2.424 8.140 1.00 94.38 236 SER A C 1
ATOM 1837 O O . SER A 1 236 ? -20.184 -1.696 8.169 1.00 94.38 236 SER A O 1
ATOM 1839 N N . ALA A 1 237 ? -22.321 -2.079 8.731 1.00 95.38 237 ALA A N 1
ATOM 1840 C CA . ALA A 1 237 ? -22.524 -0.823 9.449 1.00 95.38 237 ALA A CA 1
ATOM 1841 C C . ALA A 1 237 ? -22.609 -1.076 10.959 1.00 95.38 237 ALA A C 1
ATOM 1843 O O . ALA A 1 237 ? -23.656 -1.456 11.482 1.00 95.38 237 ALA A O 1
ATOM 1844 N N . ILE A 1 238 ? -21.503 -0.842 11.661 1.00 97.06 238 ILE A N 1
ATOM 1845 C CA . ILE A 1 238 ? -21.385 -0.960 13.113 1.00 97.06 238 ILE A CA 1
ATOM 1846 C C . ILE A 1 238 ? -21.900 0.330 13.754 1.00 97.06 238 ILE A C 1
ATOM 1848 O O . ILE A 1 238 ? -21.332 1.408 13.554 1.00 97.06 238 ILE A O 1
ATOM 1852 N N . PHE A 1 239 ? -22.955 0.238 14.560 1.00 96.06 239 PHE A N 1
ATOM 1853 C CA . PHE A 1 239 ? -23.579 1.411 15.172 1.00 96.06 239 PHE A CA 1
ATOM 1854 C C . PHE A 1 239 ? -23.851 1.237 16.663 1.00 96.06 239 PHE A C 1
ATOM 1856 O O . PHE A 1 239 ? -23.965 0.126 17.163 1.00 96.06 239 PHE A O 1
ATOM 1863 N N . GLY A 1 240 ? -23.930 2.351 17.391 1.00 93.38 240 GLY A N 1
ATOM 1864 C CA . GLY A 1 240 ? -24.074 2.340 18.847 1.00 93.38 240 GLY A CA 1
ATOM 1865 C C . GLY A 1 240 ? -23.595 3.633 19.494 1.00 93.38 240 GLY A C 1
ATOM 1866 O O . GLY A 1 240 ? -22.981 4.484 18.846 1.00 93.38 240 GLY A O 1
ATOM 1867 N N . THR A 1 241 ? -23.826 3.797 20.793 1.00 90.94 241 THR A N 1
ATOM 1868 C CA . THR A 1 241 ? -23.520 5.055 21.497 1.00 90.94 241 THR A CA 1
ATOM 1869 C C . THR A 1 241 ? -22.012 5.380 21.533 1.00 90.94 241 THR A C 1
ATOM 1871 O O . THR A 1 241 ? -21.146 4.585 21.156 1.00 90.94 241 THR A O 1
ATOM 1874 N N . GLY A 1 242 ? -21.651 6.616 21.892 1.00 88.56 242 GLY A N 1
ATOM 1875 C CA . GLY A 1 242 ? -20.244 7.028 21.977 1.00 88.56 242 GLY A CA 1
ATOM 1876 C C . GLY A 1 242 ? -19.481 6.240 23.050 1.00 88.56 242 GLY A C 1
ATOM 1877 O O . GLY A 1 242 ? -19.990 6.043 24.145 1.00 88.56 242 GLY A O 1
ATOM 1878 N N . GLY A 1 243 ? -18.254 5.801 22.749 1.00 85.69 243 GLY A N 1
ATOM 1879 C CA . GLY A 1 243 ? -17.394 5.118 23.729 1.00 85.69 243 GLY A CA 1
ATOM 1880 C C . GLY A 1 243 ? -17.671 3.623 23.950 1.00 85.69 243 GLY A C 1
ATOM 1881 O O . GLY A 1 243 ? -16.997 3.022 24.784 1.00 85.69 243 GLY A O 1
ATOM 1882 N N . VAL A 1 244 ? -18.590 3.007 23.191 1.00 92.75 244 VAL A N 1
ATOM 1883 C CA . VAL A 1 244 ? -18.888 1.553 23.251 1.00 92.75 244 VAL A CA 1
ATOM 1884 C C . VAL A 1 244 ? -17.875 0.655 22.528 1.00 92.75 244 VAL A C 1
ATOM 1886 O O . VAL A 1 244 ? -18.017 -0.558 22.534 1.00 92.75 244 VAL A O 1
ATOM 1889 N N . GLY A 1 245 ? -16.839 1.226 21.904 1.00 92.00 245 GLY A N 1
ATOM 1890 C CA . GLY A 1 245 ? -15.754 0.443 21.296 1.00 92.00 245 GLY A CA 1
ATOM 1891 C C . GLY A 1 245 ? -15.952 0.025 19.833 1.00 92.00 245 GLY A C 1
ATOM 1892 O O . GLY A 1 245 ? -15.224 -0.839 19.366 1.00 92.00 245 GLY A O 1
ATOM 1893 N N . LYS A 1 246 ? -16.862 0.653 19.074 1.00 95.94 246 LYS A N 1
ATOM 1894 C CA . LYS A 1 246 ? -17.094 0.333 17.645 1.00 95.94 246 LYS A CA 1
ATOM 1895 C C . LYS A 1 246 ? -15.821 0.342 16.788 1.00 95.94 246 LYS A C 1
ATOM 1897 O O . LYS A 1 246 ? -15.587 -0.595 16.039 1.00 95.94 246 LYS A O 1
ATOM 1902 N N . THR A 1 247 ? -14.989 1.377 16.924 1.00 94.06 247 THR A N 1
ATOM 1903 C CA . THR A 1 247 ? -13.704 1.484 16.212 1.00 94.06 247 THR A CA 1
ATOM 1904 C C . THR A 1 247 ? -12.757 0.355 16.609 1.00 94.06 247 THR A C 1
ATOM 1906 O O . THR A 1 247 ? -12.106 -0.233 15.757 1.00 94.06 247 THR A O 1
ATOM 1909 N N . TRP A 1 248 ? -12.720 -0.002 17.897 1.00 93.25 248 TRP A N 1
ATOM 1910 C CA . TRP A 1 248 ? -11.923 -1.128 18.389 1.00 93.25 248 TRP A CA 1
ATOM 1911 C C . TRP A 1 248 ? -12.407 -2.463 17.819 1.00 93.25 248 TRP A C 1
ATOM 1913 O O . TRP A 1 248 ? -11.572 -3.260 17.410 1.00 93.25 248 TRP A O 1
ATOM 1923 N N . LEU A 1 249 ? -13.724 -2.685 17.747 1.00 94.94 249 LEU A N 1
ATOM 1924 C CA . LEU A 1 249 ? -14.320 -3.868 17.123 1.00 94.94 249 LEU A CA 1
ATOM 1925 C C . LEU A 1 249 ? -13.951 -3.957 15.636 1.00 94.94 249 LEU A C 1
ATOM 1927 O O . LEU A 1 249 ? -13.456 -4.990 15.196 1.00 94.94 249 LEU A O 1
ATOM 1931 N N . ALA A 1 250 ? -14.123 -2.862 14.887 1.00 96.56 250 ALA A N 1
ATOM 1932 C CA . ALA A 1 250 ? -13.785 -2.799 13.466 1.00 96.56 250 ALA A CA 1
ATOM 1933 C C . ALA A 1 250 ? -12.301 -3.104 13.212 1.00 96.56 250 ALA A C 1
ATOM 1935 O O . ALA A 1 250 ? -11.980 -3.919 12.353 1.00 96.56 250 ALA A O 1
ATOM 1936 N N . LEU A 1 251 ? -11.397 -2.483 13.980 1.00 95.88 251 LEU A N 1
ATOM 1937 C CA . LEU A 1 251 ? -9.958 -2.719 13.853 1.00 95.88 251 LEU A CA 1
ATOM 1938 C C . LEU A 1 251 ? -9.574 -4.139 14.275 1.00 95.88 251 LEU A C 1
ATOM 1940 O O . LEU A 1 251 ? -8.771 -4.769 13.597 1.00 95.88 251 LEU A O 1
ATOM 1944 N N . HIS A 1 252 ? -10.133 -4.661 15.369 1.00 94.00 252 HIS A N 1
ATOM 1945 C CA . HIS A 1 252 ? -9.834 -6.020 15.815 1.00 94.00 252 HIS A CA 1
ATOM 1946 C C . HIS A 1 252 ? -10.235 -7.053 14.760 1.00 94.00 252 HIS A C 1
ATOM 1948 O O . HIS A 1 252 ? -9.417 -7.895 14.393 1.00 94.00 252 HIS A O 1
ATOM 1954 N N . TRP A 1 253 ? -11.445 -6.925 14.211 1.00 95.50 253 TRP A N 1
ATOM 1955 C CA . TRP A 1 253 ? -11.907 -7.762 13.109 1.00 95.50 253 TRP A CA 1
ATOM 1956 C C . TRP A 1 253 ? -11.023 -7.610 11.865 1.00 95.50 253 TRP A C 1
ATOM 1958 O O . TRP A 1 253 ? -10.600 -8.608 11.288 1.00 95.50 253 TRP A O 1
ATOM 1968 N N . ALA A 1 254 ? -10.671 -6.373 11.494 1.00 95.38 254 ALA A N 1
ATOM 1969 C CA . ALA A 1 254 ? -9.804 -6.092 10.352 1.00 95.38 254 ALA A CA 1
ATOM 1970 C C . ALA A 1 254 ? -8.449 -6.806 10.462 1.00 95.38 254 ALA A C 1
ATOM 1972 O O . ALA A 1 254 ? -8.007 -7.444 9.511 1.00 95.38 254 ALA A O 1
ATOM 1973 N N . TYR A 1 255 ? -7.809 -6.744 11.635 1.00 93.38 255 TYR A N 1
ATOM 1974 C CA . TYR A 1 255 ? -6.525 -7.403 11.881 1.00 93.38 255 TYR A CA 1
ATOM 1975 C C . TYR A 1 255 ? -6.602 -8.936 11.847 1.00 93.38 255 TYR A C 1
ATOM 1977 O O . TYR A 1 255 ? -5.597 -9.569 11.533 1.00 93.38 255 TYR A O 1
ATOM 1985 N N . GLN A 1 256 ? -7.762 -9.529 12.147 1.00 90.88 256 GLN A N 1
ATOM 1986 C CA . GLN A 1 256 ? -7.971 -10.980 12.075 1.00 90.88 256 GLN A CA 1
ATOM 1987 C C . GLN A 1 256 ? -8.125 -11.511 10.642 1.00 90.88 256 GLN A C 1
ATOM 1989 O O . GLN A 1 256 ? -7.941 -12.704 10.443 1.00 90.88 256 GLN A O 1
ATOM 1994 N N . HIS A 1 257 ? -8.442 -10.647 9.672 1.00 90.50 257 HIS A N 1
ATOM 1995 C CA . HIS A 1 257 ? -8.825 -11.047 8.311 1.00 90.50 257 HIS A CA 1
ATOM 1996 C C . HIS A 1 257 ? -7.957 -10.389 7.221 1.00 90.50 257 HIS A C 1
ATOM 1998 O O . HIS A 1 257 ? -8.363 -10.316 6.062 1.00 90.50 257 HIS A O 1
ATOM 2004 N N . LEU A 1 258 ? -6.775 -9.857 7.567 1.00 87.62 258 LEU A N 1
ATOM 2005 C CA . LEU A 1 258 ? -5.903 -9.146 6.614 1.00 87.62 258 LEU A CA 1
ATOM 2006 C C . LEU A 1 258 ? -5.482 -10.011 5.418 1.00 87.62 258 LEU A C 1
ATOM 2008 O O . LEU A 1 258 ? -5.298 -9.497 4.319 1.00 87.62 258 LEU A O 1
ATOM 2012 N N . ASP A 1 259 ? -5.345 -11.316 5.624 1.00 84.56 259 ASP A N 1
ATOM 2013 C CA . ASP A 1 259 ? -5.010 -12.310 4.605 1.00 84.56 259 ASP A CA 1
ATOM 2014 C C . ASP A 1 259 ? -6.069 -12.428 3.496 1.00 84.56 259 ASP A C 1
ATOM 2016 O O . ASP A 1 259 ? -5.753 -12.834 2.376 1.00 84.56 259 ASP A O 1
ATOM 2020 N N . LEU A 1 260 ? -7.308 -12.008 3.764 1.00 85.81 260 LEU A N 1
ATOM 2021 C CA . LEU A 1 260 ? -8.394 -11.996 2.783 1.00 85.81 260 LEU A CA 1
ATOM 2022 C C . LEU A 1 260 ? -8.361 -10.774 1.849 1.00 85.81 260 LEU A C 1
ATOM 2024 O O . LEU A 1 260 ? -9.077 -10.767 0.840 1.00 85.81 260 LEU A O 1
ATOM 2028 N N . PHE A 1 261 ? -7.514 -9.781 2.138 1.00 89.56 261 PHE A N 1
ATOM 2029 C CA . PHE A 1 261 ? -7.417 -8.510 1.411 1.00 89.56 261 PHE A CA 1
ATOM 2030 C C . PHE A 1 261 ? -5.988 -8.276 0.889 1.00 89.56 261 PHE A C 1
ATOM 2032 O O . PHE A 1 261 ? -5.272 -7.408 1.391 1.00 89.56 261 PHE A O 1
ATOM 2039 N N . PRO A 1 262 ? -5.544 -9.054 -0.118 1.00 85.12 262 PRO A N 1
ATOM 2040 C CA . PRO A 1 262 ? -4.160 -9.032 -0.595 1.00 85.12 262 PRO A CA 1
ATOM 2041 C C . PRO A 1 262 ? -3.737 -7.700 -1.226 1.00 85.12 262 PRO A C 1
ATOM 2043 O O . PRO A 1 262 ? -2.543 -7.416 -1.284 1.00 85.12 262 PRO A O 1
ATOM 2046 N N . ASP A 1 263 ? -4.688 -6.878 -1.681 1.00 85.75 263 ASP A N 1
ATOM 2047 C CA . ASP A 1 263 ? -4.387 -5.562 -2.255 1.00 85.75 263 ASP A CA 1
ATOM 2048 C C . ASP A 1 263 ? -4.246 -4.464 -1.184 1.00 85.75 263 ASP A C 1
ATOM 2050 O O . ASP A 1 263 ? -3.882 -3.327 -1.499 1.00 85.75 263 ASP A O 1
ATOM 2054 N N . GLY A 1 264 ? -4.510 -4.797 0.085 1.00 92.56 264 GLY A N 1
ATOM 2055 C CA . GLY A 1 264 ? -4.345 -3.922 1.238 1.00 92.56 264 GLY A CA 1
ATOM 2056 C C . GLY A 1 264 ? -5.649 -3.409 1.857 1.00 92.56 264 GLY A C 1
ATOM 2057 O O . GLY A 1 264 ? -6.745 -3.949 1.685 1.00 92.56 264 GLY A O 1
ATOM 2058 N N . GLN A 1 265 ? -5.508 -2.347 2.641 1.00 95.38 265 GLN A N 1
ATOM 2059 C CA . GLN A 1 265 ? -6.512 -1.824 3.542 1.00 95.38 265 GLN A CA 1
ATOM 2060 C C . GLN A 1 265 ? -6.435 -0.299 3.710 1.00 95.38 265 GLN A C 1
ATOM 2062 O O . GLN A 1 265 ? -5.416 0.277 4.108 1.00 95.38 265 GLN A O 1
ATOM 2067 N N . LEU A 1 266 ? -7.568 0.352 3.457 1.00 96.25 266 LEU A N 1
ATOM 2068 C CA . LEU A 1 266 ? -7.778 1.785 3.623 1.00 96.25 266 LEU A CA 1
ATOM 2069 C C . LEU A 1 266 ? -8.444 2.067 4.969 1.00 96.25 266 LEU A C 1
ATOM 2071 O O . LEU A 1 266 ? -9.369 1.364 5.380 1.00 96.25 266 LEU A O 1
ATOM 2075 N N . PHE A 1 267 ? -8.008 3.130 5.636 1.00 97.31 267 PHE A N 1
ATOM 2076 C CA . PHE A 1 267 ? -8.631 3.610 6.864 1.00 97.31 267 PHE A CA 1
ATOM 2077 C C . PHE A 1 267 ? -8.799 5.120 6.807 1.00 97.31 267 PHE A C 1
ATOM 2079 O O . PHE A 1 267 ? -7.863 5.848 6.479 1.00 97.31 267 PHE A O 1
ATOM 2086 N N . VAL A 1 268 ? -9.974 5.598 7.204 1.00 97.19 268 VAL A N 1
ATOM 2087 C CA . VAL A 1 268 ? -10.218 7.025 7.400 1.00 97.19 268 VAL A CA 1
ATOM 2088 C C . VAL A 1 268 ? -11.151 7.249 8.586 1.00 97.19 268 VAL A C 1
ATOM 2090 O O . VAL A 1 268 ? -12.204 6.626 8.684 1.00 97.19 268 VAL A O 1
ATOM 2093 N N . ASP A 1 269 ? -10.780 8.176 9.471 1.00 96.31 269 ASP A N 1
ATOM 2094 C CA . ASP A 1 269 ? -11.707 8.770 10.441 1.00 96.31 269 ASP A CA 1
ATOM 2095 C C . ASP A 1 269 ? -12.454 9.915 9.755 1.00 96.31 269 ASP A C 1
ATOM 2097 O O . ASP A 1 269 ? -11.874 10.958 9.452 1.00 96.31 269 ASP A O 1
ATOM 2101 N N . LEU A 1 270 ? -13.748 9.715 9.509 1.00 96.69 270 LEU A N 1
ATOM 2102 C CA . LEU A 1 270 ? -14.645 10.660 8.846 1.00 96.69 270 LEU A CA 1
ATOM 2103 C C . LEU A 1 270 ? -15.040 11.852 9.726 1.00 96.69 270 LEU A C 1
ATOM 2105 O O . LEU A 1 270 ? -15.700 12.781 9.246 1.00 96.69 270 LEU A O 1
ATOM 2109 N N . ARG A 1 271 ? -14.635 11.858 11.002 1.00 94.81 271 ARG A N 1
ATOM 2110 C CA . ARG A 1 271 ? -14.841 12.956 11.961 1.00 94.81 271 ARG A CA 1
ATOM 2111 C C . ARG A 1 271 ? -16.306 13.362 12.125 1.00 94.81 271 ARG A C 1
ATOM 2113 O O . ARG A 1 271 ? -16.606 14.504 12.469 1.00 94.81 271 ARG A O 1
ATOM 2120 N N . GLY A 1 272 ? -17.237 12.439 11.898 1.00 92.62 272 GLY A N 1
ATOM 2121 C CA . GLY A 1 272 ? -18.670 12.719 11.874 1.00 92.62 272 GLY A CA 1
ATOM 2122 C C . GLY A 1 272 ? -19.234 13.204 13.207 1.00 92.62 272 GLY A C 1
ATOM 2123 O O . GLY A 1 272 ? -20.180 13.991 13.222 1.00 92.62 272 GLY A O 1
ATOM 2124 N N . PHE A 1 273 ? -18.610 12.785 14.311 1.00 89.94 273 PHE A N 1
ATOM 2125 C CA . PHE A 1 273 ? -18.965 13.182 15.675 1.00 89.94 273 PHE A CA 1
ATOM 2126 C C . PHE A 1 273 ? -17.763 13.698 16.481 1.00 89.94 273 PHE A C 1
ATOM 2128 O O . PHE A 1 273 ? -17.724 13.524 17.706 1.00 89.94 273 PHE A O 1
ATOM 2135 N N . ALA A 1 274 ? -16.759 14.274 15.810 1.00 84.62 274 ALA A N 1
ATOM 2136 C CA . ALA A 1 274 ? -15.637 14.914 16.491 1.00 84.62 274 ALA A CA 1
ATOM 2137 C C . ALA A 1 274 ? -16.138 16.098 17.356 1.00 84.62 274 ALA A C 1
ATOM 2139 O O . ALA A 1 274 ? -17.047 16.809 16.924 1.00 84.62 274 ALA A O 1
ATOM 2140 N N . PRO A 1 275 ? -15.591 16.319 18.571 1.00 76.94 275 PRO A N 1
ATOM 2141 C CA . PRO A 1 275 ? -16.005 17.433 19.433 1.00 76.94 275 PRO A CA 1
ATOM 2142 C C . PRO A 1 275 ? -15.722 18.810 18.819 1.00 76.94 275 PRO A C 1
ATOM 2144 O O . PRO A 1 275 ? -16.470 19.756 19.052 1.00 76.94 275 PRO A O 1
ATOM 2147 N N . GLU A 1 276 ? -14.648 18.899 18.033 1.00 77.69 276 GLU A N 1
ATOM 2148 C CA . GLU A 1 276 ? -14.186 20.103 17.350 1.00 77.69 276 GLU A CA 1
ATOM 2149 C C . GLU A 1 276 ? -13.917 19.791 15.870 1.00 77.69 276 GLU A C 1
ATOM 2151 O O . GLU A 1 276 ? -13.444 18.705 15.525 1.00 77.69 276 GLU A O 1
ATOM 2156 N N . GLY A 1 277 ? -14.210 20.756 14.995 1.00 75.38 277 GLY A N 1
ATOM 2157 C CA . GLY A 1 277 ? -14.070 20.621 13.543 1.00 75.38 277 GLY A CA 1
ATOM 2158 C C . GLY A 1 277 ? -15.357 20.210 12.821 1.00 75.38 277 GLY A C 1
ATOM 2159 O O . GLY A 1 277 ? -16.384 19.914 13.428 1.00 75.38 277 GLY A O 1
ATOM 2160 N N . GLN A 1 278 ? -15.308 20.242 11.489 1.00 85.25 278 GLN A N 1
ATOM 2161 C CA . GLN A 1 278 ? -16.388 19.743 10.635 1.00 85.25 278 GLN A CA 1
ATOM 2162 C C . GLN A 1 278 ? -16.093 18.292 10.216 1.00 85.25 278 GLN A C 1
ATOM 2164 O O . GLN A 1 278 ? -14.916 17.939 10.078 1.00 85.25 278 GLN A O 1
ATOM 2169 N N . PRO A 1 279 ? -17.128 17.458 9.983 1.00 92.06 279 PRO A N 1
ATOM 2170 C CA . PRO A 1 279 ? -16.949 16.151 9.356 1.00 92.06 279 PRO A CA 1
ATOM 2171 C C . PRO A 1 279 ? -16.144 16.270 8.061 1.00 92.06 279 PRO A C 1
ATOM 2173 O O . PRO A 1 279 ? -16.315 17.241 7.318 1.00 92.06 279 PRO A O 1
ATOM 2176 N N . LEU A 1 280 ? -15.288 15.287 7.775 1.00 94.31 280 LEU A N 1
ATOM 2177 C CA . LEU A 1 280 ? -14.512 15.293 6.536 1.00 94.31 280 LEU A CA 1
ATOM 2178 C C . LEU A 1 280 ? -15.446 15.256 5.327 1.00 94.31 280 LEU A C 1
ATOM 2180 O O . LEU A 1 280 ? -16.379 14.447 5.269 1.00 94.31 280 LEU A O 1
ATOM 2184 N N . SER A 1 281 ? -15.188 16.129 4.352 1.00 95.25 281 SER A N 1
ATOM 2185 C CA . SER A 1 281 ? -15.952 16.121 3.111 1.00 95.25 281 SER A CA 1
ATOM 2186 C C . SER A 1 281 ? -15.611 14.860 2.306 1.00 95.25 281 SER A C 1
ATOM 2188 O O . SER A 1 281 ? -14.439 14.475 2.245 1.00 95.25 281 SER A O 1
ATOM 2190 N N . PRO A 1 282 ? -16.592 14.220 1.645 1.00 96.38 282 PRO A N 1
ATOM 2191 C CA . PRO A 1 282 ? -16.318 13.029 0.845 1.00 96.38 282 PRO A CA 1
ATOM 2192 C C . PRO A 1 282 ? -15.278 13.274 -0.251 1.00 96.38 282 PRO A C 1
ATOM 2194 O O . PRO A 1 282 ? -14.462 12.403 -0.512 1.00 96.38 282 PRO A O 1
ATOM 2197 N N . SER A 1 283 ? -15.242 14.476 -0.838 1.00 94.38 283 SER A N 1
ATOM 2198 C CA . SER A 1 283 ? -14.265 14.819 -1.882 1.00 94.38 283 SER A CA 1
ATOM 2199 C C . SER A 1 283 ? -12.824 14.768 -1.376 1.00 94.38 283 SER A C 1
ATOM 2201 O O . SER A 1 283 ? -11.979 14.173 -2.035 1.00 94.38 283 SER A O 1
ATOM 2203 N N . VAL A 1 284 ? -12.551 15.290 -0.174 1.00 94.50 284 VAL A N 1
ATOM 2204 C CA . VAL A 1 284 ? -11.213 15.214 0.439 1.00 94.50 284 VAL A CA 1
ATOM 2205 C C . VAL A 1 284 ? -10.810 13.762 0.697 1.00 94.50 284 VAL A C 1
ATOM 2207 O O . VAL A 1 284 ? -9.659 13.392 0.480 1.00 94.50 284 VAL A O 1
ATOM 2210 N N . VAL A 1 285 ? -11.755 12.922 1.126 1.00 96.31 285 VAL A N 1
ATOM 2211 C CA . VAL A 1 285 ? -11.487 11.502 1.389 1.00 96.31 285 VAL A CA 1
ATOM 2212 C C . VAL A 1 285 ? -11.213 10.739 0.092 1.00 96.31 285 VAL A C 1
ATOM 2214 O O . VAL A 1 285 ? -10.212 10.031 0.012 1.00 96.31 285 VAL A O 1
ATOM 2217 N N . VAL A 1 286 ? -12.045 10.916 -0.943 1.00 95.12 286 VAL A N 1
ATOM 2218 C CA . VAL A 1 286 ? -11.827 10.277 -2.252 1.00 95.12 286 VAL A CA 1
ATOM 2219 C C . VAL A 1 286 ? -10.497 10.724 -2.853 1.00 95.12 286 VAL A C 1
ATOM 2221 O O . VAL A 1 286 ? -9.744 9.881 -3.324 1.00 95.12 286 VAL A O 1
ATOM 2224 N N . GLN A 1 287 ? -10.166 12.016 -2.794 1.00 92.81 287 GLN A N 1
ATOM 2225 C CA . GLN A 1 287 ? -8.866 12.520 -3.245 1.00 92.81 287 GLN A CA 1
ATOM 2226 C C . GLN A 1 287 ? -7.700 11.848 -2.512 1.00 92.81 287 GLN A C 1
ATOM 2228 O O . GLN A 1 287 ? -6.765 11.397 -3.165 1.00 92.81 287 GLN A O 1
ATOM 2233 N N . GLY A 1 288 ? -7.775 11.711 -1.184 1.00 91.38 288 GLY A N 1
ATOM 2234 C CA . GLY A 1 288 ? -6.752 11.005 -0.405 1.00 91.38 288 GLY A CA 1
ATOM 2235 C C . GLY A 1 288 ? -6.623 9.519 -0.766 1.00 91.38 288 GLY A C 1
ATOM 2236 O O . GLY A 1 288 ? -5.516 8.983 -0.822 1.00 91.38 288 GLY A O 1
ATOM 2237 N N . PHE A 1 289 ? -7.735 8.843 -1.069 1.00 93.69 289 PHE A N 1
ATOM 2238 C CA . PHE A 1 289 ? -7.701 7.463 -1.563 1.00 93.69 289 PHE A CA 1
ATOM 2239 C C . PHE A 1 289 ? -7.097 7.369 -2.967 1.00 93.69 289 PHE A C 1
ATOM 2241 O O . PHE A 1 289 ? -6.274 6.495 -3.215 1.00 93.69 289 PHE A O 1
ATOM 2248 N N . LEU A 1 290 ? -7.451 8.274 -3.880 1.00 89.81 290 LEU A N 1
ATOM 2249 C CA . LEU A 1 290 ? -6.873 8.323 -5.227 1.00 89.81 290 LEU A CA 1
ATOM 2250 C C . LEU A 1 290 ? -5.358 8.581 -5.185 1.00 89.81 290 LEU A C 1
ATOM 2252 O O . LEU A 1 290 ? -4.605 7.896 -5.876 1.00 89.81 290 LEU A O 1
ATOM 2256 N N . ASP A 1 291 ? -4.909 9.499 -4.328 1.00 89.19 291 ASP A N 1
ATOM 2257 C CA . ASP A 1 291 ? -3.487 9.770 -4.079 1.00 89.19 291 ASP A CA 1
ATOM 2258 C C . ASP A 1 291 ? -2.755 8.525 -3.551 1.00 89.19 291 ASP A C 1
ATOM 2260 O O . ASP A 1 291 ? -1.671 8.178 -4.016 1.00 89.19 291 ASP A O 1
ATOM 2264 N N . THR A 1 292 ? -3.404 7.761 -2.664 1.00 87.12 292 THR A N 1
ATOM 2265 C CA . THR A 1 292 ? -2.873 6.486 -2.151 1.00 87.12 292 THR A CA 1
ATOM 2266 C C . THR A 1 292 ? -2.603 5.468 -3.270 1.00 87.12 292 THR A C 1
ATOM 2268 O O . THR A 1 292 ? -1.615 4.738 -3.207 1.00 87.12 292 THR A O 1
ATOM 2271 N N . PHE A 1 293 ? -3.430 5.441 -4.320 1.00 84.94 293 PHE A N 1
ATOM 2272 C CA . PHE A 1 293 ? -3.219 4.593 -5.505 1.00 84.94 293 PHE A CA 1
ATOM 2273 C C . PHE A 1 293 ? -2.287 5.229 -6.555 1.00 84.94 293 PHE A C 1
ATOM 2275 O O . PHE A 1 293 ? -2.125 4.714 -7.664 1.00 84.94 293 PHE A O 1
ATOM 2282 N N . GLY A 1 294 ? -1.641 6.349 -6.219 1.00 82.38 294 GLY A N 1
ATOM 2283 C CA . GLY A 1 294 ? -0.691 7.042 -7.083 1.00 82.38 294 GLY A CA 1
ATOM 2284 C C . GLY A 1 294 ? -1.340 7.689 -8.304 1.00 82.38 294 GLY A C 1
ATOM 2285 O O . GLY A 1 294 ? -0.701 7.775 -9.355 1.00 82.38 294 GLY A O 1
ATOM 2286 N N . VAL A 1 295 ? -2.609 8.093 -8.199 1.00 79.88 295 VAL A N 1
ATOM 2287 C CA . VAL A 1 295 ? -3.272 8.885 -9.237 1.00 79.88 295 VAL A CA 1
ATOM 2288 C C . VAL A 1 295 ? -2.689 10.288 -9.216 1.00 79.88 295 VAL A C 1
ATOM 2290 O O . VAL A 1 295 ? -2.742 10.969 -8.197 1.00 79.88 295 VAL A O 1
ATOM 2293 N N . ASP A 1 296 ? -2.167 10.727 -10.360 1.00 78.56 296 ASP A N 1
ATOM 2294 C CA . ASP A 1 296 ? -1.700 12.102 -10.535 1.00 78.56 296 ASP A CA 1
ATOM 2295 C C . ASP A 1 296 ? -2.820 13.094 -10.154 1.00 78.56 296 ASP A C 1
ATOM 2297 O O . ASP A 1 296 ? -3.908 13.022 -10.744 1.00 78.56 296 ASP A O 1
ATOM 2301 N N . PRO A 1 297 ? -2.581 14.031 -9.214 1.00 77.44 297 PRO A N 1
ATOM 2302 C CA . PRO A 1 297 ? -3.549 15.055 -8.834 1.00 77.44 297 PRO A CA 1
ATOM 2303 C C . PRO A 1 297 ? -4.134 15.830 -10.022 1.00 77.44 297 PRO A C 1
ATOM 2305 O O . PRO A 1 297 ? -5.306 16.197 -9.985 1.00 77.44 297 PRO A O 1
ATOM 2308 N N . ALA A 1 298 ? -3.369 16.035 -11.102 1.00 79.44 298 ALA A N 1
ATOM 2309 C CA . ALA A 1 298 ? -3.845 16.712 -12.311 1.00 79.44 298 ALA A CA 1
ATOM 2310 C C . ALA A 1 298 ? -4.919 15.915 -13.077 1.00 79.44 298 ALA A C 1
ATOM 2312 O O . ALA A 1 298 ? -5.668 16.481 -13.873 1.00 79.44 298 ALA A O 1
ATOM 2313 N N . ARG A 1 299 ? -5.009 14.602 -12.839 1.00 78.25 299 ARG A N 1
ATOM 2314 C CA . ARG A 1 299 ? -5.996 13.698 -13.446 1.00 78.25 299 ARG A CA 1
ATOM 2315 C C . ARG A 1 299 ? -7.240 13.502 -12.582 1.00 78.25 299 ARG A C 1
ATOM 2317 O O . ARG A 1 299 ? -8.179 12.846 -13.032 1.00 78.25 299 ARG A O 1
ATOM 2324 N N . VAL A 1 300 ? -7.260 14.034 -11.359 1.00 85.81 300 VAL A N 1
ATOM 2325 C CA . VAL A 1 300 ? -8.406 13.911 -10.455 1.00 85.81 300 VAL A CA 1
ATOM 2326 C C . VAL A 1 300 ? -9.473 14.948 -10.836 1.00 85.81 300 VAL A C 1
ATOM 2328 O O . VAL A 1 300 ? -9.192 16.147 -10.813 1.00 85.81 300 VAL A O 1
ATOM 2331 N N . PRO A 1 301 ? -10.711 14.533 -11.173 1.00 84.25 301 PRO A N 1
ATOM 2332 C CA . PRO A 1 301 ? -11.782 15.468 -11.511 1.00 84.25 301 PRO A CA 1
ATOM 2333 C C . PRO A 1 301 ? -12.118 16.422 -10.358 1.00 84.25 301 PRO A C 1
ATOM 2335 O O . PRO A 1 301 ? -11.968 16.074 -9.189 1.00 84.25 301 PRO A O 1
ATOM 2338 N N . ALA A 1 302 ? -12.640 17.611 -10.667 1.00 86.69 302 ALA A N 1
ATOM 2339 C CA . ALA A 1 302 ? -13.056 18.570 -9.639 1.00 86.69 302 ALA A CA 1
ATOM 2340 C C . ALA A 1 302 ? -14.347 18.146 -8.911 1.00 86.69 302 ALA A C 1
ATOM 2342 O O . ALA A 1 302 ? -14.503 18.392 -7.716 1.00 86.69 302 ALA A O 1
ATOM 2343 N N . GLU A 1 303 ? -15.272 17.501 -9.624 1.00 89.69 303 GLU A N 1
ATOM 2344 C CA . GLU A 1 303 ? -16.588 17.130 -9.104 1.00 89.69 303 GLU A CA 1
ATOM 2345 C C . GLU A 1 303 ? -16.561 15.787 -8.364 1.00 89.69 303 GLU A C 1
ATOM 2347 O O . GLU A 1 303 ? -16.001 14.801 -8.847 1.00 89.69 303 GLU A O 1
ATOM 2352 N N . LEU A 1 304 ? -17.226 15.728 -7.204 1.00 93.31 304 LEU A N 1
ATOM 2353 C CA . LEU A 1 304 ? -17.254 14.546 -6.335 1.00 93.31 304 LEU A CA 1
ATOM 2354 C C . LEU A 1 304 ? -17.779 13.290 -7.044 1.00 93.31 304 LEU A C 1
ATOM 2356 O O . LEU A 1 304 ? -17.257 12.198 -6.824 1.00 93.31 304 LEU A O 1
ATOM 2360 N N . GLU A 1 305 ? -18.803 13.415 -7.887 1.00 92.00 305 GLU A N 1
ATOM 2361 C CA . GLU A 1 305 ? -19.367 12.264 -8.600 1.00 92.00 305 GLU A CA 1
ATOM 2362 C C . GLU A 1 305 ? -18.345 11.638 -9.555 1.00 92.00 305 GLU A C 1
ATOM 2364 O O . GLU A 1 305 ? -18.155 10.419 -9.546 1.00 92.00 305 GLU A O 1
ATOM 2369 N N . ALA A 1 306 ? -17.625 12.475 -10.306 1.00 87.25 306 ALA A N 1
ATOM 2370 C CA . ALA A 1 306 ? -16.563 12.049 -11.208 1.00 87.25 306 ALA A CA 1
ATOM 2371 C C . ALA A 1 306 ? -15.351 11.486 -10.444 1.00 87.25 306 ALA A C 1
ATOM 2373 O O . ALA A 1 306 ? -14.807 10.454 -10.839 1.00 87.25 306 ALA A O 1
ATOM 2374 N N . GLN A 1 307 ? -14.971 12.088 -9.308 1.00 92.12 307 GLN A N 1
ATOM 2375 C CA . GLN A 1 307 ? -13.953 11.528 -8.407 1.00 92.12 307 GLN A CA 1
ATOM 2376 C C . GLN A 1 307 ? -14.348 10.129 -7.919 1.00 92.12 307 GLN A C 1
ATOM 2378 O O . GLN A 1 307 ? -13.547 9.199 -7.970 1.00 92.12 307 GLN A O 1
ATOM 2383 N N . SER A 1 308 ? -15.601 9.961 -7.491 1.00 92.25 308 SER A N 1
ATOM 2384 C CA . SER A 1 308 ? -16.127 8.684 -6.996 1.00 92.25 308 SER A CA 1
ATOM 2385 C C . SER A 1 308 ? -16.190 7.629 -8.107 1.00 92.25 308 SER A C 1
ATOM 2387 O O . SER A 1 308 ? -15.944 6.451 -7.861 1.00 92.25 308 SER A O 1
ATOM 2389 N N . ALA A 1 309 ? -16.497 8.034 -9.344 1.00 90.31 309 ALA A N 1
ATOM 2390 C CA . ALA A 1 309 ? -16.470 7.154 -10.511 1.00 90.31 309 ALA A CA 1
ATOM 2391 C C . ALA A 1 309 ? -15.045 6.687 -10.855 1.00 90.31 309 ALA A C 1
ATOM 2393 O O . ALA A 1 309 ? -14.834 5.495 -11.095 1.00 90.31 309 ALA A O 1
ATOM 2394 N N . LEU A 1 310 ? -14.063 7.593 -10.816 1.00 89.62 310 LEU A N 1
ATOM 2395 C CA . LEU A 1 310 ? -12.650 7.253 -10.992 1.00 89.62 310 LEU A CA 1
ATOM 2396 C C . LEU A 1 310 ? -12.170 6.298 -9.891 1.00 89.62 310 LEU A C 1
ATOM 2398 O O . LEU A 1 310 ? -11.563 5.272 -10.186 1.00 89.62 310 LEU A O 1
ATOM 2402 N N . TYR A 1 311 ? -12.514 6.589 -8.638 1.00 93.38 311 TYR A N 1
ATOM 2403 C CA . TYR A 1 311 ? -12.214 5.734 -7.492 1.00 93.38 311 TYR A CA 1
ATOM 2404 C C . TYR A 1 311 ? -12.780 4.320 -7.665 1.00 93.38 311 TYR A C 1
ATOM 2406 O O . TYR A 1 311 ? -12.036 3.347 -7.570 1.00 93.38 311 TYR A O 1
ATOM 2414 N N . ARG A 1 312 ? -14.062 4.183 -8.030 1.00 93.62 312 ARG A N 1
ATOM 2415 C CA . ARG A 1 312 ? -14.660 2.869 -8.324 1.00 93.62 312 ARG A CA 1
ATOM 2416 C C . ARG A 1 312 ? -13.960 2.138 -9.468 1.00 93.62 312 ARG A C 1
ATOM 2418 O O . ARG A 1 312 ? -13.823 0.923 -9.392 1.00 93.62 312 ARG A O 1
ATOM 2425 N N . SER A 1 313 ? -13.513 2.863 -10.494 1.00 88.06 313 SER A N 1
ATOM 2426 C CA . SER A 1 313 ? -12.797 2.278 -11.637 1.00 88.06 313 SER A CA 1
ATOM 2427 C C . SER A 1 313 ? -11.438 1.709 -11.224 1.00 88.06 313 SER A C 1
ATOM 2429 O O . SER A 1 313 ? -11.075 0.622 -11.653 1.00 88.06 313 SER A O 1
ATOM 2431 N N . ILE A 1 314 ? -10.711 2.400 -10.341 1.00 88.69 314 ILE A N 1
ATOM 2432 C CA . ILE A 1 314 ? -9.419 1.930 -9.810 1.00 88.69 314 ILE A CA 1
ATOM 2433 C C . ILE A 1 314 ? -9.590 0.699 -8.916 1.00 88.69 314 ILE A C 1
ATOM 2435 O O . ILE A 1 314 ? -8.717 -0.168 -8.880 1.00 88.69 314 ILE A O 1
ATOM 2439 N N . LEU A 1 315 ? -10.712 0.610 -8.200 1.00 90.81 315 LEU A N 1
ATOM 2440 C CA . LEU A 1 315 ? -11.002 -0.504 -7.300 1.00 90.81 315 LEU A CA 1
ATOM 2441 C C . LEU A 1 315 ? -11.669 -1.709 -7.974 1.00 90.81 315 LEU A C 1
ATOM 2443 O O . LEU A 1 315 ? -11.905 -2.703 -7.293 1.00 90.81 315 LEU A O 1
ATOM 2447 N N . ALA A 1 316 ? -11.982 -1.643 -9.272 1.00 85.44 316 ALA A N 1
ATOM 2448 C CA . ALA A 1 316 ? -12.785 -2.655 -9.962 1.00 85.44 316 ALA A CA 1
ATOM 2449 C C . ALA A 1 316 ? -12.225 -4.084 -9.813 1.00 85.44 316 ALA A C 1
ATOM 2451 O O . ALA A 1 316 ? -12.984 -5.001 -9.502 1.00 85.44 316 ALA A O 1
ATOM 2452 N N . ASP A 1 317 ? -10.904 -4.244 -9.917 1.00 80.31 317 ASP A N 1
ATOM 2453 C CA . ASP A 1 317 ? -10.224 -5.546 -9.866 1.00 80.31 317 ASP A CA 1
ATOM 2454 C C . ASP A 1 317 ? -9.448 -5.785 -8.558 1.00 80.31 317 ASP A C 1
ATOM 2456 O O . ASP A 1 317 ? -8.641 -6.710 -8.478 1.00 80.31 317 ASP A O 1
ATOM 2460 N N . LYS A 1 318 ? -9.669 -4.952 -7.529 1.00 86.56 318 LYS A N 1
ATOM 2461 C CA . LYS A 1 318 ? -8.939 -5.027 -6.255 1.00 86.56 318 LYS A CA 1
ATOM 2462 C C . LYS A 1 318 ? -9.758 -5.709 -5.156 1.00 86.56 318 LYS A C 1
ATOM 2464 O O . LYS A 1 318 ? -10.970 -5.520 -5.028 1.00 86.56 318 LYS A O 1
ATOM 2469 N N . ARG A 1 319 ? -9.059 -6.451 -4.302 1.00 90.06 319 ARG A N 1
ATOM 2470 C CA . ARG A 1 319 ? -9.548 -7.056 -3.064 1.00 90.06 319 ARG A CA 1
ATOM 2471 C C . ARG A 1 319 ? -9.036 -6.289 -1.850 1.00 90.06 319 ARG A C 1
ATOM 2473 O O . ARG A 1 319 ? -7.956 -6.578 -1.334 1.00 90.06 319 ARG A O 1
ATOM 2480 N N . LEU A 1 320 ? -9.825 -5.312 -1.404 1.00 93.94 320 LEU A N 1
ATOM 2481 C CA . LEU A 1 320 ? -9.461 -4.378 -0.335 1.00 93.94 320 LEU A CA 1
ATOM 2482 C C . LEU A 1 320 ? -10.424 -4.417 0.843 1.00 93.94 320 LEU A C 1
ATOM 2484 O O . LEU A 1 320 ? -11.633 -4.581 0.670 1.00 93.94 320 LEU A O 1
ATOM 2488 N N . LEU A 1 321 ? -9.891 -4.117 2.023 1.00 96.44 321 LEU A N 1
ATOM 2489 C CA . LEU A 1 321 ? -10.688 -3.710 3.174 1.00 96.44 321 LEU A CA 1
ATOM 2490 C C . LEU A 1 321 ? -10.722 -2.183 3.288 1.00 96.44 321 LEU A C 1
ATOM 2492 O O . LEU A 1 321 ? -9.683 -1.531 3.304 1.00 96.44 321 LEU A O 1
ATOM 2496 N N . ILE A 1 322 ? -11.907 -1.598 3.420 1.00 97.69 322 ILE A N 1
ATOM 2497 C CA . ILE A 1 322 ? -12.088 -0.158 3.613 1.00 97.69 322 ILE A CA 1
ATOM 2498 C C . ILE A 1 322 ? -12.796 0.071 4.943 1.00 97.69 322 ILE A C 1
ATOM 2500 O O . ILE A 1 322 ? -13.954 -0.307 5.117 1.00 97.69 322 ILE A O 1
ATOM 2504 N N . VAL A 1 323 ? -12.109 0.715 5.883 1.00 98.25 323 VAL A N 1
ATOM 2505 C CA . VAL A 1 323 ? -12.670 1.079 7.185 1.00 98.25 323 VAL A CA 1
ATOM 2506 C C . VAL A 1 323 ? -13.006 2.569 7.201 1.00 98.25 323 VAL A C 1
ATOM 2508 O O . VAL A 1 323 ? -12.118 3.424 7.188 1.00 98.25 323 VAL A O 1
ATOM 2511 N N . LEU A 1 324 ? -14.304 2.870 7.233 1.00 98.31 324 LEU A N 1
ATOM 2512 C CA . LEU A 1 324 ? -14.858 4.221 7.317 1.00 98.31 324 LEU A CA 1
ATOM 2513 C C . LEU A 1 324 ? -15.295 4.489 8.759 1.00 98.31 324 LEU A C 1
ATOM 2515 O O . LEU A 1 324 ? -16.425 4.193 9.159 1.00 98.31 324 LEU A O 1
ATOM 2519 N N . ASP A 1 325 ? -14.377 5.005 9.566 1.00 97.69 325 ASP A N 1
ATOM 2520 C CA . ASP A 1 325 ? -14.602 5.214 10.989 1.00 97.69 325 ASP A CA 1
ATOM 2521 C C . ASP A 1 325 ? -15.353 6.525 11.248 1.00 97.69 325 ASP A C 1
ATOM 2523 O O . ASP A 1 325 ? -15.133 7.531 10.575 1.00 97.69 325 ASP A O 1
ATOM 2527 N N . ASN A 1 326 ? -16.232 6.525 12.252 1.00 95.56 326 ASN A N 1
ATOM 2528 C CA . ASN A 1 326 ? -16.899 7.716 12.773 1.00 95.56 326 ASN A CA 1
ATOM 2529 C C . ASN A 1 326 ? -17.726 8.477 11.712 1.00 95.56 326 ASN A C 1
ATOM 2531 O O . ASN A 1 326 ? -17.725 9.707 11.669 1.00 95.56 326 ASN A O 1
ATOM 2535 N N . ALA A 1 327 ? -18.449 7.753 10.855 1.00 97.50 327 ALA A N 1
ATOM 2536 C CA . ALA A 1 327 ? -19.320 8.314 9.823 1.00 97.50 327 ALA A CA 1
ATOM 2537 C C . ALA A 1 327 ? -20.507 9.075 10.428 1.00 97.50 327 ALA A C 1
ATOM 2539 O O . ALA A 1 327 ? -21.198 8.542 11.297 1.00 97.50 327 ALA A O 1
ATOM 2540 N N . ARG A 1 328 ? -20.800 10.285 9.938 1.00 95.81 328 ARG A N 1
ATOM 2541 C CA . ARG A 1 328 ? -21.943 11.090 10.401 1.00 95.81 328 ARG A CA 1
ATOM 2542 C C . ARG A 1 328 ? -23.271 10.579 9.865 1.00 95.81 328 ARG A C 1
ATOM 2544 O O . ARG A 1 328 ? -24.219 10.413 10.619 1.00 95.81 328 ARG A O 1
ATOM 2551 N N . ASP A 1 329 ? -23.349 10.390 8.555 1.00 95.00 329 ASP A N 1
ATOM 2552 C CA . ASP A 1 329 ? -24.581 10.039 7.863 1.00 95.00 329 ASP A CA 1
ATOM 2553 C C . ASP A 1 329 ? -24.298 9.288 6.557 1.00 95.00 329 ASP A C 1
ATOM 2555 O O . ASP A 1 329 ? -23.161 9.153 6.103 1.00 95.00 329 ASP A O 1
ATOM 2559 N N . THR A 1 330 ? -25.364 8.781 5.943 1.00 95.19 330 THR A N 1
ATOM 2560 C CA . THR A 1 330 ? -25.293 8.026 4.692 1.00 95.19 330 THR A CA 1
ATOM 2561 C C . THR A 1 330 ? -24.731 8.855 3.527 1.00 95.19 330 THR A C 1
ATOM 2563 O O . THR A 1 330 ? -24.034 8.297 2.682 1.00 95.19 330 THR A O 1
ATOM 2566 N N . LYS A 1 331 ? -24.970 10.174 3.475 1.00 94.25 331 LYS A N 1
ATOM 2567 C CA . LYS A 1 331 ? -24.485 11.029 2.374 1.00 94.25 331 LYS A CA 1
ATOM 2568 C C . LYS A 1 331 ? -22.967 11.170 2.404 1.00 94.25 331 LYS A C 1
ATOM 2570 O O . LYS A 1 331 ? -22.353 11.292 1.349 1.00 94.25 331 LYS A O 1
ATOM 2575 N N . GLN A 1 332 ? -22.371 11.127 3.595 1.00 95.44 332 GLN A N 1
ATOM 2576 C CA . GLN A 1 332 ? -20.921 11.124 3.752 1.00 95.44 332 GLN A CA 1
ATOM 2577 C C . GLN A 1 332 ? -20.282 9.826 3.232 1.00 95.44 332 GLN A C 1
ATOM 2579 O O . GLN A 1 332 ? -19.169 9.852 2.718 1.00 95.44 332 GLN A O 1
ATOM 2584 N N . VAL A 1 333 ? -20.989 8.699 3.356 1.00 97.00 333 VAL A N 1
ATOM 2585 C CA . VAL A 1 333 ? -20.450 7.362 3.074 1.00 97.00 333 VAL A CA 1
ATOM 2586 C C . VAL A 1 333 ? -20.630 6.939 1.619 1.00 97.00 333 VAL A C 1
ATOM 2588 O O . VAL A 1 333 ? -19.699 6.385 1.046 1.00 97.00 333 VAL A O 1
ATOM 2591 N N . ILE A 1 334 ? -21.794 7.195 1.008 1.00 95.62 334 ILE A N 1
ATOM 2592 C CA . ILE A 1 334 ? -22.130 6.706 -0.346 1.00 95.62 334 ILE A CA 1
ATOM 2593 C C . ILE A 1 334 ? -21.027 6.972 -1.392 1.00 95.62 334 ILE A C 1
ATOM 2595 O O . ILE A 1 334 ? -20.686 6.040 -2.121 1.00 95.62 334 ILE A O 1
ATOM 2599 N N . PRO A 1 335 ? -20.427 8.178 -1.479 1.00 95.75 335 PRO A N 1
ATOM 2600 C CA . PRO A 1 335 ? -19.387 8.458 -2.474 1.00 95.75 335 PRO A CA 1
ATOM 2601 C C . PRO A 1 335 ? -18.105 7.625 -2.294 1.00 95.75 335 PRO A C 1
ATOM 2603 O O . PRO A 1 335 ? -17.331 7.478 -3.235 1.00 95.75 335 PRO A O 1
ATOM 2606 N N . LEU A 1 336 ? -17.886 7.073 -1.096 1.00 96.56 336 LEU A N 1
ATOM 2607 C CA . LEU A 1 336 ? -16.693 6.314 -0.705 1.00 96.56 336 LEU A CA 1
ATOM 2608 C C . LEU A 1 336 ? -16.848 4.801 -0.919 1.00 96.56 336 LEU A C 1
ATOM 2610 O O . LEU A 1 336 ? -15.900 4.045 -0.690 1.00 96.56 336 LEU A O 1
ATOM 2614 N N . LEU A 1 337 ? -18.036 4.348 -1.326 1.00 95.00 337 LEU A N 1
ATOM 2615 C CA . LEU A 1 337 ? -18.309 2.936 -1.563 1.00 95.00 337 LEU A CA 1
ATOM 2616 C C . LEU A 1 337 ? -17.703 2.490 -2.908 1.00 95.00 337 LEU A C 1
ATOM 2618 O O . LEU A 1 337 ? -17.952 3.134 -3.936 1.00 95.00 337 LEU A O 1
ATOM 2622 N N . PRO A 1 338 ? -16.928 1.390 -2.938 1.00 92.94 338 PRO A N 1
ATOM 2623 C CA . PRO A 1 338 ? -16.517 0.768 -4.187 1.00 92.94 338 PRO A CA 1
ATOM 2624 C C . PRO A 1 338 ? -17.705 0.094 -4.886 1.00 92.94 338 PRO A C 1
ATOM 2626 O O . PRO A 1 338 ? -18.812 0.018 -4.357 1.00 92.94 338 PRO A O 1
ATOM 2629 N N . ALA A 1 339 ? -17.460 -0.410 -6.094 1.00 85.69 339 ALA A N 1
ATOM 2630 C CA . ALA A 1 339 ? -18.411 -1.253 -6.823 1.00 85.69 339 ALA A CA 1
ATOM 2631 C C . ALA A 1 339 ? -17.924 -2.700 -7.010 1.00 85.69 339 ALA A C 1
ATOM 2633 O O . ALA A 1 339 ? -18.673 -3.522 -7.530 1.00 85.69 339 ALA A O 1
ATOM 2634 N N . SER A 1 340 ? -16.689 -3.017 -6.605 1.00 82.44 340 SER A N 1
ATOM 2635 C CA . SER A 1 340 ? -16.122 -4.354 -6.780 1.00 82.44 340 SER A CA 1
ATOM 2636 C C . SER A 1 340 ? -16.593 -5.314 -5.682 1.00 82.44 340 SER A C 1
ATOM 2638 O O . SER A 1 340 ? -16.511 -4.951 -4.504 1.00 82.44 340 SER A O 1
ATOM 2640 N N . PRO A 1 341 ? -17.016 -6.546 -6.027 1.00 81.12 341 PRO A N 1
ATOM 2641 C CA . PRO A 1 341 ? -17.334 -7.582 -5.044 1.00 81.12 341 PRO A CA 1
ATOM 2642 C C . PRO A 1 341 ? -16.093 -8.067 -4.277 1.00 81.12 341 PRO A C 1
ATOM 2644 O O . PRO A 1 341 ? -16.231 -8.679 -3.226 1.00 81.12 341 PRO A O 1
ATOM 2647 N N . GLY A 1 342 ? -14.878 -7.773 -4.761 1.00 85.31 342 GLY A N 1
ATOM 2648 C CA . GLY A 1 342 ? -13.639 -8.066 -4.036 1.00 85.31 342 GLY A CA 1
ATOM 2649 C C . GLY A 1 342 ? -13.401 -7.155 -2.829 1.00 85.31 342 GLY A C 1
ATOM 2650 O O . GLY A 1 342 ? -12.579 -7.475 -1.971 1.00 85.31 342 GLY A O 1
ATOM 2651 N N . CYS A 1 343 ? -14.101 -6.022 -2.744 1.00 92.69 343 CYS A N 1
ATOM 2652 C CA . CYS A 1 343 ? -13.944 -5.063 -1.661 1.00 92.69 343 CYS A CA 1
ATOM 2653 C C . CYS A 1 343 ? -14.927 -5.326 -0.513 1.00 92.69 343 CYS A C 1
ATOM 2655 O O . CYS A 1 343 ? -16.099 -5.632 -0.724 1.00 92.69 343 CYS A O 1
ATOM 2657 N N . THR A 1 344 ? -14.459 -5.115 0.714 1.00 95.19 344 THR A N 1
ATOM 2658 C CA . THR A 1 344 ? -15.285 -5.123 1.926 1.00 95.19 344 THR A CA 1
ATOM 2659 C C . THR A 1 344 ? -15.216 -3.768 2.610 1.00 95.19 344 THR A C 1
ATOM 2661 O O . THR A 1 344 ? -14.137 -3.204 2.776 1.00 95.19 344 THR A O 1
ATOM 2664 N N . VAL A 1 345 ? -16.367 -3.242 3.026 1.00 97.31 345 VAL A N 1
ATOM 2665 C CA . VAL A 1 345 ? -16.478 -1.949 3.704 1.00 97.31 345 VAL A CA 1
ATOM 2666 C C . VAL A 1 345 ? -17.024 -2.148 5.110 1.00 97.31 345 VAL A C 1
ATOM 2668 O O . VAL A 1 345 ? -18.141 -2.631 5.295 1.00 97.31 345 VAL A O 1
ATOM 2671 N N . VAL A 1 346 ? -16.256 -1.718 6.109 1.00 98.12 346 VAL A N 1
ATOM 2672 C CA . VAL A 1 346 ? -16.680 -1.677 7.511 1.00 98.12 346 VAL A CA 1
ATOM 2673 C C . VAL A 1 346 ? -16.837 -0.224 7.925 1.00 98.12 346 VAL A C 1
ATOM 2675 O O . VAL A 1 346 ? -15.897 0.564 7.863 1.00 98.12 346 VAL A O 1
ATOM 2678 N N . ILE A 1 347 ? -18.038 0.144 8.351 1.00 98.38 347 ILE A N 1
ATOM 2679 C CA . ILE A 1 347 ? -18.389 1.514 8.716 1.00 98.38 347 ILE A CA 1
ATOM 2680 C C . ILE A 1 347 ? -18.675 1.549 10.205 1.00 98.38 347 ILE A C 1
ATOM 2682 O O . ILE A 1 347 ? -19.424 0.708 10.699 1.00 98.38 347 ILE A O 1
ATOM 2686 N N . THR A 1 348 ? -18.149 2.542 10.918 1.00 97.62 348 THR A N 1
ATOM 2687 C CA . THR A 1 348 ? -18.572 2.808 12.296 1.00 97.62 348 THR A CA 1
ATOM 2688 C C . THR A 1 348 ? -19.333 4.128 12.371 1.00 97.62 348 THR A C 1
ATOM 2690 O O . THR A 1 348 ? -18.952 5.124 11.759 1.00 97.62 348 THR A O 1
ATOM 2693 N N . SER A 1 349 ? -20.433 4.165 13.122 1.00 96.94 349 SER A N 1
ATOM 2694 C CA . SER A 1 349 ? -21.214 5.390 13.331 1.00 96.94 349 SER A CA 1
ATOM 2695 C C . SER A 1 349 ? -21.927 5.380 14.679 1.00 96.94 349 SER A C 1
ATOM 2697 O O . SER A 1 349 ? -22.087 4.338 15.312 1.00 96.94 349 SER A O 1
ATOM 2699 N N . ARG A 1 350 ? -22.346 6.549 15.173 1.00 95.06 350 ARG A N 1
ATOM 2700 C CA . ARG A 1 350 ? -23.289 6.592 16.302 1.00 95.06 350 ARG A CA 1
ATOM 2701 C C . ARG A 1 350 ? -24.717 6.284 15.863 1.00 95.06 350 ARG A C 1
ATOM 2703 O O . ARG A 1 350 ? -25.479 5.739 16.655 1.00 95.06 350 ARG A O 1
ATOM 2710 N N . ASP A 1 351 ? -25.029 6.576 14.606 1.00 93.56 351 ASP A N 1
ATOM 2711 C CA . ASP A 1 351 ? -26.346 6.390 14.020 1.00 93.56 351 ASP A CA 1
ATOM 2712 C C . ASP A 1 351 ? -26.400 5.099 13.201 1.00 93.56 351 ASP A C 1
ATOM 2714 O O . ASP A 1 351 ? -25.392 4.586 12.723 1.00 93.56 351 ASP A O 1
ATOM 2718 N N . ARG A 1 352 ? -27.608 4.568 12.995 1.00 91.62 352 ARG A N 1
ATOM 2719 C CA . ARG A 1 352 ? -27.823 3.298 12.280 1.00 91.62 352 ARG A CA 1
ATOM 2720 C C . ARG A 1 352 ? -27.526 3.364 10.774 1.00 91.62 352 ARG A C 1
ATOM 2722 O O . ARG A 1 352 ? -27.486 2.328 10.121 1.00 91.62 352 ARG A O 1
ATOM 2729 N N . LEU A 1 353 ? -27.374 4.566 10.208 1.00 92.75 353 LEU A N 1
ATOM 2730 C CA . LEU A 1 353 ? -27.180 4.792 8.767 1.00 92.75 353 LEU A CA 1
ATOM 2731 C C . LEU A 1 353 ? -28.244 4.083 7.902 1.00 92.75 353 LEU A C 1
ATOM 2733 O O . LEU A 1 353 ? -27.921 3.411 6.926 1.00 92.75 353 LEU A O 1
ATOM 2737 N N . ALA A 1 354 ? -29.529 4.232 8.251 1.00 90.69 354 ALA A N 1
ATOM 2738 C CA . ALA A 1 354 ? -30.641 3.487 7.641 1.00 90.69 354 ALA A CA 1
ATOM 2739 C C . ALA A 1 354 ? -30.708 3.575 6.100 1.00 90.69 354 ALA A C 1
ATOM 2741 O O . ALA A 1 354 ? -31.167 2.635 5.449 1.00 90.69 354 ALA A O 1
ATOM 2742 N N . GLY A 1 355 ? -30.216 4.667 5.507 1.00 90.44 355 GLY A N 1
ATOM 2743 C CA . GLY A 1 355 ? -30.111 4.805 4.053 1.00 90.44 355 GLY A CA 1
ATOM 2744 C C . GLY A 1 355 ? -29.162 3.785 3.409 1.00 90.44 355 GLY A C 1
ATOM 2745 O O . GLY A 1 355 ? -29.433 3.318 2.312 1.00 90.44 355 GLY A O 1
ATOM 2746 N N . LEU A 1 356 ? -28.093 3.369 4.097 1.00 91.75 356 LEU A N 1
ATOM 2747 C CA . LEU A 1 356 ? -27.186 2.325 3.602 1.00 91.75 356 LEU A CA 1
ATOM 2748 C C . LEU A 1 356 ? -27.818 0.937 3.671 1.00 91.75 356 LEU A C 1
ATOM 2750 O O . LEU A 1 356 ? -27.655 0.142 2.753 1.00 91.75 356 LEU A O 1
ATOM 2754 N N . VAL A 1 357 ? -28.573 0.662 4.736 1.00 89.38 357 VAL A N 1
ATOM 2755 C CA . VAL A 1 357 ? -29.290 -0.613 4.889 1.00 89.38 357 VAL A CA 1
ATOM 2756 C C . VAL A 1 357 ? -30.329 -0.773 3.778 1.00 89.38 357 VAL A C 1
ATOM 2758 O O . VAL A 1 357 ? -30.443 -1.830 3.172 1.00 89.38 357 VAL A O 1
ATOM 2761 N N . THR A 1 358 ? -31.074 0.296 3.491 1.00 88.62 358 THR A N 1
ATOM 2762 C CA . THR A 1 358 ? -32.192 0.262 2.537 1.00 88.62 358 THR A CA 1
ATOM 2763 C C . THR A 1 358 ? -31.759 0.355 1.076 1.00 88.62 358 THR A C 1
ATOM 2765 O O . THR A 1 358 ? -32.326 -0.350 0.248 1.00 88.62 358 THR A O 1
ATOM 2768 N N . ALA A 1 359 ? -30.777 1.199 0.745 1.00 87.06 359 ALA A N 1
ATOM 2769 C CA . ALA A 1 359 ? -30.387 1.457 -0.645 1.00 87.06 359 ALA A CA 1
ATOM 2770 C C . ALA A 1 359 ? -29.127 0.701 -1.098 1.00 87.06 359 ALA A C 1
ATOM 2772 O O . ALA A 1 359 ? -28.904 0.567 -2.297 1.00 87.06 359 ALA A O 1
ATOM 2773 N N . HIS A 1 360 ? -28.306 0.213 -0.162 1.00 87.06 360 HIS A N 1
ATOM 2774 C CA . HIS A 1 360 ? -27.005 -0.399 -0.463 1.00 87.06 360 HIS A CA 1
ATOM 2775 C C . HIS A 1 360 ? -26.805 -1.771 0.198 1.00 87.06 360 HIS A C 1
ATOM 2777 O O . HIS A 1 360 ? -25.700 -2.299 0.168 1.00 87.06 360 HIS A O 1
ATOM 2783 N N . GLY A 1 361 ? -27.852 -2.349 0.800 1.00 87.56 361 GLY A N 1
ATOM 2784 C CA . GLY A 1 361 ? -27.799 -3.691 1.388 1.00 87.56 361 GLY A CA 1
ATOM 2785 C C . GLY A 1 361 ? -26.866 -3.820 2.594 1.00 87.56 361 GLY A C 1
ATOM 2786 O O . GLY A 1 361 ? -26.458 -4.928 2.926 1.00 87.56 361 GLY A O 1
ATOM 2787 N N . ALA A 1 362 ? -26.509 -2.712 3.254 1.00 92.00 362 ALA A N 1
ATOM 2788 C CA . ALA A 1 362 ? -25.582 -2.767 4.378 1.00 92.00 362 ALA A CA 1
ATOM 2789 C C . ALA A 1 362 ? -26.156 -3.582 5.546 1.00 92.00 362 ALA A C 1
ATOM 2791 O O . ALA A 1 362 ? -27.284 -3.333 5.982 1.00 92.00 362 ALA A O 1
ATOM 2792 N N . ARG A 1 363 ? -25.364 -4.506 6.102 1.00 94.31 363 ARG A N 1
ATOM 2793 C CA . ARG A 1 363 ? -25.731 -5.307 7.275 1.00 94.31 363 ARG A CA 1
ATOM 2794 C C . ARG A 1 363 ? -25.524 -4.469 8.546 1.00 94.31 363 ARG A C 1
ATOM 2796 O O . ARG A 1 363 ? -24.388 -4.101 8.854 1.00 94.31 363 ARG A O 1
ATOM 2803 N N . PRO A 1 364 ? -26.591 -4.117 9.288 1.00 94.94 364 PRO A N 1
ATOM 2804 C CA . PRO A 1 364 ? -26.460 -3.322 10.502 1.00 94.94 364 PRO A CA 1
ATOM 2805 C C . PRO A 1 364 ? -26.012 -4.202 11.676 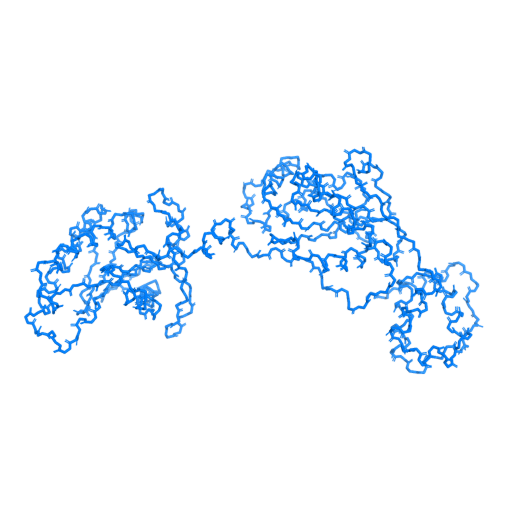1.00 94.94 364 PRO A C 1
ATOM 2807 O O . PRO A 1 364 ? -26.632 -5.228 11.950 1.00 94.94 364 PRO A O 1
ATOM 2810 N N . ILE A 1 365 ? -24.983 -3.767 12.402 1.00 96.50 365 ILE A N 1
ATOM 2811 C CA . ILE A 1 365 ? -24.408 -4.481 13.548 1.00 96.50 365 ILE A CA 1
ATOM 2812 C C . ILE A 1 365 ? -24.503 -3.573 14.781 1.00 96.50 365 ILE A C 1
ATOM 2814 O O . ILE A 1 365 ? -23.711 -2.632 14.915 1.00 96.50 365 ILE A O 1
ATOM 2818 N N . PRO A 1 366 ? -25.510 -3.778 15.650 1.00 96.31 366 PRO A N 1
ATOM 2819 C CA . PRO A 1 366 ? -25.649 -2.997 16.869 1.00 96.31 366 PRO A CA 1
ATOM 2820 C C . PRO A 1 366 ? -24.556 -3.379 17.866 1.00 96.31 366 PRO A C 1
ATOM 2822 O O . PRO A 1 366 ? -24.334 -4.554 18.129 1.00 96.31 366 PRO A O 1
ATOM 2825 N N . VAL A 1 367 ? -23.918 -2.374 18.455 1.00 95.69 367 VAL A N 1
ATOM 2826 C CA . VAL A 1 367 ? -22.957 -2.531 19.548 1.00 95.69 367 VAL A CA 1
ATOM 2827 C C . VAL A 1 367 ? -23.463 -1.723 20.730 1.00 95.69 367 VAL A C 1
ATOM 2829 O O . VAL A 1 367 ? -23.527 -0.490 20.674 1.00 95.69 367 VAL A O 1
ATOM 2832 N N . ASP A 1 368 ? -23.823 -2.421 21.799 1.00 93.38 368 ASP A N 1
ATOM 2833 C CA . ASP A 1 368 ? -24.265 -1.799 23.047 1.00 93.38 368 ASP A CA 1
ATOM 2834 C C . ASP A 1 368 ? -23.119 -1.701 24.065 1.00 93.38 368 ASP A C 1
ATOM 2836 O O . ASP A 1 368 ? -21.977 -2.033 23.762 1.00 93.38 368 ASP A O 1
ATOM 2840 N N . VAL A 1 369 ? -23.380 -1.228 25.278 1.00 92.94 369 VAL A N 1
ATOM 2841 C CA . VAL A 1 369 ? -22.465 -1.362 26.420 1.00 92.94 369 VAL A CA 1
ATOM 2842 C C . VAL A 1 369 ? -22.147 -2.836 26.714 1.00 92.94 369 VAL A C 1
ATOM 2844 O O . VAL A 1 369 ? -22.861 -3.734 26.276 1.00 92.94 369 VAL A O 1
ATOM 2847 N N . PHE A 1 370 ? -21.046 -3.099 27.419 1.00 92.56 370 PHE A N 1
ATOM 2848 C CA . PHE A 1 370 ? -20.712 -4.456 27.849 1.00 92.56 370 PHE A CA 1
ATOM 2849 C C . PHE A 1 370 ? -21.738 -5.004 28.836 1.00 92.56 370 PHE A C 1
ATOM 2851 O O . PHE A 1 370 ? -22.251 -4.272 29.687 1.00 92.56 370 PHE A O 1
ATOM 2858 N N . SER A 1 371 ? -21.943 -6.318 28.764 1.00 91.62 371 SER A N 1
ATOM 2859 C CA . SER A 1 371 ? -22.539 -7.085 29.854 1.00 91.62 371 SER A CA 1
ATOM 2860 C C . SER A 1 371 ? -21.657 -7.041 31.109 1.00 91.62 371 SER A C 1
ATOM 2862 O O . SER A 1 371 ? -20.449 -6.794 31.040 1.00 91.62 371 SER A O 1
ATOM 2864 N N . ASP A 1 372 ? -22.237 -7.338 32.272 1.00 89.69 372 ASP A N 1
ATOM 2865 C CA . ASP A 1 372 ? -21.491 -7.379 33.536 1.00 89.69 372 ASP A CA 1
ATOM 2866 C C . ASP A 1 372 ? -20.321 -8.378 33.495 1.00 89.69 372 ASP A C 1
ATOM 2868 O O . ASP A 1 372 ? -19.256 -8.122 34.067 1.00 89.69 372 ASP A O 1
ATOM 2872 N N . SER A 1 373 ? -20.493 -9.501 32.788 1.00 89.94 373 SER A N 1
ATOM 2873 C CA . SER A 1 373 ? -19.445 -10.503 32.575 1.00 89.94 373 SER A CA 1
ATOM 2874 C C . SER A 1 373 ? -18.289 -9.960 31.740 1.00 89.94 373 SER A C 1
ATOM 2876 O O . SER A 1 373 ? -17.145 -10.056 32.178 1.00 89.94 373 SER A O 1
ATOM 2878 N N . GLU A 1 374 ? -18.570 -9.338 30.593 1.00 92.19 374 GLU A N 1
ATOM 2879 C CA . GLU A 1 374 ? -17.534 -8.772 29.715 1.00 92.19 374 GLU A CA 1
ATOM 2880 C C . GLU A 1 374 ? -16.810 -7.601 30.389 1.00 92.19 374 GLU A C 1
ATOM 2882 O O . GLU A 1 374 ? -15.589 -7.467 30.303 1.00 92.19 374 GLU A O 1
ATOM 2887 N N . ALA A 1 375 ? -17.549 -6.761 31.119 1.00 91.75 375 ALA A N 1
ATOM 2888 C CA . ALA A 1 375 ? -16.978 -5.642 31.852 1.00 91.75 375 ALA A CA 1
ATOM 2889 C C . ALA A 1 375 ? -16.023 -6.121 32.960 1.00 91.75 375 ALA A C 1
ATOM 2891 O O . ALA A 1 375 ? -14.930 -5.568 33.129 1.00 91.75 375 ALA A O 1
ATOM 2892 N N . ARG A 1 376 ? -16.399 -7.181 33.692 1.00 90.75 376 ARG A N 1
ATOM 2893 C CA . ARG A 1 376 ? -15.524 -7.819 34.685 1.00 90.75 376 ARG A CA 1
ATOM 2894 C C . ARG A 1 376 ? -14.315 -8.479 34.029 1.00 90.75 376 ARG A C 1
ATOM 2896 O O . ARG A 1 376 ? -13.208 -8.334 34.542 1.00 90.75 376 ARG A O 1
ATOM 2903 N N . GLU A 1 377 ? -14.508 -9.178 32.918 1.00 90.88 377 GLU A N 1
ATOM 2904 C CA . GLU A 1 377 ? -13.438 -9.841 32.171 1.00 90.88 377 GLU A CA 1
ATOM 2905 C C . GLU A 1 377 ? -12.396 -8.839 31.658 1.00 90.88 377 GLU A C 1
ATOM 2907 O O . GLU A 1 377 ? -11.190 -9.068 31.789 1.00 90.88 377 GLU A O 1
ATOM 2912 N N . MET A 1 378 ? -12.840 -7.683 31.159 1.00 90.06 378 MET A N 1
ATOM 2913 C CA . MET A 1 378 ? -11.954 -6.613 30.704 1.00 90.06 378 MET A CA 1
ATOM 2914 C C . MET A 1 378 ? -11.078 -6.100 31.854 1.00 90.06 378 MET A C 1
ATOM 2916 O O . MET A 1 378 ? -9.862 -5.949 31.707 1.00 90.06 378 MET A O 1
ATOM 2920 N N . LEU A 1 379 ? -11.681 -5.855 33.022 1.00 88.69 379 LEU A N 1
ATOM 2921 C CA . LEU A 1 379 ? -10.937 -5.449 34.214 1.00 88.69 379 LEU A CA 1
ATOM 2922 C C . LEU A 1 379 ? -9.992 -6.555 34.699 1.00 88.69 379 LEU A C 1
ATOM 2924 O O . LEU A 1 379 ? -8.871 -6.250 35.099 1.00 88.69 379 LEU A O 1
ATOM 2928 N N . ALA A 1 380 ? -10.406 -7.823 34.641 1.00 89.19 380 ALA A N 1
ATOM 2929 C CA . ALA A 1 380 ? -9.583 -8.961 35.044 1.00 89.19 380 ALA A CA 1
ATOM 2930 C C . ALA A 1 380 ? -8.353 -9.120 34.144 1.00 89.19 380 ALA A C 1
ATOM 2932 O O . ALA A 1 380 ? -7.249 -9.310 34.650 1.00 89.19 380 ALA A O 1
ATOM 2933 N N . THR A 1 381 ? -8.536 -8.986 32.829 1.00 87.69 381 THR A N 1
ATOM 2934 C CA . THR A 1 381 ? -7.461 -9.040 31.828 1.00 87.69 381 THR A CA 1
ATOM 2935 C C . THR A 1 381 ? -6.423 -7.951 32.074 1.00 87.69 381 THR A C 1
ATOM 2937 O O . THR A 1 381 ? -5.225 -8.181 31.937 1.00 87.69 381 THR A O 1
ATOM 2940 N N . ARG A 1 382 ? -6.879 -6.763 32.475 1.00 84.94 382 ARG A N 1
ATOM 2941 C CA . ARG A 1 382 ? -6.023 -5.587 32.606 1.00 84.94 382 ARG A CA 1
ATOM 2942 C C . ARG A 1 382 ? -5.366 -5.442 33.984 1.00 84.94 382 ARG A C 1
ATOM 2944 O O . ARG A 1 382 ? -4.193 -5.107 34.078 1.00 84.94 382 ARG A O 1
ATOM 2951 N N . LEU A 1 383 ? -6.099 -5.722 35.062 1.00 85.00 383 LEU A N 1
ATOM 2952 C CA . LEU A 1 383 ? -5.639 -5.543 36.449 1.00 85.00 383 LEU A CA 1
ATOM 2953 C C . LEU A 1 383 ? -5.228 -6.853 37.141 1.00 85.00 383 LEU A C 1
ATOM 2955 O O . LEU A 1 383 ? -4.646 -6.808 38.227 1.00 85.00 383 LEU A O 1
ATOM 2959 N N . GLY A 1 384 ? -5.535 -8.001 36.534 1.00 86.44 384 GLY A N 1
ATOM 2960 C CA . GLY A 1 384 ? -5.308 -9.337 37.076 1.00 86.44 384 GLY A CA 1
ATOM 2961 C C . GLY A 1 384 ? -6.465 -9.849 37.942 1.00 86.44 384 GLY A C 1
ATOM 2962 O O . GLY A 1 384 ? -6.909 -9.189 38.884 1.00 86.44 384 GLY A O 1
ATOM 2963 N N . ALA A 1 385 ? -6.908 -11.084 37.683 1.00 84.38 385 ALA A N 1
ATOM 2964 C CA . ALA A 1 385 ? -8.025 -11.721 38.393 1.00 84.38 385 ALA A CA 1
ATOM 2965 C C . ALA A 1 385 ? -7.825 -11.800 39.921 1.00 84.38 385 ALA A C 1
ATOM 2967 O O . ALA A 1 385 ? -8.778 -11.641 40.681 1.00 84.38 385 ALA A O 1
ATOM 2968 N N . GLY A 1 386 ? -6.583 -11.980 40.388 1.00 82.44 386 GLY A N 1
ATOM 2969 C CA . GLY A 1 386 ? -6.269 -12.029 41.820 1.00 82.44 386 GLY A CA 1
ATOM 2970 C C . GLY A 1 386 ? -6.608 -10.732 42.563 1.00 82.44 386 GLY A C 1
ATOM 2971 O O . GLY A 1 386 ? -7.113 -10.784 43.681 1.00 82.44 386 GLY A O 1
ATOM 2972 N N . ARG A 1 387 ? -6.403 -9.570 41.926 1.00 81.38 387 ARG A N 1
ATOM 2973 C CA . ARG A 1 387 ? -6.724 -8.261 42.514 1.00 81.38 387 ARG A CA 1
ATOM 2974 C C . ARG A 1 387 ? -8.231 -8.025 42.561 1.00 81.38 387 ARG A C 1
ATOM 2976 O O . ARG A 1 387 ? -8.732 -7.520 43.558 1.00 81.38 387 ARG A O 1
ATOM 2983 N N . LEU A 1 388 ? -8.954 -8.432 41.517 1.00 84.25 388 LEU A N 1
ATOM 2984 C CA . LEU A 1 388 ? -10.414 -8.323 41.488 1.00 84.25 388 LEU A CA 1
ATOM 2985 C C . LEU A 1 388 ? -11.070 -9.213 42.553 1.00 84.25 388 LEU A C 1
ATOM 2987 O O . LEU A 1 388 ? -11.996 -8.778 43.231 1.00 84.25 388 LEU A O 1
ATOM 2991 N N . ASN A 1 389 ? -10.564 -10.436 42.727 1.00 84.50 389 ASN A N 1
ATOM 2992 C CA . ASN A 1 389 ? -11.097 -11.388 43.703 1.00 84.50 389 ASN A CA 1
ATOM 2993 C C . ASN A 1 389 ? -10.785 -11.003 45.157 1.00 84.50 389 ASN A C 1
ATOM 2995 O O . ASN A 1 389 ? -11.494 -11.436 46.062 1.00 84.50 389 ASN A O 1
ATOM 2999 N N . ALA A 1 390 ? -9.748 -10.195 45.393 1.00 83.62 390 ALA A N 1
ATOM 3000 C CA . ALA A 1 390 ? -9.415 -9.695 46.725 1.00 83.62 390 ALA A CA 1
ATOM 3001 C C . ALA A 1 390 ? -10.399 -8.617 47.224 1.00 83.62 390 ALA A C 1
ATOM 3003 O O . ALA A 1 390 ? -10.611 -8.496 48.431 1.00 83.62 390 ALA A O 1
ATOM 3004 N N . GLU A 1 391 ? -11.021 -7.849 46.319 1.00 80.38 391 GLU A N 1
ATOM 3005 C CA . GLU A 1 391 ? -11.925 -6.736 46.657 1.00 80.38 391 GLU A CA 1
ATOM 3006 C C . GLU A 1 391 ? -13.232 -6.754 45.823 1.00 80.38 391 GLU A C 1
ATOM 3008 O O . GLU A 1 391 ? -13.554 -5.777 45.144 1.00 80.38 391 GLU A O 1
ATOM 3013 N N . PRO A 1 392 ? -14.042 -7.831 45.880 1.00 82.81 392 PRO A N 1
ATOM 3014 C CA . PRO A 1 392 ? -15.166 -8.035 44.961 1.00 82.81 392 PRO A CA 1
ATOM 3015 C C . PRO A 1 392 ? -16.237 -6.936 45.044 1.00 82.81 392 PRO A C 1
ATOM 3017 O O . PRO A 1 392 ? -16.648 -6.412 44.014 1.00 82.81 392 PRO A O 1
ATOM 3020 N N . GLY A 1 393 ? -16.632 -6.510 46.251 1.00 81.94 393 GLY A N 1
ATOM 3021 C CA . GLY A 1 393 ? -17.683 -5.492 46.407 1.00 81.94 393 GLY A CA 1
ATOM 3022 C C . GLY A 1 393 ? -17.299 -4.118 45.850 1.00 81.94 393 GLY A C 1
ATOM 3023 O O . GLY A 1 393 ? -18.140 -3.380 45.350 1.00 81.94 393 GLY A O 1
ATOM 3024 N N . ALA A 1 394 ? -16.014 -3.783 45.876 1.00 82.31 394 ALA A N 1
ATOM 3025 C CA . ALA A 1 394 ? -15.534 -2.530 45.324 1.00 82.31 394 ALA A CA 1
ATOM 3026 C C . ALA A 1 394 ? -15.395 -2.574 43.793 1.00 82.31 394 ALA A C 1
ATOM 3028 O O . ALA A 1 394 ? -15.618 -1.570 43.114 1.00 82.31 394 ALA A O 1
ATOM 3029 N N . VAL A 1 395 ? -15.087 -3.749 43.236 1.00 85.69 395 VAL A N 1
ATOM 3030 C CA . VAL A 1 395 ? -15.173 -3.997 41.791 1.00 85.69 395 VAL A CA 1
ATOM 3031 C C . VAL A 1 395 ? -16.619 -3.847 41.311 1.00 85.69 395 VAL A C 1
ATOM 3033 O O . VAL A 1 395 ? -16.841 -3.192 40.296 1.00 85.69 395 VAL A O 1
ATOM 3036 N N . ASP A 1 396 ? -17.602 -4.361 42.054 1.00 86.12 396 ASP A N 1
ATOM 3037 C CA . ASP A 1 396 ? -19.026 -4.244 41.703 1.00 86.12 396 ASP A CA 1
ATOM 3038 C C . ASP A 1 396 ? -19.494 -2.781 41.666 1.00 86.12 396 ASP A C 1
ATOM 3040 O O . ASP A 1 396 ? -20.160 -2.351 40.721 1.00 86.12 396 ASP A O 1
ATOM 3044 N N . GLU A 1 397 ? -19.091 -1.977 42.654 1.00 83.94 397 GLU A N 1
ATOM 3045 C CA . GLU A 1 397 ? -19.376 -0.538 42.675 1.00 83.94 397 GLU A CA 1
ATOM 3046 C C . GLU A 1 397 ? -18.742 0.200 41.487 1.00 83.94 397 GLU A C 1
ATOM 3048 O O . GLU A 1 397 ? -19.382 1.063 40.875 1.00 83.94 397 GLU A O 1
ATOM 3053 N N . LEU A 1 398 ? -17.493 -0.136 41.140 1.00 86.06 398 LEU A N 1
ATOM 3054 C CA . LEU A 1 398 ? -16.797 0.433 39.985 1.00 86.06 398 LEU A CA 1
ATOM 3055 C C . LEU A 1 398 ? -17.497 0.070 38.671 1.00 86.06 398 LEU A C 1
ATOM 3057 O O . LEU A 1 398 ? -17.705 0.957 37.840 1.00 86.06 398 LEU A O 1
ATOM 3061 N N . LEU A 1 399 ? -17.886 -1.196 38.494 1.00 88.56 399 LEU A N 1
ATOM 3062 C CA . LEU A 1 399 ? -18.621 -1.675 37.321 1.00 88.56 399 LEU A CA 1
ATOM 3063 C C . LEU A 1 399 ? -19.963 -0.946 37.174 1.00 88.56 399 LEU A C 1
ATOM 3065 O O . LEU A 1 399 ? -20.249 -0.396 36.108 1.00 88.56 399 LEU A O 1
ATOM 3069 N N . SER A 1 400 ? -20.723 -0.833 38.268 1.00 88.06 400 SER A N 1
ATOM 3070 C CA . SER A 1 400 ? -21.989 -0.090 38.318 1.00 88.06 400 SER A CA 1
ATOM 3071 C C . SER A 1 400 ? -21.807 1.386 37.941 1.00 88.06 400 SER A C 1
ATOM 3073 O O . SER A 1 400 ? -22.566 1.946 37.147 1.00 88.06 400 SER A O 1
ATOM 3075 N N . CYS A 1 401 ? -20.738 2.021 38.433 1.00 87.75 401 CYS A N 1
ATOM 3076 C CA . CYS A 1 401 ? -20.403 3.404 38.097 1.00 87.75 401 CYS A CA 1
ATOM 3077 C C . CYS A 1 401 ? -19.996 3.588 36.625 1.00 87.75 401 CYS A C 1
ATOM 3079 O O . CYS A 1 401 ? -20.302 4.629 36.037 1.00 87.75 401 CYS A O 1
ATOM 3081 N N . CYS A 1 402 ? -19.323 2.600 36.031 1.00 89.31 402 CYS A N 1
ATOM 3082 C CA . CYS A 1 402 ? -18.935 2.617 34.620 1.00 89.31 402 CYS A CA 1
ATOM 3083 C C . CYS A 1 402 ? -20.106 2.321 33.676 1.00 89.31 402 CYS A C 1
ATOM 3085 O O . CYS A 1 402 ? -20.017 2.672 32.502 1.00 89.31 402 CYS A O 1
ATOM 3087 N N . GLY A 1 403 ? -21.184 1.696 34.165 1.00 88.38 403 GLY A N 1
ATOM 3088 C CA . GLY A 1 403 ? -22.400 1.419 33.395 1.00 88.38 403 GLY A CA 1
ATOM 3089 C C . GLY A 1 403 ? -22.154 0.576 32.142 1.00 88.38 403 GLY A C 1
ATOM 3090 O O . GLY A 1 403 ? -22.768 0.837 31.114 1.00 88.38 403 GLY A O 1
ATOM 3091 N N . GLY A 1 404 ? -21.187 -0.346 32.196 1.00 89.19 404 GLY A N 1
ATOM 3092 C CA . GLY A 1 404 ? -20.802 -1.201 31.067 1.00 89.19 404 GLY A CA 1
ATOM 3093 C C . GLY A 1 404 ? -20.032 -0.495 29.940 1.00 89.19 404 GLY A C 1
ATOM 3094 O O . GLY A 1 404 ? -19.685 -1.138 28.954 1.00 89.19 404 GLY A O 1
ATOM 3095 N N . PHE A 1 405 ? -19.723 0.805 30.034 1.00 92.12 405 PHE A N 1
ATOM 3096 C CA . PHE A 1 405 ? -19.014 1.512 28.960 1.00 92.12 405 PHE A CA 1
ATOM 3097 C C . PHE A 1 405 ? -17.522 1.119 28.901 1.00 92.12 405 PHE A C 1
ATOM 3099 O O . PHE A 1 405 ? -16.773 1.452 29.828 1.00 92.12 405 PHE A O 1
ATOM 3106 N N . PRO A 1 406 ? -17.031 0.526 27.792 1.00 90.31 406 PRO A N 1
ATOM 3107 C CA . PRO A 1 406 ? -15.627 0.126 27.635 1.00 90.31 406 PRO A CA 1
ATOM 3108 C C . PRO A 1 406 ? -14.632 1.278 27.820 1.00 90.31 406 PRO A C 1
ATOM 3110 O O . PRO A 1 406 ? -13.567 1.104 28.418 1.00 90.31 406 PRO A O 1
ATOM 3113 N N . LEU A 1 407 ? -14.973 2.484 27.349 1.00 87.94 407 LEU A N 1
ATOM 3114 C CA . LEU A 1 407 ? -14.129 3.666 27.541 1.00 87.94 407 LEU A CA 1
ATOM 3115 C C . LEU A 1 407 ? -14.013 4.056 29.023 1.00 87.94 407 LEU A C 1
ATOM 3117 O O . LEU A 1 407 ? -12.913 4.333 29.500 1.00 87.94 407 LEU A O 1
ATOM 3121 N N . ALA A 1 408 ? -15.126 4.045 29.763 1.00 89.50 408 ALA A N 1
ATOM 3122 C CA . ALA A 1 408 ? -15.121 4.355 31.191 1.00 89.50 408 ALA A CA 1
ATOM 3123 C C . ALA A 1 408 ? -14.288 3.325 31.971 1.00 89.50 408 ALA A C 1
ATOM 3125 O O . ALA A 1 408 ? -13.419 3.706 32.757 1.00 89.50 408 ALA A O 1
ATOM 3126 N N . LEU A 1 409 ? -14.479 2.035 31.672 1.00 89.62 409 LEU A N 1
ATOM 3127 C CA . LEU A 1 409 ? -13.702 0.935 32.249 1.00 89.62 409 LEU A CA 1
ATOM 3128 C C . LEU A 1 409 ? -12.206 1.080 31.951 1.00 89.62 409 LEU A C 1
ATOM 3130 O O . LEU A 1 409 ? -11.381 0.927 32.848 1.00 89.62 409 LEU A O 1
ATOM 3134 N N . SER A 1 410 ? -11.846 1.457 30.722 1.00 88.25 410 SER A N 1
ATOM 3135 C CA . SER A 1 410 ? -10.451 1.682 30.323 1.00 88.25 410 SER A CA 1
ATOM 3136 C C . SER A 1 410 ? -9.783 2.812 31.102 1.00 88.25 410 SER A C 1
ATOM 3138 O O . SER A 1 410 ? -8.620 2.690 31.491 1.00 88.25 410 SER A O 1
ATOM 3140 N N . ILE A 1 411 ? -10.504 3.914 31.328 1.00 87.50 411 ILE A N 1
ATOM 3141 C CA . ILE A 1 411 ? -10.007 5.061 32.098 1.00 87.50 411 ILE A CA 1
ATOM 3142 C C . ILE A 1 411 ? -9.808 4.661 33.564 1.00 87.50 411 ILE A C 1
ATOM 3144 O O . ILE A 1 411 ? -8.775 4.975 34.158 1.00 87.50 411 ILE A O 1
ATOM 3148 N N . VAL A 1 412 ? -10.779 3.954 34.147 1.00 87.25 412 VAL A N 1
ATOM 3149 C CA . VAL A 1 412 ? -10.708 3.478 35.535 1.00 87.25 412 VAL A CA 1
ATOM 3150 C C . VAL A 1 412 ? -9.565 2.479 35.718 1.00 87.25 412 VAL A C 1
ATOM 3152 O O . VAL A 1 412 ? -8.762 2.648 36.634 1.00 87.25 412 VAL A O 1
ATOM 3155 N N . ALA A 1 413 ? -9.435 1.496 34.825 1.00 85.19 413 ALA A N 1
ATOM 3156 C CA . ALA A 1 413 ? -8.354 0.518 34.867 1.00 85.19 413 ALA A CA 1
ATOM 3157 C C . ALA A 1 413 ? -6.978 1.187 34.744 1.00 85.19 413 ALA A C 1
ATOM 3159 O O . ALA A 1 413 ? -6.105 0.931 35.566 1.00 85.19 413 ALA A O 1
ATOM 3160 N N . GLY A 1 414 ? -6.806 2.126 33.805 1.00 84.75 414 GLY A N 1
ATOM 3161 C CA . GLY A 1 414 ? -5.546 2.863 33.657 1.00 84.75 414 GLY A CA 1
ATOM 3162 C C . GLY A 1 414 ? -5.145 3.643 34.914 1.00 84.75 414 GLY A C 1
ATOM 3163 O O . GLY A 1 414 ? -3.975 3.665 35.293 1.00 84.75 414 GLY A O 1
ATOM 3164 N N . ARG A 1 415 ? -6.115 4.236 35.622 1.00 82.81 415 ARG A N 1
ATOM 3165 C CA . ARG A 1 415 ? -5.857 4.899 36.912 1.00 82.81 415 ARG A CA 1
ATOM 3166 C C . ARG A 1 415 ? -5.481 3.905 38.013 1.00 82.81 415 ARG A C 1
ATOM 3168 O O . ARG A 1 415 ? -4.589 4.196 38.807 1.00 82.81 415 ARG A O 1
ATOM 3175 N N . ALA A 1 416 ? -6.130 2.743 38.047 1.00 81.44 416 ALA A N 1
ATOM 3176 C CA . ALA A 1 416 ? -5.841 1.682 39.011 1.00 81.44 416 ALA A CA 1
ATOM 3177 C C . ALA A 1 416 ? -4.484 0.986 38.768 1.00 81.44 416 ALA A C 1
ATOM 3179 O O . ALA A 1 416 ? -3.904 0.444 39.711 1.00 81.44 416 ALA A O 1
ATOM 3180 N N . GLU A 1 417 ? -3.970 0.999 37.534 1.00 79.31 417 GLU A N 1
ATOM 3181 C CA . GLU A 1 417 ? -2.609 0.556 37.181 1.00 79.31 417 GLU A CA 1
ATOM 3182 C C . GLU A 1 417 ? -1.551 1.563 37.651 1.00 79.31 417 GLU A C 1
ATOM 3184 O O . GLU A 1 417 ? -0.558 1.177 38.269 1.00 79.31 417 GLU A O 1
ATOM 3189 N N . ALA A 1 418 ? -1.775 2.855 37.387 1.00 76.31 418 ALA A N 1
ATOM 3190 C CA . ALA A 1 418 ? -0.834 3.928 37.716 1.00 76.31 418 ALA A CA 1
ATOM 3191 C C . ALA A 1 418 ? -0.685 4.165 39.229 1.00 76.31 418 ALA A C 1
ATOM 3193 O O . ALA A 1 418 ? 0.369 4.596 39.696 1.00 76.31 418 ALA A O 1
ATOM 3194 N N . HIS A 1 419 ? -1.725 3.864 40.007 1.00 66.62 419 HIS A N 1
ATOM 3195 C CA . HIS A 1 419 ? -1.733 4.028 41.454 1.00 66.62 419 HIS A CA 1
ATOM 3196 C C . HIS A 1 419 ? -1.996 2.676 42.130 1.00 66.62 419 HIS A C 1
ATOM 3198 O O . HIS A 1 419 ? -3.135 2.227 42.242 1.00 66.62 419 HIS A O 1
ATOM 3204 N N . ARG A 1 420 ? -0.935 2.020 42.621 1.00 55.94 420 ARG A N 1
ATOM 3205 C CA . ARG A 1 420 ? -1.060 0.765 43.394 1.00 55.94 420 ARG A CA 1
ATOM 3206 C C . ARG A 1 420 ? -1.875 0.942 44.679 1.00 55.94 420 ARG A C 1
ATOM 3208 O O . ARG A 1 420 ? -2.556 0.008 45.083 1.00 55.94 420 ARG A O 1
ATOM 3215 N N . ASP A 1 421 ? -1.875 2.158 45.226 1.00 52.12 421 ASP A N 1
ATOM 3216 C CA . ASP A 1 421 ? -2.686 2.569 46.375 1.00 52.12 421 ASP A CA 1
ATOM 3217 C C . ASP A 1 421 ? -4.055 3.134 45.978 1.00 52.12 421 ASP A C 1
ATOM 3219 O O . ASP A 1 421 ? -4.711 3.719 46.834 1.00 52.12 421 ASP A O 1
ATOM 3223 N N . PHE A 1 422 ? -4.493 3.031 44.709 1.00 49.41 422 PHE A N 1
ATOM 3224 C CA . PHE A 1 422 ? -5.863 3.393 44.329 1.00 49.41 422 PHE A CA 1
ATOM 3225 C C . PHE A 1 422 ? -6.789 2.431 45.070 1.00 49.41 422 PHE A C 1
ATOM 3227 O O . PHE A 1 422 ? -6.913 1.270 44.657 1.00 49.41 422 PHE A O 1
ATOM 3234 N N . PRO A 1 423 ? -7.381 2.846 46.200 1.00 49.69 423 PRO A N 1
ATOM 3235 C CA . PRO A 1 423 ? -8.112 1.911 47.007 1.00 49.69 423 PRO A CA 1
ATOM 3236 C C . PRO A 1 423 ? -9.431 1.723 46.278 1.00 49.69 423 PRO A C 1
ATOM 3238 O O . PRO A 1 423 ? -10.136 2.694 45.990 1.00 49.69 423 PRO A O 1
ATOM 3241 N N . THR A 1 424 ? -9.795 0.476 45.983 1.00 49.59 424 THR A N 1
ATOM 3242 C CA . THR A 1 424 ? -11.162 0.226 45.524 1.00 49.59 424 THR A CA 1
ATOM 3243 C C . THR A 1 424 ? -12.165 0.532 46.662 1.00 49.59 424 THR A C 1
ATOM 3245 O O . THR A 1 424 ? -13.342 0.783 46.430 1.00 49.59 424 THR A O 1
ATOM 3248 N N . ARG A 1 425 ? -11.668 0.730 47.896 1.00 40.00 425 ARG A N 1
ATOM 3249 C CA . ARG A 1 425 ? -12.383 1.333 49.029 1.00 40.00 425 ARG A CA 1
ATOM 3250 C C . ARG A 1 425 ? -12.330 2.872 49.088 1.00 40.00 425 ARG A C 1
ATOM 3252 O O . ARG A 1 425 ? -11.309 3.477 49.393 1.00 40.00 425 ARG A O 1
ATOM 3259 N N . GLY A 1 426 ? -13.510 3.490 49.026 1.00 40.78 426 GLY A N 1
ATOM 3260 C CA . GLY A 1 426 ? -13.863 4.578 49.948 1.00 40.78 426 GLY A CA 1
ATOM 3261 C C . GLY A 1 426 ? -13.333 5.988 49.655 1.00 40.78 426 GLY A C 1
ATOM 3262 O O . GLY A 1 426 ? -12.596 6.554 50.457 1.00 40.78 426 GLY A O 1
ATOM 3263 N N . ARG A 1 427 ? -13.866 6.642 48.615 1.00 36.41 427 ARG A N 1
ATOM 3264 C CA . ARG A 1 427 ? -14.235 8.078 48.671 1.00 36.41 427 ARG A CA 1
ATOM 3265 C C . ARG A 1 427 ? -15.610 8.305 48.037 1.00 36.41 427 ARG A C 1
ATOM 3267 O O . ARG A 1 427 ? -15.777 9.088 47.108 1.00 36.41 427 ARG A O 1
ATOM 3274 N N . HIS A 1 428 ? -16.625 7.641 48.587 1.00 45.12 428 HIS A N 1
ATOM 3275 C CA . HIS A 1 428 ? -18.027 7.946 48.299 1.00 45.12 428 HIS A CA 1
ATOM 3276 C C . HIS A 1 428 ? -18.531 9.082 49.182 1.00 45.12 428 HIS A C 1
ATOM 3278 O O . HIS A 1 428 ? -19.087 8.868 50.253 1.00 45.12 428 HIS A O 1
ATOM 3284 N N . ARG A 1 429 ? -18.370 10.309 48.687 1.00 34.34 429 ARG A N 1
ATOM 3285 C CA . ARG A 1 429 ? -19.358 11.387 48.851 1.00 34.34 429 ARG A CA 1
ATOM 3286 C C . ARG A 1 429 ? -19.339 12.232 47.581 1.00 34.34 429 ARG A C 1
ATOM 3288 O O . ARG A 1 429 ? -18.702 13.280 47.533 1.00 34.34 429 ARG A O 1
ATOM 3295 N N . GLY A 1 430 ? -19.988 11.754 46.518 1.00 35.62 430 GLY A N 1
ATOM 3296 C CA . GLY A 1 430 ? -20.108 12.576 45.310 1.00 35.62 430 GLY A CA 1
ATOM 3297 C C . GLY A 1 430 ? -20.657 11.955 44.029 1.00 35.62 430 GLY A C 1
ATOM 3298 O O . GLY A 1 430 ? -20.616 12.656 43.022 1.00 35.62 430 GLY A O 1
ATOM 3299 N N . CYS A 1 431 ? -21.160 10.713 44.021 1.00 38.53 431 CYS A N 1
ATOM 3300 C CA . CYS A 1 431 ? -21.691 10.103 42.789 1.00 38.53 431 CYS A CA 1
ATOM 3301 C C . CYS A 1 431 ? -23.191 10.365 42.533 1.00 38.53 431 CYS A C 1
ATOM 3303 O O . CYS A 1 431 ? -23.719 9.976 41.496 1.00 38.53 431 CYS A O 1
ATOM 3305 N N . ALA A 1 432 ? -23.887 11.086 43.415 1.00 37.53 432 ALA A N 1
ATOM 3306 C CA . ALA A 1 432 ? -25.277 11.480 43.194 1.00 37.53 432 ALA A CA 1
ATOM 3307 C C . ALA A 1 432 ? -25.349 12.906 42.622 1.00 37.53 432 ALA A C 1
ATOM 3309 O O . ALA A 1 432 ? -25.436 13.867 43.380 1.00 37.53 432 ALA A O 1
ATOM 3310 N N . THR A 1 433 ? -25.223 13.053 41.296 1.00 34.72 433 THR A N 1
ATOM 3311 C CA . THR A 1 433 ? -25.968 14.009 40.435 1.00 34.72 433 THR A CA 1
ATOM 3312 C C . THR A 1 433 ? -25.388 14.043 39.011 1.00 34.72 433 THR A C 1
ATOM 3314 O O . THR A 1 433 ? -24.173 14.082 38.796 1.00 34.72 433 THR A O 1
ATOM 3317 N N . ALA A 1 434 ? -26.288 14.060 38.022 1.00 35.34 434 ALA A N 1
ATOM 3318 C CA . ALA A 1 434 ? -26.020 14.021 36.581 1.00 35.34 434 ALA A CA 1
ATOM 3319 C C . ALA A 1 434 ? -24.947 14.996 36.018 1.00 35.34 434 ALA A C 1
ATOM 3321 O O . ALA A 1 434 ? -24.296 14.606 35.047 1.00 35.34 434 ALA A O 1
ATOM 3322 N N . PRO A 1 435 ? -24.649 16.189 36.588 1.00 29.05 435 PRO A N 1
ATOM 3323 C CA . PRO A 1 435 ? -23.654 17.095 36.002 1.00 29.05 435 PRO A CA 1
ATOM 3324 C C . PRO A 1 435 ? -22.189 16.665 36.212 1.00 29.05 435 PRO A C 1
ATOM 3326 O O . PRO A 1 435 ? -21.301 17.201 35.554 1.00 29.05 435 PRO A O 1
ATOM 3329 N N . ARG A 1 436 ? -21.890 15.718 37.122 1.00 34.16 436 ARG A N 1
ATOM 3330 C CA . ARG A 1 436 ? -20.502 15.298 37.433 1.00 34.16 436 ARG A CA 1
ATOM 3331 C C . ARG A 1 436 ? -19.997 14.079 36.655 1.00 34.16 436 ARG A C 1
ATOM 3333 O O . ARG A 1 436 ? -18.780 13.929 36.546 1.00 34.16 436 ARG A O 1
ATOM 3340 N N . ARG A 1 437 ? -20.879 13.284 36.029 1.00 40.84 437 ARG A N 1
ATOM 3341 C CA . ARG A 1 437 ? -20.486 12.230 35.064 1.00 40.84 437 ARG A CA 1
ATOM 3342 C C . ARG A 1 437 ? -19.619 12.796 33.928 1.00 40.84 437 ARG A C 1
ATOM 3344 O O . ARG A 1 437 ? -18.674 12.147 33.498 1.00 40.84 437 ARG A O 1
ATOM 3351 N N . ALA A 1 438 ? -19.863 14.049 33.537 1.00 34.44 438 ALA A N 1
ATOM 3352 C CA . ALA A 1 438 ? -19.097 14.757 32.513 1.00 34.44 438 ALA A CA 1
ATOM 3353 C C . ALA A 1 438 ? -17.646 15.101 32.921 1.00 34.44 438 ALA A C 1
ATOM 3355 O O . ALA A 1 438 ? -16.781 15.155 32.056 1.00 34.44 438 ALA A O 1
ATOM 3356 N N . ARG A 1 439 ? -17.338 15.284 34.218 1.00 32.16 439 ARG A N 1
ATOM 3357 C CA . ARG A 1 439 ? -15.975 15.634 34.691 1.00 32.16 439 ARG A CA 1
ATOM 3358 C C . ARG A 1 439 ? -15.043 14.436 34.874 1.00 32.16 439 ARG A C 1
ATOM 3360 O O . ARG A 1 439 ? -13.830 14.602 34.881 1.00 32.16 439 ARG A O 1
ATOM 3367 N N . LEU A 1 440 ? -15.589 13.232 35.045 1.00 37.47 440 LEU A N 1
ATOM 3368 C CA . LEU A 1 440 ? -14.800 11.993 35.085 1.00 37.47 440 LEU A CA 1
ATOM 3369 C C . LEU A 1 440 ? -14.374 11.532 33.680 1.00 37.47 440 LEU A C 1
ATOM 3371 O O . LEU A 1 440 ? -13.377 10.821 33.565 1.00 37.47 440 LEU A O 1
ATOM 3375 N N . LEU A 1 441 ? -15.101 11.981 32.650 1.00 36.31 441 LEU A N 1
ATOM 3376 C CA . LEU A 1 441 ? -14.901 11.679 31.229 1.00 36.31 441 LEU A CA 1
ATOM 3377 C C . LEU A 1 441 ? -14.216 12.817 30.441 1.00 36.31 441 LEU A C 1
ATOM 3379 O O . LEU A 1 441 ? -13.927 12.639 29.262 1.00 36.31 441 LEU A O 1
ATOM 3383 N N . SER A 1 442 ? -13.940 13.971 31.061 1.00 27.78 442 SER A N 1
ATOM 3384 C CA . SER A 1 442 ? -13.173 15.058 30.440 1.00 27.78 442 SER A CA 1
ATOM 3385 C C . SER A 1 442 ? -11.669 14.819 30.608 1.00 27.78 442 SER A C 1
ATOM 3387 O O . SER A 1 442 ? -11.148 14.892 31.724 1.00 27.78 442 SER A O 1
ATOM 3389 N N . VAL A 1 443 ? -10.985 14.534 29.501 1.00 28.56 443 VAL A N 1
ATOM 3390 C CA . VAL A 1 443 ? -9.517 14.540 29.387 1.00 28.56 443 VAL A CA 1
ATOM 3391 C C . VAL A 1 443 ? -9.051 16.009 29.473 1.00 28.56 443 VAL A C 1
ATOM 3393 O O . VAL A 1 443 ? -9.669 16.843 28.809 1.00 28.56 443 VAL A O 1
ATOM 3396 N N . PRO A 1 444 ? -8.063 16.391 30.310 1.00 26.39 444 PRO A N 1
ATOM 3397 C CA . PRO A 1 444 ? -7.468 17.726 30.218 1.00 26.39 444 PRO A CA 1
ATOM 3398 C C . PRO A 1 444 ? -6.643 17.834 28.917 1.00 26.39 444 PRO A C 1
ATOM 3400 O O . PRO A 1 444 ? -6.219 16.792 28.421 1.00 26.39 444 PRO A O 1
ATOM 3403 N N . PRO A 1 445 ? -6.461 19.047 28.362 1.00 33.62 445 PRO A N 1
ATOM 3404 C CA . PRO A 1 445 ? -5.848 19.261 27.046 1.00 33.62 445 PRO A CA 1
ATOM 3405 C C . PRO A 1 445 ? -4.447 18.664 26.897 1.00 33.62 445 PRO A C 1
ATOM 3407 O O . PRO A 1 445 ? -3.720 18.584 27.917 1.00 33.62 445 PRO A O 1
#

InterPro domains:
  IPR002182 NB-ARC [PF00931] (235-381)
  IPR027417 P-loop containing nucleoside triphosphate hydrolase [G3DSA:3.40.50.300] (196-359)
  IPR027417 P-loop containing nucleoside triphosphate hydrolase [SSF52540] (201-415)
  IPR029787 Nucleotide cyclase [G3DSA:3.30.70.1230] (1-175)

Secondary structure (DSSP, 8-state):
-EETTTT-TT--HHHHHHHHHHHHHHHHHHHHHTT--TTTSEEEE-SSBEEEE--TTS-STHHHHTHHHHHHHHHHHHHHHS-GGG---EEEEE-----EEETTEEE-HHHHHHHHHHT-HHHHHHHHT-SSSEEEEEEHHHHHHTGGG-SSS-GGG-EEEEEEETTEEEEEEEE-TTSPPP--HHHHHHTT------EE-PPPPPS---S-HHHHHHHHHHHHHHHHH-SS-EEEEEE-STTS-HHHHHHHHHHHSGGG-TTEEEEEE--TT-SSSPPPPHHHHHHHHHHHTT--GGGS-SSHHHHHHHHHHHTTT---EEEEEEE--HHHHGGG----TT-EEEEEESS--HHHHHHH--EEEE--PPPHHHHHHHHHHHH-HHHHHHSHHHHHHHHHHHTT-HHHHHHHHHHHHH-TT--SS---S----TTSHHHHS----

Organism: NCBI:txid336628

pLDDT: mean 84.74, std 16.18, range [26.39, 98.38]